Protein 5KPG (pdb70)

Solvent-accessible surface area: 28785 Å² total; per-residue (Å²): 165,79,35,35,78,34,36,113,88,10,26,110,62,109,17,68,47,114,99,2,45,25,30,2,107,109,12,4,101,60,13,13,174,114,0,77,73,110,47,37,64,78,21,13,46,42,12,7,88,31,2,67,52,0,58,77,50,106,18,18,74,169,149,48,11,60,64,0,2,95,21,0,0,1,156,40,6,3,89,19,8,4,60,15,129,90,145,88,11,69,12,49,77,0,4,62,69,0,0,51,31,0,8,128,46,2,82,12,111,87,52,21,31,1,0,5,0,29,9,22,24,0,15,8,1,13,24,0,0,71,95,53,148,47,2,95,0,2,0,0,4,117,20,88,42,42,66,112,24,0,59,54,40,8,159,151,67,127,18,120,17,17,82,5,36,77,69,50,10,24,115,12,139,28,175,103,64,8,45,17,1,0,0,19,18,19,2,34,108,7,22,3,1,41,83,0,4,114,38,0,7,77,3,2,15,171,129,2,17,0,1,0,2,0,28,0,0,48,43,2,3,8,38,29,103,58,44,63,161,109,10,14,9,2,114,18,5,41,100,88,40,43,34,4,8,2,0,4,28,0,2,3,15,4,3,46,32,0,2,10,58,44,3,42,1,13,27,0,94,20,2,11,47,7,22,85,55,12,5,112,66,0,52,95,61,60,104,80,0,59,117,21,0,55,96,102,37,58,58,127,125,104,1,56,85,54,3,8,42,23,47,2,32,0,2,0,12,12,35,6,8,42,12,87,102,0,30,14,2,2,0,0,0,0,2,0,73,83,108,163,64,41,51,95,36,24,93,105,13,33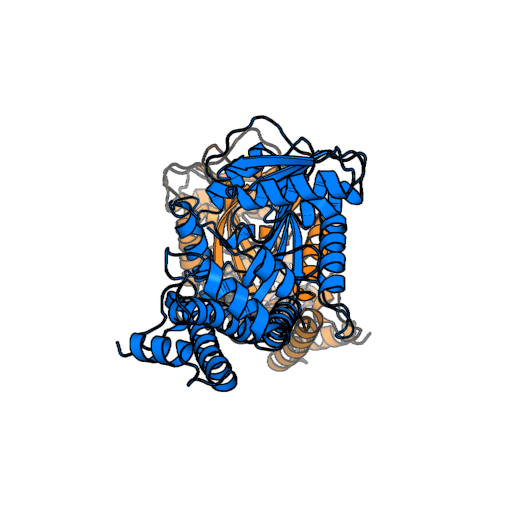,131,61,103,13,58,43,118,93,3,56,31,48,5,112,112,15,4,101,53,14,10,178,113,0,77,76,109,44,37,73,70,22,13,40,40,12,19,96,27,4,109,48,0,65,71,50,93,25,25,111,172,38,11,48,72,0,7,91,20,0,0,1,131,32,4,3,99,19,8,4,58,13,131,85,138,93,10,68,10,50,74,0,3,50,68,0,0,50,39,0,2,134,43,1,94,20,147,79,49,23,33,1,0,6,0,31,10,21,18,0,15,9,0,15,28,0,0,75,101,33,136,50,2,101,0,2,0,0,5,117,26,85,60,39,65,109,23,0,71,50,39,7,158,136,65,119,16,118,19,18,75,7,31,77,73,57,11,24,147,16,131,33,171,107,60,11,43,23,1,0,0,22,18,20,3,33,106,8,17,4,1,33,71,1,5,102,33,0,6,80,4,2,14,156,123,2,17,0,1,0,2,0,29,0,0,47,41,2,4,7,62,33,114,57,41,70,129,112,4,19,9,4,88,28,5,44,102,94,50,55,43,6,6,2,0,3,28,0,2,3,16,4,3,38,27,0,2,7,37,32,3,40,1,2,16,0,103,19,2,4,35,7,23,100,56,15,19,112,65,0,51,92,58,46,102,91,0,72,120,24,0,56,99,110,21,62,38,139,134,98,1,71,110,45,1,9,50,16,51,1,32,1,3,0,11,6,33,7,8,38,13,86,107,0,25,14,1,1,0,0,0,1,1,0,64,91,42

B-factor: mean 26.45, std 11.16, range [10.11, 77.81]

Organism: Thalictrum flavum subsp. glaucum (NCBI:txid150095)

Foldseek 3Di:
DCLVVVLLCLLVPNQDLVNLLVVLVVVLVLVVVVQDDPDPVVLVVQLVVLLVVLQPDAFFPPDDDPVLLCQLAEPLSDPAFFQDPDVVQARNNRLLNVLVVVCVVQVPDAQWEEEEEQCFLPSNQVVNCVVHVNYQYEYEHQDPVSQVNNVVVCVVVVTDRYHYHNDDLSPDDDQAATQEYEYEQNSQRTRNVLSSCQSVLSRHDVNHKYKYKHKAWQRHKDWLDAPDPVDSPSCLLVVDDTTMHHHQCNCCVNPPWKHFPDKDWFFLQRVLVSLVSSLVSCVVCVVVQLVSLCVVVVHSSRSSSVSSSSNSVSSSSSSSCPPPNRNTITMMMTMIGGD/DVLVVVLVCLLVVVADLVNLLVLLVVVLVLVVVVQDDPDPVVLVVQLVVLLVVLQPDAFFDADDPVLLCQLAEPLSDPAFFCPPDVVQARNNRLLRVLVVVCVVQVDDAQWEEEEEQCFLPSNQVVCCVVRVNYQYEYEHQDPVSQVNNVVVCVVVVGDRYHYHNDDLLPDDDQAATQEYEAEQNCQRTRNVLSSCQRNLNRHDVNHKYKYKHKAWARHKDKLDASDPSGSVRCLLVVDDITMHHHQCNCCVRPPWKHFPDKDWFFLQRVLVSLVSSLVSCVVCVVVQQVSQCVVVVHNSRSSSVSSNSNSVSSSSSSSCPPPNRNTITMMMTMIHTD

Secondary structure (DSSP, 8-state):
--HHHHHHHHHTT-S-HHHHHHHHHHHHHHHHHHH--SSHHHHHHHHHHHHHHHTTS-SS-----HHHHHHHS-TT---S----SSSS--HHHHHHHHHHHHHHHTT--TT-EEEEET-TT-HHHHHHHHH-TT-EEEEEES-HHHHHHHHHHHHHTT--SEEEEE--GGG------EEEEEEES-GGG-S-HHHHHHHHHTTEEEEEEEEEEEEEESS--EE---SSTT--HHHHH--SS--EEEETTGGGG--SSEEEEEEEEE-THHHHHHHHHHHHHHHHTHHHHHHHHHHHHSSHHHHHHHHHHHHHHHHHHHHHHHHHHHTSEEEEEEEEEE-/-HHHHHHHHHHTT-S-HHHHHHHHHHHHHHHHHHH--SSHHHHHHHHHHHHHHHTTS-S-----HHHHHHHS-TT---S----SSTT--HHHHHHHHHHHHHHHTT--TT-EEEEET-TT-HHHHHHHHH-TTSEEEEEES-HHHHHHHHHHHHHHT--SEEEEES-TTT---S--EEEEEEES-GGG-S-HHHHHHHHHTTEEEEEEEEEEEEEESS--EE---SSTT--HHHHHS-SS--EEEETTGGGG--SSEEEEEEEEE-THHHHHHHHHHHHHHHHTHHHHHHHHHHHHSSHHHHHHHHHHHHHHHHHHHHHHHHHHHTSEEEEEEEEEE-

Sequence (677 aa):
EAVANLIKRIEHGEVSDEEIRGMMKIQVQKRLKWGYKPTHEEQQLAQLVTFAQSLKGMEMAEEEIPLPFLHIMCGKTLKFSPGYFKDESTTLDESEVYMMDLYCERAQIKDGQSILDLGCGHGSLTLHVAQKYRGCKVTGITNSVSQKEFIMDQCKKLDLSNVEIILEDVTKFETEITYDRIFAVALIEHMKNYELFLKKVSTWIAQDGLLFVEHHCHKVFAYQYEPLDEDDWYTEYIFPSGTLVMSSSSSILLYFQEDVSVVNHWTLSGKHPSLGFKQWLKRLDDNIDEVKEIFESFYGSKEKAMKFITYWRVFCIAHSQMYSTNNGEEWMLSQVLFKKKEAVANLIKRIEHGEVSDEEIRGMMKIQVQKRLKWGYKPTHEEQQLAQLVTFAQSLKGMEMAEEIPLPFLHIMCGKTLKFSPGYFKDESTTLDESEVYMMDLYCERAQIKDGQSILDLGCGHGSLTLHVAQKYRGCKVTGITNSVSQKEFIMDQCKKLDLSNVEIILEDVTKFETEITYDRIFAVALIEHMKNYELFLKKVSTWIAQDGLLFVEHHCHKVFAYQYEPLDEDDWYTEYIFPSGTLVMSSSSSILLYFQEDVSVVNHWTLSGKHPSLGFKQWLKRLDDNIDEVKEIFESFYGSKEKAMKFITYWRVFCIAHSQMYSTNNGEEWMLSQVLFKKK

Radius of gyration: 29.39 Å; Cα contacts (8 Å, |Δi|>4): 1267; chains: 2; bounding box: 56×82×77 Å

InterPro domains:
  IPR029063 S-adenosyl-L-methionine-dependent methyltransferase superfamily [G3DSA:3.40.50.150] (76-356)
  IPR029063 S-adenosyl-L-methionine-dependent methyltransferase superfamily [SSF53335] (78-348)

Structure (mmCIF, N/CA/C/O backbone):
data_5KPG
#
_entry.id   5KPG
#
_cell.length_a   53.900
_cell.length_b   71.970
_cell.length_c   95.130
_cell.angle_alpha   90.00
_cell.angle_beta   99.25
_cell.angle_gamma   90.00
#
_symmetry.space_group_name_H-M   'P 1 21 1'
#
loop_
_entity.id
_entity.type
_entity.pdbx_description
1 polymer 'Pavine N-methyltransferase'
2 non-polymer S-ADENOSYL-L-HOMOCYSTEINE
3 water water
#
loop_
_atom_site.group_PDB
_atom_site.id
_atom_site.type_symbol
_atom_site.label_atom_id
_atom_site.label_alt_id
_atom_site.label_comp_id
_atom_site.label_asym_id
_atom_site.label_entity_id
_atom_site.label_seq_id
_atom_site.pdbx_PDB_ins_code
_atom_site.Cartn_x
_atom_site.Cartn_y
_atom_site.Cartn_z
_atom_site.occupancy
_atom_site.B_iso_or_equiv
_atom_site.auth_seq_id
_atom_site.auth_comp_id
_atom_site.auth_asym_id
_atom_site.auth_atom_id
_atom_site.pdbx_PDB_model_num
ATOM 1 N N . GLU A 1 50 ? -26.415 41.536 6.961 1.00 67.46 9 GLU A N 1
ATOM 2 C CA . GLU A 1 50 ? -25.798 40.216 6.968 1.00 68.15 9 GLU A CA 1
ATOM 3 C C . GLU A 1 50 ? -26.752 39.118 7.444 1.00 71.70 9 GLU A C 1
ATOM 4 O O . GLU A 1 50 ? -26.901 38.876 8.644 1.00 69.41 9 GLU A O 1
ATOM 10 N N . ALA A 1 51 ? -27.425 38.489 6.481 1.00 69.22 10 ALA A N 1
ATOM 11 C CA . ALA A 1 51 ? -27.929 37.130 6.615 1.00 63.62 10 ALA A CA 1
ATOM 12 C C . ALA A 1 51 ? -27.097 36.170 5.776 1.00 63.68 10 ALA A C 1
ATOM 13 O O . ALA A 1 51 ? -27.495 35.017 5.567 1.00 57.53 10 ALA A O 1
ATOM 15 N N . VAL A 1 52 ? -25.944 36.642 5.290 1.00 62.37 11 VAL A N 1
ATOM 16 C CA . VAL A 1 52 ? -25.071 35.850 4.430 1.00 59.98 11 VAL A CA 1
ATOM 17 C C . VAL A 1 52 ? -24.588 34.601 5.158 1.00 55.73 11 VAL A C 1
ATOM 18 O O . VAL A 1 52 ? -24.456 33.526 4.557 1.00 52.50 11 VAL A O 1
ATOM 22 N N . ALA A 1 53 ? -24.327 34.717 6.462 1.00 55.58 12 ALA A N 1
ATOM 23 C CA . ALA A 1 53 ? -23.862 33.562 7.224 1.00 55.18 12 ALA A CA 1
ATOM 24 C C . ALA A 1 53 ? -24.882 32.432 7.180 1.00 55.45 12 ALA A C 1
ATOM 25 O O . ALA A 1 53 ? -24.529 31.275 6.926 1.00 55.15 12 ALA A O 1
ATOM 27 N N . ASN A 1 54 ? -26.160 32.754 7.412 1.00 55.55 13 ASN A N 1
ATOM 28 C CA . ASN A 1 54 ? -27.193 31.723 7.403 1.00 54.19 13 ASN A CA 1
ATOM 29 C C . ASN A 1 54 ? -27.295 31.056 6.040 1.00 45.82 13 ASN A C 1
ATOM 30 O O . ASN A 1 54 ? -27.515 29.843 5.952 1.00 48.04 13 ASN A O 1
ATOM 35 N N . LEU A 1 55 ? -27.148 31.831 4.963 1.00 49.32 14 LEU A N 1
ATOM 36 C CA . LEU A 1 55 ? -27.103 31.233 3.634 1.00 46.76 14 LEU A CA 1
ATOM 37 C C . LEU A 1 55 ? -25.979 30.209 3.546 1.00 44.61 14 LEU A C 1
ATOM 38 O O . LEU A 1 55 ? -26.191 29.077 3.100 1.00 44.12 14 LEU A O 1
ATOM 43 N N . ILE A 1 56 ? -24.783 30.586 4.008 1.00 48.30 15 ILE A N 1
ATOM 44 C CA . ILE A 1 56 ? -23.630 29.687 3.965 1.00 46.19 15 ILE A CA 1
ATOM 45 C C . ILE A 1 56 ? -23.893 28.438 4.798 1.00 47.64 15 ILE A C 1
ATOM 46 O O . ILE A 1 56 ? -23.684 27.307 4.340 1.00 47.75 15 ILE A O 1
ATOM 51 N N . LYS A 1 57 ? -24.366 28.621 6.035 1.00 51.49 16 LYS A N 1
ATOM 52 C CA . LYS A 1 57 ? -24.676 27.466 6.871 1.00 50.56 16 LYS A CA 1
ATOM 53 C C . LYS A 1 57 ? -25.774 26.612 6.257 1.00 49.26 16 LYS A C 1
ATOM 54 O O . LYS A 1 57 ? -25.820 25.399 6.492 1.00 47.24 16 LYS A O 1
ATOM 60 N N . ARG A 1 58 ? -26.653 27.211 5.452 1.00 47.51 17 ARG A N 1
ATOM 61 C CA . ARG A 1 58 ? -27.667 26.409 4.776 1.00 47.24 17 ARG A CA 1
ATOM 62 C C . ARG A 1 58 ? -27.055 25.569 3.659 1.00 46.78 17 ARG A C 1
ATOM 63 O O . ARG A 1 58 ? -27.401 24.394 3.500 1.00 48.11 17 ARG A O 1
ATOM 71 N N . ILE A 1 59 ? -26.135 26.142 2.880 1.00 42.02 18 ILE A N 1
ATOM 72 C CA . ILE A 1 59 ? -25.501 25.355 1.825 1.00 44.36 18 ILE A CA 1
ATOM 73 C C . ILE A 1 59 ? -24.782 24.155 2.426 1.00 44.26 18 ILE A C 1
ATOM 74 O O . ILE A 1 59 ? -24.876 23.031 1.914 1.00 40.25 18 ILE A O 1
ATOM 79 N N . GLU A 1 60 ? -24.081 24.369 3.542 1.00 46.49 19 GLU A N 1
ATOM 80 C CA . GLU A 1 60 ? -23.308 23.296 4.156 1.00 42.13 19 GLU A CA 1
ATOM 81 C C . GLU A 1 60 ? -24.191 22.142 4.611 1.00 45.85 19 GLU A C 1
ATOM 82 O O . GLU A 1 60 ? -23.768 20.981 4.554 1.00 48.86 19 GLU A O 1
ATOM 88 N N . HIS A 1 61 ? -25.412 22.424 5.052 1.00 46.93 20 HIS A N 1
ATOM 89 C CA . HIS A 1 61 ? -26.317 21.372 5.494 1.00 46.98 20 HIS A CA 1
ATOM 90 C C . HIS A 1 61 ? -27.206 20.846 4.371 1.00 51.54 20 HIS A C 1
ATOM 91 O O . HIS A 1 61 ? -28.192 20.154 4.647 1.00 49.86 20 HIS A O 1
ATOM 98 N N . GLY A 1 62 ? -26.883 21.163 3.117 1.00 47.08 21 GLY A N 1
ATOM 99 C CA . GLY A 1 62 ? -27.500 20.512 1.978 1.00 42.09 21 GLY A CA 1
ATOM 100 C C . GLY A 1 62 ? -28.890 20.971 1.598 1.00 46.50 21 GLY A C 1
ATOM 101 O O . GLY A 1 62 ? -29.606 20.229 0.919 1.00 43.73 21 GLY A O 1
ATOM 102 N N . GLU A 1 63 ? -29.301 22.173 1.996 1.00 47.03 22 GLU A N 1
ATOM 103 C CA . GLU A 1 63 ? -30.623 22.675 1.641 1.00 48.91 22 GLU A CA 1
ATOM 104 C C . GLU A 1 63 ? -30.603 23.612 0.441 1.00 45.20 22 GLU A C 1
ATOM 105 O O . GLU A 1 63 ? -31.671 24.041 -0.009 1.00 45.76 22 GLU A O 1
ATOM 111 N N . VAL A 1 64 ? -29.429 23.922 -0.101 1.00 43.89 23 VAL A N 1
ATOM 112 C CA . VAL A 1 64 ? -29.301 24.773 -1.278 1.00 36.65 23 VAL A CA 1
ATOM 113 C C . VAL A 1 64 ? -28.873 23.892 -2.443 1.00 33.01 23 VAL A C 1
ATOM 114 O O . VAL A 1 64 ? -27.753 23.368 -2.458 1.00 32.06 23 VAL A O 1
ATOM 118 N N . SER A 1 65 ? -29.756 23.741 -3.426 1.00 26.21 24 SER A N 1
ATOM 119 C CA . SER A 1 65 ? -29.503 22.868 -4.559 1.00 23.64 24 SER A CA 1
ATOM 120 C C . SER A 1 65 ? -28.342 23.385 -5.407 1.00 25.29 24 SER A C 1
ATOM 121 O O . SER A 1 65 ? -27.972 24.568 -5.356 1.00 22.48 24 SER A O 1
ATOM 124 N N . ASP A 1 66 ? -27.769 22.472 -6.203 1.00 23.11 25 ASP A N 1
ATOM 125 C CA . ASP A 1 66 ? -26.729 22.865 -7.153 1.00 22.15 25 ASP A CA 1
ATOM 126 C C . ASP A 1 66 ? -27.233 23.928 -8.117 1.00 22.06 25 ASP A C 1
ATOM 127 O O . ASP A 1 66 ? -26.511 24.881 -8.431 1.00 22.46 25 ASP A O 1
ATOM 132 N N . GLU A 1 67 ? -28.462 23.771 -8.615 1.00 23.33 26 GLU A N 1
ATOM 133 C CA . GLU A 1 67 ? -29.018 24.774 -9.520 1.00 23.92 26 GLU A CA 1
ATOM 134 C C . GLU A 1 67 ? -29.163 26.129 -8.843 1.00 22.77 26 GLU A C 1
ATOM 135 O O . GLU A 1 67 ? -28.992 27.171 -9.497 1.00 22.55 26 GLU A O 1
ATOM 141 N N . GLU A 1 68 ? -29.467 26.147 -7.545 1.00 20.44 27 GLU A N 1
ATOM 142 C CA . GLU A 1 68 ? -29.522 27.419 -6.843 1.00 20.90 27 GLU A CA 1
ATOM 143 C C . GLU A 1 68 ? -28.139 28.063 -6.785 1.00 23.01 27 GLU A C 1
ATOM 144 O O . GLU A 1 68 ? -28.000 29.269 -7.022 1.00 20.94 27 GLU A O 1
ATOM 150 N N . ILE A 1 69 ? -27.100 27.271 -6.496 1.00 21.38 28 ILE A N 1
ATOM 151 C CA . ILE A 1 69 ? -25.732 27.795 -6.508 1.00 19.92 28 ILE A CA 1
ATOM 152 C C . ILE A 1 69 ? -25.386 28.346 -7.884 1.00 19.09 28 ILE A C 1
ATOM 153 O O . ILE A 1 69 ? -24.839 29.450 -8.014 1.00 19.63 28 ILE A O 1
ATOM 158 N N . ARG A 1 70 ? -25.701 27.581 -8.933 1.00 18.45 29 ARG A N 1
ATOM 159 C CA . ARG A 1 70 ? -25.439 28.011 -10.302 1.00 19.43 29 ARG A CA 1
ATOM 160 C C . ARG A 1 70 ? -26.142 29.330 -10.599 1.00 19.39 29 ARG A C 1
ATOM 161 O O . ARG A 1 70 ? -25.546 30.257 -11.167 1.00 19.66 29 ARG A O 1
ATOM 169 N N . GLY A 1 71 ? -27.414 29.438 -10.203 1.00 18.48 30 GLY A N 1
ATOM 170 C CA . GLY A 1 71 ? -28.144 30.675 -10.426 1.00 20.11 30 GLY A CA 1
ATOM 171 C C . GLY A 1 71 ? -27.569 31.840 -9.643 1.00 20.64 30 GLY A C 1
ATOM 172 O O . GLY A 1 71 ? -27.472 32.962 -10.159 1.00 19.01 30 GLY A O 1
ATOM 173 N N . MET A 1 72 ? -27.197 31.597 -8.382 1.00 19.98 31 MET A N 1
ATOM 174 C CA . MET A 1 72 ? -26.532 32.623 -7.583 1.00 20.05 31 MET A CA 1
ATOM 175 C C . MET A 1 72 ? -25.287 33.133 -8.291 1.00 19.85 31 MET A C 1
ATOM 176 O O . MET A 1 72 ? -25.052 34.349 -8.352 1.00 18.68 31 MET A O 1
ATOM 181 N N . MET A 1 73 ? -24.489 32.220 -8.861 1.00 17.43 32 MET A N 1
ATOM 182 C CA . MET A 1 73 ? -23.282 32.659 -9.552 1.00 17.03 32 MET A CA 1
ATOM 183 C C . MET A 1 73 ? -23.604 33.418 -10.831 1.00 19.77 32 MET A C 1
ATOM 184 O O . MET A 1 73 ? -22.865 34.336 -11.201 1.00 20.63 32 MET A O 1
ATOM 189 N N . LYS A 1 74 ? -24.687 33.059 -11.525 1.00 18.91 33 LYS A N 1
ATOM 190 C CA . LYS A 1 74 ? -25.033 33.812 -12.727 1.00 19.27 33 LYS A CA 1
ATOM 191 C C . LYS A 1 74 ? -25.346 35.260 -12.382 1.00 18.67 33 LYS A C 1
ATOM 192 O O . LYS A 1 74 ? -24.999 36.173 -13.140 1.00 19.34 33 LYS A O 1
ATOM 198 N N . ILE A 1 75 ? -25.987 35.486 -11.232 1.00 19.76 34 ILE A N 1
ATOM 199 C CA . ILE A 1 75 ? -26.269 36.846 -10.769 1.00 21.82 34 ILE A CA 1
ATOM 200 C C . ILE A 1 75 ? -24.972 37.569 -10.418 1.00 21.29 34 ILE A C 1
ATOM 201 O O . ILE A 1 75 ? -24.761 38.733 -10.796 1.00 20.40 34 ILE A O 1
ATOM 206 N N . GLN A 1 76 ? -24.092 36.889 -9.676 1.00 20.46 35 GLN A N 1
ATOM 207 C CA . GLN A 1 76 ? -22.781 37.445 -9.351 1.00 18.78 35 GLN A CA 1
ATOM 208 C C . GLN A 1 76 ? -22.035 37.834 -10.618 1.00 18.11 35 GLN A C 1
ATOM 209 O O . GLN A 1 76 ? -21.477 38.940 -10.709 1.00 19.42 35 GLN A O 1
ATOM 215 N N . VAL A 1 77 ? -22.040 36.936 -11.614 1.00 15.08 36 VAL A N 1
ATOM 216 C CA . VAL A 1 77 ? -21.337 37.155 -12.874 1.00 16.90 36 VAL A CA 1
ATOM 217 C C . VAL A 1 77 ? -21.864 38.406 -13.560 1.00 17.91 36 VAL A C 1
ATOM 218 O O . VAL A 1 77 ? -21.097 39.266 -13.999 1.00 17.79 36 VAL A O 1
ATOM 222 N N . GLN A 1 78 ? -23.185 38.520 -13.677 1.00 17.27 37 GLN A N 1
ATOM 223 C CA . GLN A 1 78 ? -23.731 39.682 -14.376 1.00 18.43 37 GLN A CA 1
ATOM 224 C C . GLN A 1 78 ? -23.396 40.977 -13.651 1.00 20.40 37 GLN A C 1
ATOM 225 O O . GLN A 1 78 ? -23.114 41.993 -14.295 1.00 19.37 37 GLN A O 1
ATOM 231 N N . LYS A 1 79 ? -23.382 40.955 -12.317 1.00 18.57 38 LYS A N 1
ATOM 232 C CA . LYS A 1 79 ? -22.965 42.136 -11.567 1.00 18.22 38 LYS A CA 1
ATOM 233 C C . LYS A 1 79 ? -21.510 42.484 -11.849 1.00 18.32 38 LYS A C 1
ATOM 234 O O . LYS A 1 79 ? -21.170 43.653 -12.064 1.00 18.23 38 LYS A O 1
ATOM 240 N N . ARG A 1 80 ? -20.626 41.483 -11.801 1.00 17.06 39 ARG A N 1
ATOM 241 C CA . ARG A 1 80 ? -19.209 41.757 -12.012 1.00 15.98 39 ARG A CA 1
ATOM 242 C C . ARG A 1 80 ? -18.965 42.312 -13.407 1.00 14.88 39 ARG A C 1
ATOM 243 O O . ARG A 1 80 ? -18.179 43.251 -13.579 1.00 14.81 39 ARG A O 1
ATOM 251 N N . LEU A 1 81 ? -19.646 41.757 -14.415 1.00 15.78 40 LEU A N 1
ATOM 252 C CA . LEU A 1 81 ? -19.516 42.265 -15.779 1.00 16.02 40 LEU A CA 1
ATOM 253 C C . LEU A 1 81 ? -20.019 43.700 -15.893 1.00 17.56 40 LEU A C 1
ATOM 254 O O . LEU A 1 81 ? -19.389 44.534 -16.547 1.00 16.13 40 LEU A O 1
ATOM 259 N N . LYS A 1 82 ? -21.186 43.990 -15.308 1.00 17.00 41 LYS A N 1
ATOM 260 C CA . LYS A 1 82 ? -21.695 45.360 -15.333 1.00 16.42 41 LYS A CA 1
ATOM 261 C C . LYS A 1 82 ? -20.729 46.318 -14.644 1.00 18.97 41 LYS A C 1
ATOM 262 O O . LYS A 1 82 ? -20.555 47.462 -15.084 1.00 18.52 41 LYS A O 1
ATOM 268 N N . TRP A 1 83 ? -20.104 45.869 -13.550 1.00 17.92 42 TRP A N 1
ATOM 269 C CA . TRP A 1 83 ? -19.133 46.683 -12.826 1.00 18.20 42 TRP A CA 1
ATOM 270 C C . TRP A 1 83 ? -17.893 46.950 -13.674 1.00 17.43 42 TRP A C 1
ATOM 271 O O . TRP A 1 83 ? -17.361 48.068 -13.682 1.00 18.90 42 TRP A O 1
ATOM 282 N N . GLY A 1 84 ? -17.426 45.942 -14.405 1.00 16.67 43 GLY A N 1
ATOM 283 C CA . GLY A 1 84 ? -16.137 46.055 -15.052 1.00 15.51 43 GLY A CA 1
ATOM 284 C C . GLY A 1 84 ? -16.181 46.763 -16.394 1.00 17.14 43 GLY A C 1
ATOM 285 O O . GLY A 1 84 ? -15.258 47.506 -16.742 1.00 18.87 43 GLY A O 1
ATOM 286 N N . TYR A 1 85 ? -17.249 46.546 -17.153 1.00 17.07 44 TYR A N 1
ATOM 287 C CA . TYR A 1 85 ? -17.341 47.121 -18.485 1.00 17.15 44 TYR A CA 1
ATOM 288 C C . TYR A 1 85 ? -17.697 48.602 -18.401 1.00 18.41 44 TYR A C 1
ATOM 289 O O . TYR A 1 85 ? -18.420 49.036 -17.506 1.00 20.94 44 TYR A O 1
ATOM 298 N N . LYS A 1 86 ? -17.160 49.374 -19.328 1.00 16.48 45 LYS A N 1
ATOM 299 C CA . LYS A 1 86 ? -17.380 50.809 -19.422 1.00 18.07 45 LYS A CA 1
ATOM 300 C C . LYS A 1 86 ? -17.877 51.151 -20.816 1.00 18.96 45 LYS A C 1
ATOM 301 O O . LYS A 1 86 ? -17.628 50.406 -21.771 1.00 19.98 45 LYS A O 1
ATOM 307 N N . PRO A 1 87 ? -18.566 52.290 -20.979 1.00 20.45 46 PRO A N 1
ATOM 308 C CA . PRO A 1 87 ? -19.160 52.586 -22.298 1.00 26.12 46 PRO A CA 1
ATOM 309 C C . PRO A 1 87 ? -18.160 53.057 -23.342 1.00 24.70 46 PRO A C 1
ATOM 310 O O . PRO A 1 87 ? -18.474 52.996 -24.542 1.00 25.22 46 PRO A O 1
ATOM 314 N N . THR A 1 88 ? -16.974 53.521 -22.951 1.00 18.40 47 THR A N 1
ATOM 315 C CA . THR A 1 88 ? -15.978 53.966 -23.916 1.00 16.73 47 THR A CA 1
ATOM 316 C C . THR A 1 88 ? -14.651 53.266 -23.676 1.00 15.59 47 THR A C 1
ATOM 317 O O . THR A 1 88 ? -14.319 52.898 -22.542 1.00 16.82 47 THR A O 1
ATOM 321 N N . HIS A 1 89 ? -13.889 53.084 -24.761 1.00 15.78 48 HIS A N 1
ATOM 322 C CA . HIS A 1 89 ? -12.564 52.483 -24.633 1.00 16.85 48 HIS A CA 1
ATOM 323 C C . HIS A 1 89 ? -11.631 53.362 -23.813 1.00 16.15 48 HIS A C 1
ATOM 324 O O . HIS A 1 89 ? -10.803 52.850 -23.048 1.00 15.76 48 HIS A O 1
ATOM 331 N N . GLU A 1 90 ? -11.752 54.689 -23.940 1.00 14.27 49 GLU A N 1
ATOM 332 C CA A GLU A 1 90 ? -10.974 55.578 -23.085 0.59 14.91 49 GLU A CA 1
ATOM 333 C CA B GLU A 1 90 ? -10.976 55.580 -23.083 0.41 14.94 49 GLU A CA 1
ATOM 334 C C . GLU A 1 90 ? -11.140 55.200 -21.616 1.00 14.40 49 GLU A C 1
ATOM 335 O O . GLU A 1 90 ? -10.158 55.074 -20.878 1.00 15.34 49 GLU A O 1
ATOM 346 N N . GLN A 1 91 ? -12.382 55.009 -21.176 1.00 14.01 50 GLN A N 1
ATOM 347 C CA . GLN A 1 91 ? -12.606 54.652 -19.775 1.00 15.30 50 GLN A CA 1
ATOM 348 C C . GLN A 1 91 ? -12.147 53.233 -19.481 1.00 16.29 50 GLN A C 1
ATOM 349 O O . GLN A 1 91 ? -11.558 52.969 -18.416 1.00 16.48 50 GLN A O 1
ATOM 355 N N . GLN A 1 92 ? -12.440 52.300 -20.390 1.00 15.62 51 GLN A N 1
ATOM 356 C CA . GLN A 1 92 ? -12.050 50.909 -20.164 1.00 13.91 51 GLN A CA 1
ATOM 357 C C . GLN A 1 92 ? -10.545 50.798 -19.997 1.00 13.38 51 GLN A C 1
ATOM 358 O O . GLN A 1 92 ? -10.055 50.133 -19.073 1.00 15.23 51 GLN A O 1
ATOM 364 N N . LEU A 1 93 ? -9.791 51.451 -20.880 1.00 16.03 52 LEU A N 1
ATOM 365 C CA . LEU A 1 93 ? -8.346 51.355 -20.792 1.00 13.61 52 LEU A CA 1
ATOM 366 C C . LEU A 1 93 ? -7.832 52.031 -19.532 1.00 14.76 52 LEU A C 1
ATOM 367 O O . LEU A 1 93 ? -6.958 51.488 -18.849 1.00 15.36 52 LEU A O 1
ATOM 372 N N . ALA A 1 94 ? -8.348 53.227 -19.218 1.00 14.46 53 ALA A N 1
ATOM 373 C CA . ALA A 1 94 ? -7.899 53.920 -18.012 1.00 13.44 53 ALA A CA 1
ATOM 374 C C . ALA A 1 94 ? -8.146 53.071 -16.774 1.00 17.62 53 ALA A C 1
ATOM 375 O O . ALA A 1 94 ? -7.336 53.058 -15.840 1.00 16.40 53 ALA A O 1
ATOM 377 N N . GLN A 1 95 ? -9.251 52.344 -16.752 1.00 16.65 54 GLN A N 1
ATOM 378 C CA . GLN A 1 95 ? -9.515 51.490 -15.607 1.00 14.38 54 GLN A CA 1
ATOM 379 C C . GLN A 1 95 ? -8.443 50.412 -15.472 1.00 15.53 54 GLN A C 1
ATOM 380 O O . GLN A 1 95 ? -7.964 50.138 -14.362 1.00 14.46 54 GLN A O 1
ATOM 386 N N . LEU A 1 96 ? -8.023 49.824 -16.600 1.00 13.18 55 LEU A N 1
ATOM 387 C CA . LEU A 1 96 ? -7.001 48.784 -16.571 1.00 13.87 55 LEU A CA 1
ATOM 388 C C . LEU A 1 96 ? -5.637 49.356 -16.209 1.00 15.95 55 LEU A C 1
ATOM 389 O O . LEU A 1 96 ? -4.932 48.793 -15.368 1.00 13.83 55 LEU A O 1
ATOM 394 N N . VAL A 1 97 ? -5.248 50.482 -16.822 1.00 14.39 56 VAL A N 1
ATOM 395 C CA . VAL A 1 97 ? -3.929 51.038 -16.537 1.00 13.75 56 VAL A CA 1
ATOM 396 C C . VAL A 1 97 ? -3.853 51.491 -15.079 1.00 15.75 56 VAL A C 1
ATOM 397 O O . VAL A 1 97 ? -2.854 51.251 -14.387 1.00 14.11 56 VAL A O 1
ATOM 401 N N . THR A 1 98 ? -4.918 52.122 -14.583 1.00 15.14 57 THR A N 1
ATOM 402 C CA . THR A 1 98 ? -4.934 52.536 -13.180 1.00 14.97 57 THR A CA 1
ATOM 403 C C . THR A 1 98 ? -4.795 51.326 -12.258 1.00 16.31 57 THR A C 1
ATOM 404 O O . THR A 1 98 ? -4.074 51.373 -11.246 1.00 12.76 57 THR A O 1
ATOM 408 N N . PHE A 1 99 ? -5.480 50.233 -12.593 1.00 12.40 58 PHE A N 1
ATOM 409 C CA . PHE A 1 99 ? -5.397 49.039 -11.774 1.00 12.71 58 PHE A CA 1
ATOM 410 C C . PHE A 1 99 ? -3.981 48.464 -11.798 1.00 14.40 58 PHE A C 1
ATOM 411 O O . PHE A 1 99 ? -3.401 48.177 -10.745 1.00 13.95 58 PHE A O 1
ATOM 419 N N . ALA A 1 100 ? -3.398 48.318 -12.993 1.00 13.69 59 ALA A N 1
ATOM 420 C CA . ALA A 1 100 ? -2.016 47.864 -13.114 1.00 14.18 59 ALA A CA 1
ATOM 421 C C . ALA A 1 100 ? -1.071 48.709 -12.271 1.00 14.88 59 ALA A C 1
ATOM 422 O O . ALA A 1 100 ? -0.219 48.172 -11.545 1.00 16.31 59 ALA A O 1
ATOM 424 N N . GLN A 1 101 ? -1.203 50.040 -12.362 1.00 14.34 60 GLN A N 1
ATOM 425 C CA . GLN A 1 101 ? -0.300 50.908 -11.622 1.00 15.98 60 GLN A CA 1
ATOM 426 C C . GLN A 1 101 ? -0.470 50.715 -10.122 1.00 15.89 60 GLN A C 1
ATOM 427 O O . GLN A 1 101 ? 0.512 50.775 -9.379 1.00 17.40 60 GLN A O 1
ATOM 433 N N . SER A 1 102 ? -1.693 50.422 -9.667 1.00 14.13 61 SER A N 1
ATOM 434 C CA . SER A 1 102 ? -1.900 50.218 -8.234 1.00 14.65 61 SER A CA 1
ATOM 435 C C . SER A 1 102 ? -1.160 48.984 -7.718 1.00 16.74 61 SER A C 1
ATOM 436 O O . SER A 1 102 ? -0.764 48.946 -6.548 1.00 16.43 61 SER A O 1
ATOM 439 N N . LEU A 1 103 ? -0.960 47.966 -8.563 1.00 16.68 62 LEU A N 1
ATOM 440 C CA . LEU A 1 103 ? -0.259 46.764 -8.115 1.00 12.58 62 LEU A CA 1
ATOM 441 C C . LEU A 1 103 ? 1.206 47.052 -7.814 1.00 12.55 62 LEU A C 1
ATOM 442 O O . LEU A 1 103 ? 1.806 46.379 -6.967 1.00 14.66 62 LEU A O 1
ATOM 447 N N . LYS A 1 104 ? 1.787 48.050 -8.491 1.00 15.16 63 LYS A N 1
ATOM 448 C CA . LYS A 1 104 ? 3.215 48.329 -8.371 1.00 16.93 63 LYS A CA 1
ATOM 449 C C . LYS A 1 104 ? 3.604 48.791 -6.976 1.00 16.72 63 LYS A C 1
ATOM 450 O O . LYS A 1 104 ? 4.764 48.639 -6.586 1.00 19.68 63 LYS A O 1
ATOM 456 N N . GLY A 1 105 ? 2.663 49.333 -6.219 1.00 16.04 64 GLY A N 1
ATOM 457 C CA . GLY A 1 105 ? 2.936 49.744 -4.860 1.00 17.53 64 GLY A CA 1
ATOM 458 C C . GLY A 1 105 ? 2.675 48.693 -3.814 1.00 20.91 64 GLY A C 1
ATOM 459 O O . GLY A 1 105 ? 2.842 48.959 -2.621 1.00 23.09 64 GLY A O 1
ATOM 460 N N . MET A 1 106 ? 2.284 47.485 -4.211 1.00 16.35 65 MET A N 1
ATOM 461 C CA . MET A 1 106 ? 1.822 46.481 -3.265 1.00 18.22 65 MET A CA 1
ATOM 462 C C . MET A 1 106 ? 2.932 45.487 -2.950 1.00 17.12 65 MET A C 1
ATOM 463 O O . MET A 1 106 ? 4.015 45.509 -3.540 1.00 17.02 65 MET A O 1
ATOM 468 N N . GLU A 1 107 ? 2.643 44.613 -1.984 1.00 18.64 66 GLU A N 1
ATOM 469 C CA . GLU A 1 107 ? 3.466 43.448 -1.709 1.00 22.27 66 GLU A CA 1
ATOM 470 C C . GLU A 1 107 ? 3.399 42.466 -2.874 1.00 20.16 66 GLU A C 1
ATOM 471 O O . GLU A 1 107 ? 2.415 42.415 -3.617 1.00 19.84 66 GLU A O 1
ATOM 477 N N . MET A 1 108 ? 4.458 41.677 -3.033 1.00 20.04 67 MET A N 1
ATOM 478 C CA . MET A 1 108 ? 4.404 40.632 -4.042 1.00 21.34 67 MET A CA 1
ATOM 479 C C . MET A 1 108 ? 3.248 39.684 -3.764 1.00 22.90 67 MET A C 1
ATOM 480 O O . MET A 1 108 ? 2.537 39.275 -4.689 1.00 20.98 67 MET A O 1
ATOM 485 N N . ALA A 1 109 ? 3.014 39.365 -2.491 1.00 19.57 68 ALA A N 1
ATOM 486 C CA . ALA A 1 109 ? 1.916 38.486 -2.112 1.00 23.83 68 ALA A CA 1
ATOM 487 C C . ALA A 1 109 ? 1.538 38.739 -0.661 1.00 30.44 68 ALA A C 1
ATOM 488 O O . ALA A 1 109 ? 2.320 39.288 0.117 1.00 33.06 68 ALA A O 1
ATOM 490 N N . GLU A 1 110 ? 0.328 38.305 -0.309 1.00 32.92 69 GLU A N 1
ATOM 491 C CA . GLU A 1 110 ? -0.132 38.355 1.071 1.00 38.96 69 GLU A CA 1
ATOM 492 C C . GLU A 1 110 ? 0.749 37.484 1.964 1.00 38.93 69 GLU A C 1
ATOM 493 O O . GLU A 1 110 ? 1.237 36.429 1.553 1.00 41.03 69 GLU A O 1
ATOM 499 N N . GLU A 1 111 ? 0.960 37.940 3.197 1.00 45.03 70 GLU A N 1
ATOM 500 C CA . GLU A 1 111 ? 1.736 37.161 4.161 1.00 49.49 70 GLU A CA 1
ATOM 501 C C . GLU A 1 111 ? 0.927 35.988 4.709 1.00 51.65 70 GLU A C 1
ATOM 502 O O . GLU A 1 111 ? -0.279 36.104 4.921 1.00 54.73 70 GLU A O 1
ATOM 508 N N . GLU A 1 121 ? -3.935 22.996 2.844 1.00 42.49 80 GLU A N 1
ATOM 509 C CA . GLU A 1 121 ? -3.552 21.602 3.050 1.00 43.79 80 GLU A CA 1
ATOM 510 C C . GLU A 1 121 ? -4.732 20.660 2.777 1.00 39.92 80 GLU A C 1
ATOM 511 O O . GLU A 1 121 ? -5.623 20.503 3.613 1.00 36.71 80 GLU A O 1
ATOM 517 N N . ILE A 1 122 ? -4.720 20.025 1.615 1.00 38.13 81 ILE A N 1
ATOM 518 C CA . ILE A 1 122 ? -5.827 19.201 1.130 1.00 31.22 81 ILE A CA 1
ATOM 519 C C . ILE A 1 122 ? -5.416 17.739 1.237 1.00 28.23 81 ILE A C 1
ATOM 520 O O . ILE A 1 122 ? -4.335 17.380 0.760 1.00 28.82 81 ILE A O 1
ATOM 525 N N . PRO A 1 123 ? -6.230 16.878 1.849 1.00 27.11 82 PRO A N 1
ATOM 526 C CA . PRO A 1 123 ? -5.907 15.447 1.900 1.00 28.55 82 PRO A CA 1
ATOM 527 C C . PRO A 1 123 ? -5.567 14.893 0.525 1.00 26.05 82 PRO A C 1
ATOM 528 O O . PRO A 1 123 ? -6.312 15.080 -0.442 1.00 22.47 82 PRO A O 1
ATOM 532 N N . LEU A 1 124 ? -4.428 14.204 0.447 1.00 24.53 83 LEU A N 1
ATOM 533 C CA . LEU A 1 124 ? -4.016 13.588 -0.812 1.00 25.58 83 LEU A CA 1
ATOM 534 C C . LEU A 1 124 ? -5.064 12.646 -1.391 1.00 27.12 83 LEU A C 1
ATOM 535 O O . LEU A 1 124 ? -5.304 12.715 -2.611 1.00 24.99 83 LEU A O 1
ATOM 540 N N . PRO A 1 125 ? -5.715 11.769 -0.615 1.00 22.94 84 PRO A N 1
ATOM 541 C CA . PRO A 1 125 ? -6.736 10.898 -1.214 1.00 23.67 84 PRO A CA 1
ATOM 542 C C . PRO A 1 125 ? -7.901 11.671 -1.799 1.00 19.40 84 PRO A C 1
ATOM 543 O O . PRO A 1 125 ? -8.565 11.150 -2.696 1.00 23.99 84 PRO A O 1
ATOM 547 N N . PHE A 1 126 ? -8.176 12.882 -1.311 1.00 21.78 85 PHE A N 1
ATOM 548 C CA . PHE A 1 126 ? -9.235 13.676 -1.925 1.00 20.20 85 PHE A CA 1
ATOM 549 C C . PHE A 1 126 ? -8.802 14.209 -3.286 1.00 18.89 85 PHE A C 1
ATOM 550 O O . PHE A 1 126 ? -9.561 14.132 -4.262 1.00 18.43 85 PHE A O 1
ATOM 558 N N . LEU A 1 127 ? -7.573 14.705 -3.389 1.00 19.69 86 LEU A N 1
ATOM 559 C CA . LEU A 1 127 ? -7.092 15.181 -4.683 1.00 20.38 86 LEU A CA 1
ATOM 560 C C . LEU A 1 127 ? -7.028 14.046 -5.697 1.00 17.31 86 LEU A C 1
ATOM 561 O O . LEU A 1 127 ? -7.256 14.258 -6.898 1.00 18.70 86 LEU A O 1
ATOM 566 N N . HIS A 1 128 ? -6.680 12.836 -5.242 1.00 15.83 87 HIS A N 1
ATOM 567 C CA . HIS A 1 128 ? -6.655 11.688 -6.145 1.00 21.06 87 HIS A CA 1
ATOM 568 C C . HIS A 1 128 ? -8.033 11.399 -6.721 1.00 18.13 87 HIS A C 1
ATOM 569 O O . HIS A 1 128 ? -8.145 10.880 -7.838 1.00 20.95 87 HIS A O 1
ATOM 576 N N . ILE A 1 129 ? -9.085 11.738 -5.981 1.00 19.03 88 ILE A N 1
ATOM 577 C CA . ILE A 1 129 ? -10.444 11.532 -6.464 1.00 17.62 88 ILE A CA 1
ATOM 578 C C . ILE A 1 129 ? -10.859 12.667 -7.396 1.00 18.39 88 ILE A C 1
ATOM 579 O O . ILE A 1 129 ? -11.258 12.426 -8.537 1.00 21.14 88 ILE A O 1
ATOM 584 N N . MET A 1 130 ? -10.735 13.910 -6.925 1.00 18.87 89 MET A N 1
ATOM 585 C CA . MET A 1 130 ? -11.282 15.059 -7.652 1.00 17.97 89 MET A CA 1
ATOM 586 C C . MET A 1 130 ? -10.471 15.385 -8.895 1.00 19.09 89 MET A C 1
ATOM 587 O O . MET A 1 130 ? -11.027 15.546 -9.988 1.00 15.75 89 MET A O 1
ATOM 592 N N . CYS A 1 131 ? -9.153 15.491 -8.750 1.00 18.24 90 CYS A N 1
ATOM 593 C CA . CYS A 1 131 ? -8.285 15.883 -9.848 1.00 19.36 90 CYS A CA 1
ATOM 594 C C . CYS A 1 131 ? -7.990 14.710 -10.784 1.00 19.15 90 CYS A C 1
ATOM 595 O O . CYS A 1 131 ? -8.254 13.536 -10.481 1.00 19.09 90 CYS A O 1
ATOM 598 N N . GLY A 1 132 ? -7.426 15.035 -11.946 1.00 17.93 91 GLY A N 1
ATOM 599 C CA . GLY A 1 132 ? -6.975 14.022 -12.884 1.00 18.79 91 GLY A CA 1
ATOM 600 C C . GLY A 1 132 ? -5.750 13.278 -12.368 1.00 19.26 91 GLY A C 1
ATOM 601 O O . GLY A 1 132 ? -5.233 13.528 -11.278 1.00 19.30 91 GLY A O 1
ATOM 602 N N . LYS A 1 133 ? -5.265 12.355 -13.202 1.00 19.75 92 LYS A N 1
ATOM 603 C CA . LYS A 1 133 ? -4.223 11.431 -12.772 1.00 20.86 92 LYS A CA 1
ATOM 604 C C . LYS A 1 133 ? -2.948 12.146 -12.341 1.00 21.88 92 LYS A C 1
ATOM 605 O O . LYS A 1 133 ? -2.259 11.671 -11.434 1.00 22.91 92 LYS A O 1
ATOM 611 N N . THR A 1 134 ? -2.623 13.292 -12.947 1.00 18.45 93 THR A N 1
ATOM 612 C CA . THR A 1 134 ? -1.398 14.001 -12.596 1.00 18.01 93 THR A CA 1
ATOM 613 C C . THR A 1 134 ? -1.614 15.045 -11.504 1.00 16.70 93 THR A C 1
ATOM 614 O O . THR A 1 134 ? -0.675 15.772 -11.163 1.00 18.82 93 THR A O 1
ATOM 618 N N . LEU A 1 135 ? -2.815 15.108 -10.929 1.00 16.87 94 LEU A N 1
ATOM 619 C CA . LEU A 1 135 ? -3.139 16.051 -9.870 1.00 15.44 94 LEU A CA 1
ATOM 620 C C . LEU A 1 135 ? -2.890 17.488 -10.329 1.00 11.82 94 LEU A C 1
ATOM 621 O O . LEU A 1 135 ? -2.474 18.335 -9.548 1.00 16.26 94 LEU A O 1
ATOM 626 N N . LYS A 1 136 ? -3.168 17.766 -11.603 1.00 15.17 95 LYS A N 1
ATOM 627 C CA . LYS A 1 136 ? -3.024 19.124 -12.132 1.00 11.45 95 LYS A CA 1
ATOM 628 C C . LYS A 1 136 ? -4.033 20.063 -11.468 1.00 14.60 95 LYS A C 1
ATOM 629 O O . LYS A 1 136 ? -5.249 19.833 -11.529 1.00 15.35 95 LYS A O 1
ATOM 635 N N . PHE A 1 137 ? -3.546 21.136 -10.842 1.00 12.35 96 PHE A N 1
ATOM 636 C CA . PHE A 1 137 ? -4.464 22.052 -10.178 1.00 12.77 96 PHE A CA 1
ATOM 637 C C . PHE A 1 137 ? -4.549 23.332 -11.001 1.00 12.78 96 PHE A C 1
ATOM 638 O O . PHE A 1 137 ? -4.169 24.424 -10.558 1.00 14.69 96 PHE A O 1
ATOM 646 N N . SER A 1 138 ? -5.035 23.178 -12.221 1.00 13.46 97 SER A N 1
ATOM 647 C CA . SER A 1 138 ? -5.036 24.194 -13.261 1.00 13.75 97 SER A CA 1
ATOM 648 C C . SER A 1 138 ? -5.732 23.551 -14.456 1.00 15.18 97 SER A C 1
ATOM 649 O O . SER A 1 138 ? -5.952 22.336 -14.445 1.00 13.56 97 SER A O 1
ATOM 652 N N . PRO A 1 139 ? -6.110 24.306 -15.480 1.00 13.88 98 PRO A N 1
ATOM 653 C CA . PRO A 1 139 ? -7.024 23.764 -16.491 1.00 14.07 98 PRO A CA 1
ATOM 654 C C . PRO A 1 139 ? -6.400 22.711 -17.384 1.00 15.76 98 PRO A C 1
ATOM 655 O O . PRO A 1 139 ? -5.197 22.704 -17.666 1.00 15.47 98 PRO A O 1
ATOM 659 N N . GLY A 1 140 ? -7.257 21.830 -17.863 1.00 16.11 99 GLY A N 1
ATOM 660 C CA . GLY A 1 140 ? -6.887 20.968 -18.958 1.00 14.53 99 GLY A CA 1
ATOM 661 C C . GLY A 1 140 ? -7.323 21.574 -20.273 1.00 15.62 99 GLY A C 1
ATOM 662 O O . GLY A 1 140 ? -8.012 22.608 -20.322 1.00 17.05 99 GLY A O 1
ATOM 663 N N . TYR A 1 141 ? -6.889 20.947 -21.356 1.00 15.93 100 TYR A N 1
ATOM 664 C CA . TYR A 1 141 ? -7.275 21.359 -22.697 1.00 18.30 100 TYR A CA 1
ATOM 665 C C . TYR A 1 141 ? -8.210 20.305 -23.272 1.00 18.68 100 TYR A C 1
ATOM 666 O O . TYR A 1 141 ? -7.825 19.139 -23.401 1.00 18.48 100 TYR A O 1
ATOM 675 N N . PHE A 1 142 ? -9.421 20.714 -23.639 1.00 20.19 101 PHE A N 1
ATOM 676 C CA . PHE A 1 142 ? -10.432 19.771 -24.117 1.00 18.84 101 PHE A CA 1
ATOM 677 C C . PHE A 1 142 ? -10.552 19.930 -25.633 1.00 23.26 101 PHE A C 1
ATOM 678 O O . PHE A 1 142 ? -11.050 20.951 -26.121 1.00 21.99 101 PHE A O 1
ATOM 686 N N . LYS A 1 143 ? -10.056 18.937 -26.377 1.00 25.44 102 LYS A N 1
ATOM 687 C CA . LYS A 1 143 ? -10.165 18.966 -27.837 1.00 29.76 102 LYS A CA 1
ATOM 688 C C . LYS A 1 143 ? -11.606 18.767 -28.280 1.00 36.79 102 LYS A C 1
ATOM 689 O O . LYS A 1 143 ? -12.154 19.577 -29.035 1.00 37.64 102 LYS A O 1
ATOM 695 N N . ASP A 1 144 ? -12.220 17.671 -27.848 1.00 39.47 103 ASP A N 1
ATOM 696 C CA . ASP A 1 144 ? -13.657 17.444 -27.916 1.00 46.58 103 ASP A CA 1
ATOM 697 C C . ASP A 1 144 ? -14.197 17.345 -26.500 1.00 44.76 103 ASP A C 1
ATOM 698 O O . ASP A 1 144 ? -13.467 17.503 -25.521 1.00 44.84 103 ASP A O 1
ATOM 703 N N . GLU A 1 145 ? -15.494 17.064 -26.392 1.00 50.69 104 GLU A N 1
ATOM 704 C CA . GLU A 1 145 ? -16.036 16.575 -25.135 1.00 54.14 104 GLU A CA 1
ATOM 705 C C . GLU A 1 145 ? -16.120 15.057 -25.116 1.00 45.40 104 GLU A C 1
ATOM 706 O O . GLU A 1 145 ? -16.814 14.486 -24.268 1.00 54.44 104 GLU A O 1
ATOM 712 N N . SER A 1 146 ? -15.429 14.397 -26.049 1.00 41.50 105 SER A N 1
ATOM 713 C CA . SER A 1 146 ? -14.910 13.067 -25.777 1.00 40.27 105 SER A CA 1
ATOM 714 C C . SER A 1 146 ? -13.651 13.124 -24.918 1.00 33.54 105 SER A C 1
ATOM 715 O O . SER A 1 146 ? -13.329 12.137 -24.249 1.00 31.40 105 SER A O 1
ATOM 718 N N . THR A 1 147 ? -12.943 14.260 -24.913 1.00 33.38 106 THR A N 1
ATOM 719 C CA . THR A 1 147 ? -11.740 14.388 -24.095 1.00 24.63 106 THR A CA 1
ATOM 720 C C . THR A 1 147 ? -12.087 14.179 -22.626 1.00 22.76 106 THR A C 1
ATOM 721 O O . THR A 1 147 ? -12.965 14.857 -22.081 1.00 24.03 106 THR A O 1
ATOM 725 N N . THR A 1 148 ? -11.392 13.238 -21.987 1.00 20.33 107 THR A N 1
ATOM 726 C CA . THR A 1 148 ? -11.554 12.984 -20.565 1.00 21.28 107 THR A CA 1
ATOM 727 C C . THR A 1 148 ? -10.724 13.982 -19.758 1.00 18.20 107 THR A C 1
ATOM 728 O O . THR A 1 148 ? -9.881 14.704 -20.294 1.00 17.66 107 THR A O 1
ATOM 732 N N . LEU A 1 149 ? -10.964 14.001 -18.451 1.00 19.80 108 LEU A N 1
ATOM 733 C CA . LEU A 1 149 ? -10.161 14.849 -17.578 1.00 20.05 108 LEU A CA 1
ATOM 734 C C . LEU A 1 149 ? -8.687 14.475 -17.670 1.00 17.18 108 LEU A C 1
ATOM 735 O O . LEU A 1 149 ? -7.822 15.343 -17.825 1.00 18.11 108 LEU A O 1
ATOM 740 N N . ASP A 1 150 ? -8.379 13.177 -17.576 1.00 15.18 109 ASP A N 1
ATOM 741 C CA . ASP A 1 150 ? -6.983 12.756 -17.662 1.00 15.38 109 ASP A CA 1
ATOM 742 C C . ASP A 1 150 ? -6.349 13.199 -18.977 1.00 17.56 109 ASP A C 1
ATOM 743 O O . ASP A 1 150 ? -5.200 13.672 -18.996 1.00 17.66 109 ASP A O 1
ATOM 748 N N . GLU A 1 151 ? -7.075 13.032 -20.092 1.00 16.75 110 GLU A N 1
ATOM 749 C CA . GLU A 1 151 ? -6.556 13.416 -21.400 1.00 16.56 110 GLU A CA 1
ATOM 750 C C . GLU A 1 151 ? -6.340 14.921 -21.480 1.00 16.19 110 GLU A C 1
ATOM 751 O O . GLU A 1 151 ? -5.364 15.383 -22.083 1.00 17.48 110 GLU A O 1
ATOM 757 N N . SER A 1 152 ? -7.252 15.688 -20.882 1.00 16.98 111 SER A N 1
ATOM 758 C CA . SER A 1 152 ? -7.147 17.145 -20.912 1.00 15.62 111 SER A CA 1
ATOM 759 C C . SER A 1 152 ? -5.892 17.622 -20.203 1.00 17.05 111 SER A C 1
ATOM 760 O O . SER A 1 152 ? -5.319 18.648 -20.590 1.00 15.59 111 SER A O 1
ATOM 763 N N . GLU A 1 153 ? -5.471 16.924 -19.141 1.00 16.23 112 GLU A N 1
ATOM 764 C CA . GLU A 1 153 ? -4.261 17.336 -18.427 1.00 15.38 112 GLU A CA 1
ATOM 765 C C . GLU A 1 153 ? -3.039 17.174 -19.311 1.00 16.77 112 GLU A C 1
ATOM 766 O O . GLU A 1 153 ? -2.172 18.056 -19.368 1.00 17.17 112 GLU A O 1
ATOM 772 N N . VAL A 1 154 ? -2.931 16.013 -19.963 1.00 14.11 113 VAL A N 1
ATOM 773 C CA . VAL A 1 154 ? -1.790 15.746 -20.826 1.00 15.32 113 VAL A CA 1
ATOM 774 C C . VAL A 1 154 ? -1.807 16.654 -22.050 1.00 15.52 113 VAL A C 1
ATOM 775 O O . VAL A 1 154 ? -0.758 17.166 -22.465 1.00 18.58 113 VAL A O 1
ATOM 779 N N . TYR A 1 155 ? -2.984 16.855 -22.662 1.00 16.20 114 TYR A N 1
ATOM 780 C CA . TYR A 1 155 ? -3.069 17.751 -23.811 1.00 15.84 114 TYR A CA 1
ATOM 781 C C . TYR A 1 155 ? -2.549 19.135 -23.444 1.00 14.06 114 TYR A C 1
ATOM 782 O O . TYR A 1 155 ? -1.816 19.761 -24.217 1.00 16.34 114 TYR A O 1
ATOM 791 N N . MET A 1 156 ? -2.911 19.616 -22.255 1.00 14.08 115 MET A N 1
ATOM 792 C CA . MET A 1 156 ? -2.517 20.972 -21.896 1.00 12.59 115 MET A CA 1
ATOM 793 C C . MET A 1 156 ? -1.029 21.033 -21.604 1.00 16.36 115 MET A C 1
ATOM 794 O O . MET A 1 156 ? -0.360 22.007 -21.971 1.00 15.34 115 MET A O 1
ATOM 799 N N . MET A 1 157 ? -0.492 20.012 -20.934 1.00 13.13 116 MET A N 1
ATOM 800 C CA . MET A 1 157 ? 0.930 20.076 -20.619 1.00 13.04 116 MET A CA 1
ATOM 801 C C . MET A 1 157 ? 1.779 19.936 -21.873 1.00 15.28 116 MET A C 1
ATOM 802 O O . MET A 1 157 ? 2.858 20.532 -21.951 1.00 15.21 116 MET A O 1
ATOM 807 N N . ASP A 1 158 ? 1.331 19.138 -22.851 1.00 15.91 117 ASP A N 1
ATOM 808 C CA . ASP A 1 158 ? 2.042 19.104 -24.115 1.00 15.93 117 ASP A CA 1
ATOM 809 C C . ASP A 1 158 ? 1.943 20.439 -24.844 1.00 13.88 117 ASP A C 1
ATOM 810 O O . ASP A 1 158 ? 2.906 20.845 -25.504 1.00 17.02 117 ASP A O 1
ATOM 815 N N . LEU A 1 159 ? 0.809 21.140 -24.705 1.00 15.28 118 LEU A N 1
ATOM 816 C CA . LEU A 1 159 ? 0.690 22.486 -25.270 1.00 16.42 118 LEU A CA 1
ATOM 817 C C . LEU A 1 159 ? 1.664 23.450 -24.598 1.00 16.50 118 LEU A C 1
ATOM 818 O O . LEU A 1 159 ? 2.286 24.279 -25.274 1.00 16.26 118 LEU A O 1
ATOM 823 N N . TYR A 1 160 ? 1.817 23.354 -23.264 1.00 15.14 119 TYR A N 1
ATOM 824 C CA . TYR A 1 160 ? 2.821 24.168 -22.575 1.00 15.75 119 TYR A CA 1
ATOM 825 C C . TYR A 1 160 ? 4.222 23.881 -23.109 1.00 17.92 119 TYR A C 1
ATOM 826 O O . TYR A 1 160 ? 5.027 24.800 -23.298 1.00 17.30 119 TYR A O 1
ATOM 835 N N . CYS A 1 161 ? 4.550 22.601 -23.317 1.00 15.12 120 CYS A N 1
ATOM 836 C CA . CYS A 1 161 ? 5.888 22.264 -23.791 1.00 17.53 120 CYS A CA 1
ATOM 837 C C . CYS A 1 161 ? 6.136 22.820 -25.188 1.00 15.64 120 CYS A C 1
ATOM 838 O O . CYS A 1 161 ? 7.251 23.256 -25.504 1.00 19.12 120 CYS A O 1
ATOM 841 N N . GLU A 1 162 ? 5.119 22.765 -26.049 1.00 15.36 121 GLU A N 1
ATOM 842 C CA . GLU A 1 162 ? 5.240 23.319 -27.389 1.00 15.89 121 GLU A CA 1
ATOM 843 C C . GLU A 1 162 ? 5.420 24.825 -27.324 1.00 18.69 121 GLU A C 1
ATOM 844 O O . GLU A 1 162 ? 6.339 25.378 -27.934 1.00 19.15 121 GLU A O 1
ATOM 850 N N . ARG A 1 163 ? 4.548 25.503 -26.580 1.00 15.44 122 ARG A N 1
ATOM 851 C CA . ARG A 1 163 ? 4.558 26.961 -26.615 1.00 15.96 122 ARG A CA 1
ATOM 852 C C . ARG A 1 163 ? 5.748 27.541 -25.863 1.00 17.71 122 ARG A C 1
ATOM 853 O O . ARG A 1 163 ? 6.227 28.634 -26.207 1.00 19.27 122 ARG A O 1
ATOM 861 N N . ALA A 1 164 ? 6.238 26.844 -24.844 1.00 16.96 123 ALA A N 1
ATOM 862 C CA . ALA A 1 164 ? 7.443 27.266 -24.150 1.00 17.49 123 ALA A CA 1
ATOM 863 C C . ALA A 1 164 ? 8.709 26.768 -24.838 1.00 18.16 123 ALA A C 1
ATOM 864 O O . ALA A 1 164 ? 9.805 27.020 -24.334 1.00 18.24 123 ALA A O 1
ATOM 866 N N . GLN A 1 165 ? 8.592 26.065 -25.968 1.00 16.29 124 GLN A N 1
ATOM 867 C CA . GLN A 1 165 ? 9.767 25.661 -26.750 1.00 18.63 124 GLN A CA 1
ATOM 868 C C . GLN A 1 165 ? 10.715 24.808 -25.899 1.00 19.59 124 GLN A C 1
ATOM 869 O O . GLN A 1 165 ? 11.928 25.030 -25.839 1.00 18.59 124 GLN A O 1
ATOM 875 N N . ILE A 1 166 ? 10.140 23.800 -25.240 1.00 17.93 125 ILE A N 1
ATOM 876 C CA . ILE A 1 166 ? 10.909 22.890 -24.406 1.00 18.37 125 ILE A CA 1
ATOM 877 C C . ILE A 1 166 ? 11.633 21.886 -25.298 1.00 20.95 125 ILE A C 1
ATOM 878 O O . ILE A 1 166 ? 11.061 21.369 -26.268 1.00 21.82 125 ILE A O 1
ATOM 883 N N . LYS A 1 167 ? 12.905 21.640 -24.990 1.00 19.94 126 LYS A N 1
ATOM 884 C CA . LYS A 1 167 ? 13.729 20.682 -25.719 1.00 23.73 126 LYS A CA 1
ATOM 885 C C . LYS A 1 167 ? 14.560 19.879 -24.733 1.00 21.95 126 LYS A C 1
ATOM 886 O O . LYS A 1 167 ? 14.938 20.364 -23.659 1.00 21.88 126 LYS A O 1
ATOM 892 N N . ASP A 1 168 ? 14.853 18.638 -25.109 1.00 20.93 127 ASP A N 1
ATOM 893 C CA . ASP A 1 168 ? 15.659 17.792 -24.249 1.00 21.19 127 ASP A CA 1
ATOM 894 C C . ASP A 1 168 ? 16.990 18.468 -23.931 1.00 20.17 127 ASP A C 1
ATOM 895 O O . ASP A 1 168 ? 17.606 19.108 -24.791 1.00 24.58 127 ASP A O 1
ATOM 900 N N . GLY A 1 169 ? 17.420 18.340 -22.683 1.00 21.27 128 GLY A N 1
ATOM 901 C CA . GLY A 1 169 ? 18.677 18.887 -22.225 1.00 20.19 128 GLY A CA 1
ATOM 902 C C . GLY A 1 169 ? 18.569 20.218 -21.507 1.00 20.69 128 GLY A C 1
ATOM 903 O O . GLY A 1 169 ? 19.536 20.622 -20.843 1.00 24.48 128 GLY A O 1
ATOM 904 N N . GLN A 1 170 ? 17.424 20.888 -21.591 1.00 20.65 129 GLN A N 1
ATOM 905 C CA . GLN A 1 170 ? 17.260 22.184 -20.939 1.00 18.02 129 GLN A CA 1
ATOM 906 C C . GLN A 1 170 ? 17.147 22.059 -19.428 1.00 20.14 129 GLN A C 1
ATOM 907 O O . GLN A 1 170 ? 16.668 21.055 -18.891 1.00 20.86 129 GLN A O 1
ATOM 913 N N . SER A 1 171 ? 17.580 23.105 -18.730 1.00 16.73 130 SER A N 1
ATOM 914 C CA . SER A 1 171 ? 17.244 23.234 -17.321 1.00 18.10 130 SER A CA 1
ATOM 915 C C . SER A 1 171 ? 15.869 23.886 -17.215 1.00 17.29 130 SER A C 1
ATOM 916 O O . SER A 1 171 ? 15.582 24.870 -17.914 1.00 17.49 130 SER A O 1
ATOM 919 N N . ILE A 1 172 ? 15.013 23.319 -16.364 1.00 16.99 131 ILE A N 1
ATOM 920 C CA . ILE A 1 172 ? 13.604 23.698 -16.267 1.00 16.97 131 ILE A CA 1
ATOM 921 C C . ILE A 1 172 ? 13.307 24.073 -14.827 1.00 14.97 131 ILE A C 1
ATOM 922 O O . ILE A 1 172 ? 13.663 23.335 -13.903 1.00 16.90 131 ILE A O 1
ATOM 927 N N . LEU A 1 173 ? 12.648 25.216 -14.634 1.00 14.81 132 LEU A N 1
ATOM 928 C CA . LEU A 1 173 ? 12.205 25.638 -13.313 1.00 12.60 132 LEU A CA 1
ATOM 929 C C . LEU A 1 173 ? 10.690 25.786 -13.334 1.00 15.00 132 LEU A C 1
ATOM 930 O O . LEU A 1 173 ? 10.157 26.538 -14.155 1.00 16.56 132 LEU A O 1
ATOM 935 N N . ASP A 1 174 ? 10.013 25.112 -12.408 1.00 13.94 133 ASP A N 1
ATOM 936 C CA . ASP A 1 174 ? 8.545 25.082 -12.350 1.00 13.14 133 ASP A CA 1
ATOM 937 C C . ASP A 1 174 ? 8.132 25.756 -11.048 1.00 12.92 133 ASP A C 1
ATOM 938 O O . ASP A 1 174 ? 8.219 25.150 -9.978 1.00 13.93 133 ASP A O 1
ATOM 943 N N . LEU A 1 175 ? 7.702 27.018 -11.138 1.00 12.05 134 LEU A N 1
ATOM 944 C CA . LEU A 1 175 ? 7.423 27.833 -9.954 1.00 12.47 134 LEU A CA 1
ATOM 945 C C . LEU A 1 175 ? 6.011 27.581 -9.432 1.00 12.93 134 LEU A C 1
ATOM 946 O O . LEU A 1 175 ? 5.038 27.783 -10.161 1.00 15.22 134 LEU A O 1
ATOM 951 N N . GLY A 1 176 ? 5.887 27.222 -8.155 1.00 14.78 135 GLY A N 1
ATOM 952 C CA . GLY A 1 176 ? 4.580 26.851 -7.630 1.00 14.42 135 GLY A CA 1
ATOM 953 C C . GLY A 1 176 ? 4.129 25.563 -8.292 1.00 14.02 135 GLY A C 1
ATOM 954 O O . GLY A 1 176 ? 3.056 25.498 -8.897 1.00 14.73 135 GLY A O 1
ATOM 955 N N . CYS A 1 177 ? 4.943 24.518 -8.158 1.00 12.74 136 CYS A N 1
ATOM 956 C CA . CYS A 1 177 ? 4.762 23.291 -8.930 1.00 12.27 136 CYS A CA 1
ATOM 957 C C . CYS A 1 177 ? 3.621 22.422 -8.414 1.00 16.35 136 CYS A C 1
ATOM 958 O O . CYS A 1 177 ? 3.279 21.429 -9.067 1.00 15.25 136 CYS A O 1
ATOM 961 N N . GLY A 1 178 ? 3.035 22.762 -7.267 1.00 15.42 137 GLY A N 1
ATOM 962 C CA . GLY A 1 178 ? 1.913 21.991 -6.748 1.00 16.80 137 GLY A CA 1
ATOM 963 C C . GLY A 1 178 ? 2.337 20.561 -6.488 1.00 17.23 137 GLY A C 1
ATOM 964 O O . GLY A 1 178 ? 3.436 20.299 -5.977 1.00 15.10 137 GLY A O 1
ATOM 965 N N . HIS A 1 179 ? 1.481 19.611 -6.876 1.00 14.08 138 HIS A N 1
ATOM 966 C CA . HIS A 1 179 ? 1.804 18.196 -6.749 1.00 14.96 138 HIS A CA 1
ATOM 967 C C . HIS A 1 179 ? 2.578 17.667 -7.944 1.00 15.81 138 HIS A C 1
ATOM 968 O O . HIS A 1 179 ? 2.662 16.447 -8.144 1.00 15.38 138 HIS A O 1
ATOM 975 N N . GLY A 1 180 ? 3.131 18.564 -8.753 1.00 17.04 139 GLY A N 1
ATOM 976 C CA . GLY A 1 180 ? 4.149 18.201 -9.704 1.00 16.08 139 GLY A CA 1
ATOM 977 C C . GLY A 1 180 ? 3.678 17.749 -11.071 1.00 17.01 139 GLY A C 1
ATOM 978 O O . GLY A 1 180 ? 4.492 17.188 -11.814 1.00 16.78 139 GLY A O 1
ATOM 979 N N . SER A 1 181 ? 2.403 17.991 -11.432 1.00 14.29 140 SER A N 1
ATOM 980 C CA . SER A 1 181 ? 1.904 17.576 -12.746 1.00 13.47 140 SER A CA 1
ATOM 981 C C . SER A 1 181 ? 2.869 17.927 -13.877 1.00 13.32 140 SER A C 1
ATOM 982 O O . SER A 1 181 ? 3.227 17.058 -14.679 1.00 15.34 140 SER A O 1
ATOM 985 N N . LEU A 1 182 ? 3.304 19.193 -13.956 1.00 13.58 141 LEU A N 1
ATOM 986 C CA . LEU A 1 182 ? 4.140 19.591 -15.081 1.00 13.73 141 LEU A CA 1
ATOM 987 C C . LEU A 1 182 ? 5.594 19.218 -14.842 1.00 14.70 141 LEU A C 1
ATOM 988 O O . LEU A 1 182 ? 6.308 18.871 -15.787 1.00 14.27 141 LEU A O 1
ATOM 993 N N . THR A 1 183 ? 6.049 19.337 -13.595 1.00 14.30 142 THR A N 1
ATOM 994 C CA . THR A 1 183 ? 7.412 18.947 -13.264 1.00 13.61 142 THR A CA 1
ATOM 995 C C . THR A 1 183 ? 7.647 17.506 -13.669 1.00 14.80 142 THR A C 1
ATOM 996 O O . THR A 1 183 ? 8.619 17.188 -14.369 1.00 15.17 142 THR A O 1
ATOM 1000 N N . LEU A 1 184 ? 6.727 16.626 -13.267 1.00 13.79 143 LEU A N 1
ATOM 1001 C CA . LEU A 1 184 ? 6.850 15.219 -13.624 1.00 15.62 143 LEU A CA 1
ATOM 1002 C C . LEU A 1 184 ? 6.577 14.978 -15.106 1.00 15.67 143 LEU A C 1
ATOM 1003 O O . LEU A 1 184 ? 7.182 14.080 -15.699 1.00 15.44 143 LEU A O 1
ATOM 1008 N N . HIS A 1 185 ? 5.664 15.738 -15.713 1.00 15.27 144 HIS A N 1
ATOM 1009 C CA . HIS A 1 185 ? 5.397 15.576 -17.142 1.00 15.74 144 HIS A CA 1
ATOM 1010 C C . HIS A 1 185 ? 6.663 15.812 -17.956 1.00 17.71 144 HIS A C 1
ATOM 1011 O O . HIS A 1 185 ? 7.061 14.971 -18.774 1.00 15.04 144 HIS A O 1
ATOM 1018 N N . VAL A 1 186 ? 7.326 16.946 -17.711 1.00 15.24 145 VAL A N 1
ATOM 1019 C CA . VAL A 1 186 ? 8.543 17.290 -18.429 1.00 19.66 145 VAL A CA 1
ATOM 1020 C C . VAL A 1 186 ? 9.680 16.333 -18.085 1.00 15.17 145 VAL A C 1
ATOM 1021 O O . VAL A 1 186 ? 10.421 15.903 -18.977 1.00 17.29 145 VAL A O 1
ATOM 1025 N N . ALA A 1 187 ? 9.846 15.989 -16.804 1.00 16.43 146 ALA A N 1
ATOM 1026 C CA . ALA A 1 187 ? 10.963 15.135 -16.418 1.00 14.25 146 ALA A CA 1
ATOM 1027 C C . ALA A 1 187 ? 10.826 13.758 -17.045 1.00 15.34 146 ALA A C 1
ATOM 1028 O O . ALA A 1 187 ? 11.828 13.152 -17.438 1.00 16.54 146 ALA A O 1
ATOM 1030 N N . GLN A 1 188 ? 9.590 13.260 -17.150 1.00 14.44 147 GLN A N 1
ATOM 1031 C CA . GLN A 1 188 ? 9.370 11.962 -17.791 1.00 14.48 147 GLN A CA 1
ATOM 1032 C C . GLN A 1 188 ? 9.587 12.051 -19.292 1.00 16.53 147 GLN A C 1
ATOM 1033 O O . GLN A 1 188 ? 10.190 11.153 -19.897 1.00 18.14 147 GLN A O 1
ATOM 1039 N N . LYS A 1 189 ? 9.150 13.159 -19.901 1.00 14.79 148 LYS A N 1
ATOM 1040 C CA . LYS A 1 189 ? 9.196 13.288 -21.347 1.00 16.21 148 LYS A CA 1
ATOM 1041 C C . LYS A 1 189 ? 10.629 13.460 -21.835 1.00 19.33 148 LYS A C 1
ATOM 1042 O O . LYS A 1 189 ? 11.018 12.866 -22.848 1.00 21.50 148 LYS A O 1
ATOM 1048 N N . TYR A 1 190 ? 11.440 14.224 -21.094 1.00 15.30 149 TYR A N 1
ATOM 1049 C CA . TYR A 1 190 ? 12.772 14.668 -21.522 1.00 16.35 149 TYR A CA 1
ATOM 1050 C C . TYR A 1 190 ? 13.817 14.264 -20.494 1.00 19.00 149 TYR A C 1
ATOM 1051 O O . TYR A 1 190 ? 14.086 14.990 -19.529 1.00 18.02 149 TYR A O 1
ATOM 1060 N N . ARG A 1 191 ? 14.422 13.089 -20.703 1.00 19.17 150 ARG A N 1
ATOM 1061 C CA . ARG A 1 191 ? 15.308 12.555 -19.679 1.00 14.95 150 ARG A CA 1
ATOM 1062 C C . ARG A 1 191 ? 16.620 13.320 -19.588 1.00 19.63 150 ARG A C 1
ATOM 1063 O O . ARG A 1 191 ? 17.293 13.235 -18.556 1.00 21.39 150 ARG A O 1
ATOM 1071 N N . GLY A 1 192 ? 16.962 14.115 -20.611 1.00 19.91 151 GLY A N 1
ATOM 1072 C CA . GLY A 1 192 ? 18.123 14.989 -20.513 1.00 18.53 151 GLY A CA 1
ATOM 1073 C C . GLY A 1 192 ? 17.858 16.320 -19.838 1.00 21.90 151 GLY A C 1
ATOM 1074 O O . GLY A 1 192 ? 18.811 17.016 -19.470 1.00 21.21 151 GLY A O 1
ATOM 1075 N N . CYS A 1 193 ? 16.592 16.675 -19.638 1.00 18.34 152 CYS A N 1
ATOM 1076 C CA . CYS A 1 193 ? 16.284 17.879 -18.880 1.00 16.79 152 CYS A CA 1
ATOM 1077 C C . CYS A 1 193 ? 16.572 17.676 -17.399 1.00 20.72 152 CYS A C 1
ATOM 1078 O O . CYS A 1 193 ? 16.418 16.579 -16.853 1.00 20.66 152 CYS A O 1
ATOM 1081 N N . LYS A 1 194 ? 16.974 18.748 -16.734 1.00 18.96 153 LYS A N 1
ATOM 1082 C CA . LYS A 1 194 ? 17.018 18.775 -15.283 1.00 17.86 153 LYS A CA 1
ATOM 1083 C C . LYS A 1 194 ? 15.886 19.678 -14.827 1.00 19.80 153 LYS A C 1
ATOM 1084 O O . LYS A 1 194 ? 15.883 20.871 -15.152 1.00 21.31 153 LYS A O 1
ATOM 1090 N N . VAL A 1 195 ? 14.936 19.130 -14.075 1.00 16.49 154 VAL A N 1
ATOM 1091 C CA . VAL A 1 195 ? 13.726 19.862 -13.703 1.00 20.63 154 VAL A CA 1
ATOM 1092 C C . VAL A 1 195 ? 13.778 20.198 -12.222 1.00 18.08 154 VAL A C 1
ATOM 1093 O O . VAL A 1 195 ? 13.935 19.307 -11.378 1.00 18.87 154 VAL A O 1
ATOM 1097 N N . THR A 1 196 ? 13.593 21.477 -11.901 1.00 15.37 155 THR A N 1
ATOM 1098 C CA . THR A 1 196 ? 13.494 21.935 -10.524 1.00 17.21 155 THR A CA 1
ATOM 1099 C C . THR A 1 196 ? 12.102 22.514 -10.324 1.00 18.40 155 THR A C 1
ATOM 1100 O O . THR A 1 196 ? 11.685 23.401 -11.078 1.00 18.07 155 THR A O 1
ATOM 1104 N N . GLY A 1 197 ? 11.388 22.006 -9.327 1.00 16.86 156 GLY A N 1
ATOM 1105 C CA . GLY A 1 197 ? 10.101 22.557 -8.919 1.00 16.60 156 GLY A CA 1
ATOM 1106 C C . GLY A 1 197 ? 10.239 23.260 -7.579 1.00 16.88 156 GLY A C 1
ATOM 1107 O O . GLY A 1 197 ? 10.986 22.807 -6.711 1.00 16.95 156 GLY A O 1
ATOM 1108 N N . ILE A 1 198 ? 9.531 24.374 -7.418 1.00 13.58 157 ILE A N 1
ATOM 1109 C CA . ILE A 1 198 ? 9.493 25.089 -6.145 1.00 12.09 157 ILE A CA 1
ATOM 1110 C C . ILE A 1 198 ? 8.066 25.057 -5.612 1.00 14.90 157 ILE A C 1
ATOM 1111 O O . ILE A 1 198 ? 7.129 25.486 -6.298 1.00 13.96 157 ILE A O 1
ATOM 1116 N N . THR A 1 199 ? 7.909 24.581 -4.381 1.00 15.88 158 THR A N 1
ATOM 1117 C CA . THR A 1 199 ? 6.628 24.655 -3.694 1.00 17.13 158 THR A CA 1
ATOM 1118 C C . THR A 1 199 ? 6.883 24.961 -2.228 1.00 17.02 158 THR A C 1
ATOM 1119 O O . THR A 1 199 ? 7.965 24.676 -1.708 1.00 20.19 158 THR A O 1
ATOM 1123 N N . ASN A 1 200 ? 5.896 25.582 -1.586 1.00 16.81 159 ASN A N 1
ATOM 1124 C CA . ASN A 1 200 ? 5.958 25.914 -0.170 1.00 20.37 159 ASN A CA 1
ATOM 1125 C C . ASN A 1 200 ? 5.245 24.875 0.690 1.00 17.12 159 ASN A C 1
ATOM 1126 O O . ASN A 1 200 ? 4.996 25.130 1.872 1.00 19.79 159 ASN A O 1
ATOM 1131 N N . SER A 1 201 ? 4.884 23.732 0.117 1.00 16.65 160 SER A N 1
ATOM 1132 C CA . SER A 1 201 ? 4.155 22.686 0.830 1.00 19.15 160 SER A CA 1
ATOM 1133 C C . SER A 1 201 ? 5.033 21.453 1.029 1.00 18.83 160 SER A C 1
ATOM 1134 O O . SER A 1 201 ? 5.464 20.823 0.052 1.00 17.82 160 SER A O 1
ATOM 1137 N N . VAL A 1 202 ? 5.236 21.068 2.298 1.00 20.06 161 VAL A N 1
ATOM 1138 C CA . VAL A 1 202 ? 5.953 19.831 2.611 1.00 22.04 161 VAL A CA 1
ATOM 1139 C C . VAL A 1 202 ? 5.276 18.629 1.960 1.00 18.05 161 VAL A C 1
ATOM 1140 O O . VAL A 1 202 ? 5.928 17.772 1.350 1.00 18.49 161 VAL A O 1
ATOM 1144 N N . SER A 1 203 ? 3.951 18.547 2.071 1.00 17.90 162 SER A N 1
ATOM 1145 C CA . SER A 1 203 ? 3.288 17.351 1.567 1.00 19.15 162 SER A CA 1
ATOM 1146 C C . SER A 1 203 ? 3.355 17.284 0.048 1.00 18.12 162 SER A C 1
ATOM 1147 O O . SER A 1 203 ? 3.420 16.187 -0.525 1.00 19.80 162 SER A O 1
ATOM 1150 N N . GLN A 1 204 ? 3.359 18.438 -0.621 1.00 16.89 163 GLN A N 1
ATOM 1151 C CA . GLN A 1 204 ? 3.507 18.417 -2.071 1.00 17.40 163 GLN A CA 1
ATOM 1152 C C . GLN A 1 204 ? 4.892 17.927 -2.459 1.00 15.36 163 GLN A C 1
ATOM 1153 O O . GLN A 1 204 ? 5.031 17.103 -3.374 1.00 15.76 163 GLN A O 1
ATOM 1159 N N . LYS A 1 205 ? 5.925 18.424 -1.773 1.00 17.06 164 LYS A N 1
ATOM 1160 C CA . LYS A 1 205 ? 7.276 17.983 -2.085 1.00 17.13 164 LYS A CA 1
ATOM 1161 C C . LYS A 1 205 ? 7.425 16.489 -1.848 1.00 16.42 164 LYS A C 1
ATOM 1162 O O . LYS A 1 205 ? 7.973 15.776 -2.687 1.00 18.08 164 LYS A O 1
ATOM 1168 N N . GLU A 1 206 ? 6.906 15.996 -0.726 1.00 20.24 165 GLU A N 1
ATOM 1169 C CA . GLU A 1 206 ? 7.039 14.574 -0.431 1.00 20.02 165 GLU A CA 1
ATOM 1170 C C . GLU A 1 206 ? 6.317 13.725 -1.467 1.00 21.56 165 GLU A C 1
ATOM 1171 O O . GLU A 1 206 ? 6.844 12.698 -1.908 1.00 18.47 165 GLU A O 1
ATOM 1177 N N . PHE A 1 207 ? 5.121 14.151 -1.892 1.00 17.91 166 PHE A N 1
ATOM 1178 C CA . PHE A 1 207 ? 4.418 13.421 -2.938 1.00 19.09 166 PHE A CA 1
ATOM 1179 C C . PHE A 1 207 ? 5.246 13.342 -4.217 1.00 19.23 166 PHE A C 1
ATOM 1180 O O . PHE A 1 207 ? 5.348 12.277 -4.839 1.00 17.40 166 PHE A O 1
ATOM 1188 N N . ILE A 1 208 ? 5.832 14.472 -4.640 1.00 16.32 167 ILE A N 1
ATOM 1189 C CA . ILE A 1 208 ? 6.607 14.471 -5.876 1.00 15.23 167 ILE A CA 1
ATOM 1190 C C . ILE A 1 208 ? 7.832 13.573 -5.742 1.00 18.31 167 ILE A C 1
ATOM 1191 O O . ILE A 1 208 ? 8.174 12.831 -6.669 1.00 18.26 167 ILE A O 1
ATOM 1196 N N . MET A 1 209 ? 8.536 13.652 -4.608 1.00 20.55 168 MET A N 1
ATOM 1197 C CA . MET A 1 209 ? 9.713 12.800 -4.457 1.00 22.14 168 MET A CA 1
ATOM 1198 C C . MET A 1 209 ? 9.318 11.329 -4.415 1.00 20.09 168 MET A C 1
ATOM 1199 O O . MET A 1 209 ? 10.041 10.478 -4.948 1.00 22.35 168 MET A O 1
ATOM 1204 N N . ASP A 1 210 ? 8.167 11.012 -3.825 1.00 19.43 169 ASP A N 1
ATOM 1205 C CA . ASP A 1 210 ? 7.701 9.627 -3.866 1.00 19.99 169 ASP A CA 1
ATOM 1206 C C . ASP A 1 210 ? 7.397 9.190 -5.295 1.00 21.05 169 ASP A C 1
ATOM 1207 O O . ASP A 1 210 ? 7.705 8.054 -5.687 1.00 20.97 169 ASP A O 1
ATOM 1212 N N . GLN A 1 211 ? 6.770 10.072 -6.083 1.00 19.05 170 GLN A N 1
ATOM 1213 C CA . GLN A 1 211 ? 6.543 9.781 -7.495 1.00 19.47 170 GLN A CA 1
ATOM 1214 C C . GLN A 1 211 ? 7.853 9.561 -8.225 1.00 20.01 170 GLN A C 1
ATOM 1215 O O . GLN A 1 211 ? 7.925 8.742 -9.148 1.00 19.31 170 GLN A O 1
ATOM 1221 N N . CYS A 1 212 ? 8.901 10.297 -7.842 1.00 18.07 171 CYS A N 1
ATOM 1222 C CA . CYS A 1 212 ? 10.179 10.099 -8.509 1.00 19.51 171 CYS A CA 1
ATOM 1223 C C . CYS A 1 212 ? 10.733 8.717 -8.223 1.00 21.63 171 CYS A C 1
ATOM 1224 O O . CYS A 1 212 ? 11.366 8.119 -9.095 1.00 22.30 171 CYS A O 1
ATOM 1227 N N . LYS A 1 213 ? 10.512 8.211 -7.008 1.00 21.84 172 LYS A N 1
ATOM 1228 C CA . LYS A 1 213 ? 10.870 6.828 -6.700 1.00 21.76 172 LYS A CA 1
ATOM 1229 C C . LYS A 1 213 ? 10.054 5.857 -7.545 1.00 20.70 172 LYS A C 1
ATOM 1230 O O . LYS A 1 213 ? 10.608 4.948 -8.173 1.00 25.56 172 LYS A O 1
ATOM 1236 N N . LYS A 1 214 ? 8.730 6.035 -7.567 1.00 20.21 173 LYS A N 1
ATOM 1237 C CA . LYS A 1 214 ? 7.869 5.091 -8.273 1.00 27.56 173 LYS A CA 1
ATOM 1238 C C . LYS A 1 214 ? 8.163 5.073 -9.767 1.00 26.19 173 LYS A C 1
ATOM 1239 O O . LYS A 1 214 ? 8.176 4.006 -10.396 1.00 27.31 173 LYS A O 1
ATOM 1245 N N . LEU A 1 215 ? 8.401 6.243 -10.353 1.00 24.86 174 LEU A N 1
ATOM 1246 C CA . LEU A 1 215 ? 8.612 6.377 -11.784 1.00 22.05 174 LEU A CA 1
ATOM 1247 C C . LEU A 1 215 ? 10.068 6.214 -12.195 1.00 19.71 174 LEU A C 1
ATOM 1248 O O . LEU A 1 215 ? 10.367 6.310 -13.388 1.00 21.85 174 LEU A O 1
ATOM 1253 N N . ASP A 1 216 ? 10.973 6.018 -11.240 1.00 22.18 175 ASP A N 1
ATOM 1254 C CA . ASP A 1 216 ? 12.390 5.799 -11.522 1.00 22.12 175 ASP A CA 1
ATOM 1255 C C . ASP A 1 216 ? 13.001 6.995 -12.256 1.00 27.17 175 ASP A C 1
ATOM 1256 O O . ASP A 1 216 ? 13.676 6.853 -13.277 1.00 23.11 175 ASP A O 1
ATOM 1261 N N . LEU A 1 217 ? 12.756 8.195 -11.722 1.00 21.13 176 LEU A N 1
ATOM 1262 C CA . LEU A 1 217 ? 13.288 9.432 -12.280 1.00 23.93 176 LEU A CA 1
ATOM 1263 C C . LEU A 1 217 ? 14.419 9.953 -11.404 1.00 20.19 176 LEU A C 1
ATOM 1264 O O . LEU A 1 217 ? 14.363 9.868 -10.174 1.00 24.11 176 LEU A O 1
ATOM 1269 N N . SER A 1 218 ? 15.450 10.495 -12.044 1.00 20.58 177 SER A N 1
ATOM 1270 C CA . SER A 1 218 ? 16.596 11.029 -11.325 1.00 22.08 177 SER A CA 1
ATOM 1271 C C . SER A 1 218 ? 16.873 12.466 -11.728 1.00 24.17 177 SER A C 1
ATOM 1272 O O . SER A 1 218 ? 17.894 13.029 -11.318 1.00 25.55 177 SER A O 1
ATOM 1275 N N . ASN A 1 219 ? 15.995 13.066 -12.524 1.00 22.45 178 ASN A N 1
ATOM 1276 C CA . ASN A 1 219 ? 16.225 14.404 -13.055 1.00 19.84 178 ASN A CA 1
ATOM 1277 C C . ASN A 1 219 ? 15.275 15.437 -12.455 1.00 20.09 178 ASN A C 1
ATOM 1278 O O . ASN A 1 219 ? 14.977 16.450 -13.093 1.00 19.29 178 ASN A O 1
ATOM 1283 N N . VAL A 1 220 ? 14.813 15.202 -11.229 1.00 18.87 179 VAL A N 1
ATOM 1284 C CA . VAL A 1 220 ? 13.875 16.086 -10.543 1.00 18.63 179 VAL A CA 1
ATOM 1285 C C . VAL A 1 220 ? 14.459 16.504 -9.207 1.00 19.71 179 VAL A C 1
ATOM 1286 O O . VAL A 1 220 ? 14.913 15.660 -8.428 1.00 23.35 179 VAL A O 1
ATOM 1290 N N . GLU A 1 221 ? 14.428 17.807 -8.933 1.00 16.83 180 GLU A N 1
ATOM 1291 C CA . GLU A 1 221 ? 14.738 18.349 -7.622 1.00 19.93 180 GLU A CA 1
ATOM 1292 C C . GLU A 1 221 ? 13.580 19.241 -7.223 1.00 19.57 180 GLU A C 1
ATOM 1293 O O . GLU A 1 221 ? 13.105 20.035 -8.044 1.00 20.32 180 GLU A O 1
ATOM 1299 N N . ILE A 1 222 ? 13.117 19.107 -5.985 1.00 17.47 181 ILE A N 1
ATOM 1300 C CA . ILE A 1 222 ? 12.069 19.970 -5.455 1.00 21.91 181 ILE A CA 1
ATOM 1301 C C . ILE A 1 222 ? 12.640 20.802 -4.313 1.00 20.45 181 ILE A C 1
ATOM 1302 O O . ILE A 1 222 ? 13.128 20.256 -3.318 1.00 20.37 181 ILE A O 1
ATOM 1307 N N . ILE A 1 223 ? 12.578 22.121 -4.454 1.00 17.03 182 ILE A N 1
ATOM 1308 C CA . ILE A 1 223 ? 12.990 23.062 -3.416 1.00 20.20 182 ILE A CA 1
ATOM 1309 C C . ILE A 1 223 ? 11.754 23.482 -2.631 1.00 20.05 182 ILE A C 1
ATOM 1310 O O . ILE A 1 223 ? 10.741 23.889 -3.221 1.00 18.29 182 ILE A O 1
ATOM 1315 N N . LEU A 1 224 ? 11.829 23.380 -1.309 1.00 18.96 183 LEU A N 1
ATOM 1316 C CA . LEU A 1 224 ? 10.724 23.761 -0.436 1.00 18.99 183 LEU A CA 1
ATOM 1317 C C . LEU A 1 224 ? 10.956 25.209 -0.037 1.00 21.00 183 LEU A C 1
ATOM 1318 O O . LEU A 1 224 ? 11.785 25.498 0.827 1.00 20.52 183 LEU A O 1
ATOM 1323 N N . GLU A 1 225 ? 10.237 26.134 -0.674 1.00 18.66 184 GLU A N 1
ATOM 1324 C CA . GLU A 1 225 ? 10.490 27.546 -0.430 1.00 18.83 184 GLU A CA 1
ATOM 1325 C C . GLU A 1 225 ? 9.261 28.344 -0.832 1.00 19.00 184 GLU A C 1
ATOM 1326 O O . GLU A 1 225 ? 8.457 27.902 -1.656 1.00 18.38 184 GLU A O 1
ATOM 1332 N N . ASP A 1 226 ? 9.128 29.519 -0.209 1.00 17.76 185 ASP A N 1
ATOM 1333 C CA . ASP A 1 226 ? 8.213 30.577 -0.621 1.00 19.99 185 ASP A CA 1
ATOM 1334 C C . ASP A 1 226 ? 8.827 31.304 -1.813 1.00 19.97 185 ASP A C 1
ATOM 1335 O O . ASP A 1 226 ? 9.882 31.940 -1.684 1.00 20.85 185 ASP A O 1
ATOM 1340 N N . VAL A 1 227 ? 8.173 31.200 -2.974 1.00 17.86 186 VAL A N 1
ATOM 1341 C CA . VAL A 1 227 ? 8.705 31.791 -4.196 1.00 16.14 186 VAL A CA 1
ATOM 1342 C C . VAL A 1 227 ? 8.961 33.285 -4.013 1.00 18.26 186 VAL A C 1
ATOM 1343 O O . VAL A 1 227 ? 9.930 33.826 -4.565 1.00 20.57 186 VAL A O 1
ATOM 1347 N N . THR A 1 228 ? 8.133 33.967 -3.211 1.00 18.37 187 THR A N 1
ATOM 1348 C CA . THR A 1 228 ? 8.286 35.414 -3.052 1.00 21.07 187 THR A CA 1
ATOM 1349 C C . THR A 1 228 ? 9.495 35.789 -2.210 1.00 22.67 187 THR A C 1
ATOM 1350 O O . THR A 1 228 ? 9.887 36.961 -2.203 1.00 21.52 187 THR A O 1
ATOM 1354 N N . LYS A 1 229 ? 10.078 34.839 -1.480 1.00 21.43 188 LYS A N 1
ATOM 1355 C CA . LYS A 1 229 ? 11.264 35.110 -0.682 1.00 25.05 188 LYS A CA 1
ATOM 1356 C C . LYS A 1 229 ? 12.465 34.319 -1.161 1.00 28.27 188 LYS A C 1
ATOM 1357 O O . LYS A 1 229 ? 13.537 34.411 -0.556 1.00 36.29 188 LYS A O 1
ATOM 1363 N N . PHE A 1 230 ? 12.316 33.571 -2.245 1.00 26.78 189 PHE A N 1
ATOM 1364 C CA . PHE A 1 230 ? 13.348 32.656 -2.702 1.00 25.15 189 PHE A CA 1
ATOM 1365 C C . PHE A 1 230 ? 14.533 33.417 -3.282 1.00 31.37 189 PHE A C 1
ATOM 1366 O O . PHE A 1 230 ? 14.367 34.293 -4.139 1.00 26.39 189 PHE A O 1
ATOM 1374 N N . GLU A 1 231 ? 15.732 33.075 -2.821 1.00 28.37 190 GLU A N 1
ATOM 1375 C CA . GLU A 1 231 ? 16.963 33.668 -3.328 1.00 31.79 190 GLU A CA 1
ATOM 1376 C C . GLU A 1 231 ? 17.822 32.563 -3.921 1.00 28.53 190 GLU A C 1
ATOM 1377 O O . GLU A 1 231 ? 18.176 31.607 -3.224 1.00 30.88 190 GLU A O 1
ATOM 1383 N N . THR A 1 232 ? 18.140 32.692 -5.206 1.00 26.18 191 THR A N 1
ATOM 1384 C CA . THR A 1 232 ? 19.070 31.792 -5.867 1.00 25.82 191 THR A CA 1
ATOM 1385 C C . THR A 1 232 ? 19.845 32.576 -6.911 1.00 27.84 191 THR A C 1
ATOM 1386 O O . THR A 1 232 ? 19.356 33.574 -7.457 1.00 23.00 191 THR A O 1
ATOM 1390 N N . GLU A 1 233 ? 21.065 32.126 -7.187 1.00 26.60 192 GLU A N 1
ATOM 1391 C CA . GLU A 1 233 ? 21.800 32.662 -8.321 1.00 28.34 192 GLU A CA 1
ATOM 1392 C C . GLU A 1 233 ? 21.925 31.645 -9.444 1.00 24.62 192 GLU A C 1
ATOM 1393 O O . GLU A 1 233 ? 22.637 31.890 -10.422 1.00 22.37 192 GLU A O 1
ATOM 1399 N N . ILE A 1 234 ? 21.209 30.524 -9.346 1.00 24.24 193 ILE A N 1
ATOM 1400 C CA . ILE A 1 234 ? 21.065 29.637 -10.489 1.00 19.40 193 ILE A CA 1
ATOM 1401 C C . ILE A 1 234 ? 20.158 30.297 -11.520 1.00 25.09 193 ILE A C 1
ATOM 1402 O O . ILE A 1 234 ? 19.197 30.997 -11.168 1.00 24.42 193 ILE A O 1
ATOM 1407 N N . THR A 1 235 ? 20.471 30.100 -12.798 1.00 21.62 194 THR A N 1
ATOM 1408 C CA . THR A 1 235 ? 19.618 30.537 -13.892 1.00 24.12 194 THR A CA 1
ATOM 1409 C C . THR A 1 235 ? 19.180 29.314 -14.695 1.00 23.25 194 THR A C 1
ATOM 1410 O O . THR A 1 235 ? 19.843 28.270 -14.688 1.00 25.39 194 THR A O 1
ATOM 1414 N N . TYR A 1 236 ? 18.040 29.446 -15.375 1.00 16.40 195 TYR A N 1
ATOM 1415 C CA . TYR A 1 236 ? 17.385 28.311 -16.014 1.00 21.65 195 TYR A CA 1
ATOM 1416 C C . TYR A 1 236 ? 17.010 28.651 -17.445 1.00 18.21 195 TYR A C 1
ATOM 1417 O O . TYR A 1 236 ? 16.635 29.789 -17.751 1.00 21.03 195 TYR A O 1
ATOM 1426 N N . ASP A 1 237 ? 17.096 27.644 -18.318 1.00 18.08 196 ASP A N 1
ATOM 1427 C CA . ASP A 1 237 ? 16.734 27.824 -19.718 1.00 16.68 196 ASP A CA 1
ATOM 1428 C C . ASP A 1 237 ? 15.247 28.094 -19.877 1.00 16.01 196 ASP A C 1
ATOM 1429 O O . ASP A 1 237 ? 14.841 28.853 -20.764 1.00 17.68 196 ASP A O 1
ATOM 1434 N N . ARG A 1 238 ? 14.417 27.466 -19.037 1.00 14.66 197 ARG A N 1
ATOM 1435 C CA . ARG A 1 238 ? 12.974 27.605 -19.167 1.00 14.82 197 ARG A CA 1
ATOM 1436 C C . ARG A 1 238 ? 12.358 27.699 -17.784 1.00 15.79 197 ARG A C 1
ATOM 1437 O O . ARG A 1 238 ? 12.715 26.933 -16.886 1.00 14.73 197 ARG A O 1
ATOM 1445 N N . ILE A 1 239 ? 11.437 28.646 -17.609 1.00 13.77 198 ILE A N 1
ATOM 1446 C CA . ILE A 1 239 ? 10.717 28.814 -16.356 1.00 13.72 198 ILE A CA 1
ATOM 1447 C C . ILE A 1 239 ? 9.226 28.730 -16.655 1.00 14.06 198 ILE A C 1
ATOM 1448 O O . ILE A 1 239 ? 8.736 29.376 -17.591 1.00 13.44 198 ILE A O 1
ATOM 1453 N N . PHE A 1 240 ? 8.508 27.938 -15.859 1.00 12.92 199 PHE A N 1
ATOM 1454 C CA . PHE A 1 240 ? 7.049 27.874 -15.912 1.00 11.42 199 PHE A CA 1
ATOM 1455 C C . PHE A 1 240 ? 6.453 28.540 -14.676 1.00 13.11 199 PHE A C 1
ATOM 1456 O O . PHE A 1 240 ? 6.918 28.321 -13.556 1.00 15.27 199 PHE A O 1
ATOM 1464 N N . ALA A 1 241 ? 5.400 29.338 -14.864 1.00 13.43 200 ALA A N 1
ATOM 1465 C CA . ALA A 1 241 ? 4.559 29.775 -13.749 1.00 11.14 200 ALA A CA 1
ATOM 1466 C C . ALA A 1 241 ? 3.122 29.537 -14.181 1.00 13.18 200 ALA A C 1
ATOM 1467 O O . ALA A 1 241 ? 2.511 30.398 -14.819 1.00 12.84 200 ALA A O 1
ATOM 1469 N N . VAL A 1 242 ? 2.604 28.353 -13.858 1.00 12.16 201 VAL A N 1
ATOM 1470 C CA . VAL A 1 242 ? 1.274 27.937 -14.294 1.00 11.46 201 VAL A CA 1
ATOM 1471 C C . VAL A 1 242 ? 0.314 28.080 -13.121 1.00 13.27 201 VAL A C 1
ATOM 1472 O O . VAL A 1 242 ? 0.428 27.364 -12.127 1.00 13.58 201 VAL A O 1
ATOM 1476 N N . ALA A 1 243 ? -0.615 29.030 -13.235 1.00 12.35 202 ALA A N 1
ATOM 1477 C CA . ALA A 1 243 ? -1.639 29.309 -12.227 1.00 14.12 202 ALA A CA 1
ATOM 1478 C C . ALA A 1 243 ? -1.037 29.808 -10.915 1.00 15.10 202 ALA A C 1
ATOM 1479 O O . ALA A 1 243 ? -1.621 29.619 -9.838 1.00 16.10 202 ALA A O 1
ATOM 1481 N N . LEU A 1 244 ? 0.143 30.422 -10.989 1.00 12.10 203 LEU A N 1
ATOM 1482 C CA . LEU A 1 244 ? 0.809 30.974 -9.814 1.00 12.43 203 LEU A CA 1
ATOM 1483 C C . LEU A 1 244 ? 0.552 32.458 -9.614 1.00 12.49 203 LEU A C 1
ATOM 1484 O O . LEU A 1 244 ? 0.443 32.906 -8.470 1.00 15.32 203 LEU A O 1
ATOM 1489 N N . ILE A 1 245 ? 0.464 33.252 -10.683 1.00 14.32 204 ILE A N 1
ATOM 1490 C CA . ILE A 1 245 ? 0.323 34.692 -10.442 1.00 15.58 204 ILE A CA 1
ATOM 1491 C C . ILE A 1 245 ? -1.059 35.026 -9.909 1.00 13.02 204 ILE A C 1
ATOM 1492 O O . ILE A 1 245 ? -1.259 36.111 -9.341 1.00 14.38 204 ILE A O 1
ATOM 1497 N N . GLU A 1 246 ? -2.000 34.090 -10.044 1.00 13.56 205 GLU A N 1
ATOM 1498 C CA . GLU A 1 246 ? -3.269 34.131 -9.331 1.00 14.98 205 GLU A CA 1
ATOM 1499 C C . GLU A 1 246 ? -3.082 34.327 -7.837 1.00 17.43 205 GLU A C 1
ATOM 1500 O O . GLU A 1 246 ? -4.011 34.789 -7.168 1.00 20.44 205 GLU A O 1
ATOM 1506 N N . HIS A 1 247 ? -1.902 33.997 -7.305 1.00 13.84 206 HIS A N 1
ATOM 1507 C CA . HIS A 1 247 ? -1.583 34.137 -5.889 1.00 14.71 206 HIS A CA 1
ATOM 1508 C C . HIS A 1 247 ? -0.694 35.339 -5.602 1.00 16.04 206 HIS A C 1
ATOM 1509 O O . HIS A 1 247 ? -0.275 35.520 -4.454 1.00 19.48 206 HIS A O 1
ATOM 1516 N N . MET A 1 248 ? -0.394 36.148 -6.612 1.00 14.15 207 MET A N 1
ATOM 1517 C CA . MET A 1 248 ? 0.470 37.306 -6.487 1.00 17.06 207 MET A CA 1
ATOM 1518 C C . MET A 1 248 ? -0.348 38.579 -6.646 1.00 16.66 207 MET A C 1
ATOM 1519 O O . MET A 1 248 ? -1.450 38.575 -7.203 1.00 16.80 207 MET A O 1
ATOM 1524 N N . LYS A 1 249 ? 0.199 39.673 -6.125 1.00 14.98 208 LYS A N 1
ATOM 1525 C CA . LYS A 1 249 ? -0.417 40.979 -6.298 1.00 14.24 208 LYS A CA 1
ATOM 1526 C C . LYS A 1 249 ? 0.482 41.902 -7.103 1.00 14.57 208 LYS A C 1
ATOM 1527 O O . LYS A 1 249 ? 0.115 42.297 -8.220 1.00 15.67 208 LYS A O 1
ATOM 1533 N N . ASN A 1 250 ? 1.679 42.208 -6.601 1.00 13.09 209 ASN A N 1
ATOM 1534 C CA . ASN A 1 250 ? 2.587 43.080 -7.337 1.00 15.18 209 ASN A CA 1
ATOM 1535 C C . ASN A 1 250 ? 3.286 42.269 -8.421 1.00 15.59 209 ASN A C 1
ATOM 1536 O O . ASN A 1 250 ? 4.358 41.695 -8.208 1.00 14.96 209 ASN A O 1
ATOM 1541 N N . TYR A 1 251 ? 2.681 42.258 -9.617 1.00 14.65 210 TYR A N 1
ATOM 1542 C CA . TYR A 1 251 ? 3.281 41.554 -10.743 1.00 14.80 210 TYR A CA 1
ATOM 1543 C C . TYR A 1 251 ? 4.634 42.139 -11.124 1.00 14.01 210 TYR A C 1
ATOM 1544 O O . TYR A 1 251 ? 5.483 41.423 -11.665 1.00 18.58 210 TYR A O 1
ATOM 1553 N N . GLU A 1 252 ? 4.831 43.448 -10.913 1.00 13.98 211 GLU A N 1
ATOM 1554 C CA . GLU A 1 252 ? 6.108 44.069 -11.241 1.00 15.58 211 GLU A CA 1
ATOM 1555 C C . GLU A 1 252 ? 7.227 43.479 -10.401 1.00 16.71 211 GLU A C 1
ATOM 1556 O O . GLU A 1 252 ? 8.256 43.042 -10.930 1.00 17.07 211 GLU A O 1
ATOM 1562 N N . LEU A 1 253 ? 7.038 43.460 -9.080 1.00 16.43 212 LEU A N 1
ATOM 1563 C CA . LEU A 1 253 ? 8.027 42.854 -8.192 1.00 17.35 212 LEU A CA 1
ATOM 1564 C C . LEU A 1 253 ? 8.224 41.374 -8.493 1.00 18.77 212 LEU A C 1
ATOM 1565 O O . LEU A 1 253 ? 9.354 40.873 -8.457 1.00 19.75 212 LEU A O 1
ATOM 1570 N N . PHE A 1 254 ? 7.127 40.650 -8.732 1.00 16.10 213 PHE A N 1
ATOM 1571 C CA . PHE A 1 254 ? 7.218 39.232 -9.063 1.00 18.22 213 PHE A CA 1
ATOM 1572 C C . PHE A 1 254 ? 8.058 39.008 -10.310 1.00 17.49 213 PHE A C 1
ATOM 1573 O O . PHE A 1 254 ? 8.973 38.175 -10.317 1.00 17.59 213 PHE A O 1
ATOM 1581 N N . LEU A 1 255 ? 7.731 39.711 -11.399 1.00 14.31 214 LEU A N 1
ATOM 1582 C CA . LEU A 1 255 ? 8.450 39.460 -12.640 1.00 15.18 214 LEU A CA 1
ATOM 1583 C C . LEU A 1 255 ? 9.889 39.935 -12.562 1.00 16.28 214 LEU A C 1
ATOM 1584 O O . LEU A 1 255 ? 10.756 39.350 -13.224 1.00 17.04 214 LEU A O 1
ATOM 1589 N N . LYS A 1 256 ? 10.165 40.980 -11.769 1.00 15.36 215 LYS A N 1
ATOM 1590 C CA . LYS A 1 256 ? 11.555 41.383 -11.569 1.00 18.66 215 LYS A CA 1
ATOM 1591 C C . LYS A 1 256 ? 12.362 40.249 -10.952 1.00 20.21 215 LYS A C 1
ATOM 1592 O O . LYS A 1 256 ? 13.442 39.903 -11.446 1.00 19.35 215 LYS A O 1
ATOM 1598 N N . LYS A 1 257 ? 11.841 39.650 -9.876 1.00 16.80 216 LYS A N 1
ATOM 1599 C CA . LYS A 1 257 ? 12.543 38.551 -9.224 1.00 17.83 216 LYS A CA 1
ATOM 1600 C C . LYS A 1 257 ? 12.722 37.381 -10.178 1.00 21.61 216 LYS A C 1
ATOM 1601 O O . LYS A 1 257 ? 13.831 36.855 -10.329 1.00 19.77 216 LYS A O 1
ATOM 1607 N N . VAL A 1 258 ? 11.644 36.973 -10.856 1.00 18.00 217 VAL A N 1
ATOM 1608 C CA . VAL A 1 258 ? 11.750 35.817 -11.742 1.00 18.19 217 VAL A CA 1
ATOM 1609 C C . VAL A 1 258 ? 12.724 36.093 -12.873 1.00 19.20 217 VAL A C 1
ATOM 1610 O O . VAL A 1 258 ? 13.447 35.191 -13.324 1.00 19.35 217 VAL A O 1
ATOM 1614 N N . SER A 1 259 ? 12.780 37.341 -13.344 1.00 19.21 218 SER A N 1
ATOM 1615 C CA . SER A 1 259 ? 13.618 37.629 -14.497 1.00 19.87 218 SER A CA 1
ATOM 1616 C C . SER A 1 259 ? 15.082 37.337 -14.198 1.00 17.94 218 SER A C 1
ATOM 1617 O O . SER A 1 259 ? 15.839 36.999 -15.115 1.00 19.78 218 SER A O 1
ATOM 1620 N N . THR A 1 260 ? 15.493 37.462 -12.936 1.00 20.42 219 THR A N 1
ATOM 1621 C CA . THR A 1 260 ? 16.882 37.175 -12.588 1.00 21.56 219 THR A CA 1
ATOM 1622 C C . THR A 1 260 ? 17.192 35.695 -12.670 1.00 23.59 219 THR A C 1
ATOM 1623 O O . THR A 1 260 ? 18.371 35.334 -12.677 1.00 22.88 219 THR A O 1
ATOM 1627 N N . TRP A 1 261 ? 16.176 34.844 -12.739 1.00 17.70 220 TRP A N 1
ATOM 1628 C CA . TRP A 1 261 ? 16.408 33.410 -12.800 1.00 17.19 220 TRP A CA 1
ATOM 1629 C C . TRP A 1 261 ? 16.442 32.882 -14.222 1.00 17.96 220 TRP A C 1
ATOM 1630 O O . TRP A 1 261 ? 16.672 31.678 -14.415 1.00 18.43 220 TRP A O 1
ATOM 1641 N N . ILE A 1 262 ? 16.195 33.736 -15.215 1.00 20.43 221 ILE A N 1
ATOM 1642 C CA . ILE A 1 262 ? 16.179 33.320 -16.612 1.00 18.37 221 ILE A CA 1
ATOM 1643 C C . ILE A 1 262 ? 17.606 33.286 -17.146 1.00 21.98 221 ILE A C 1
ATOM 1644 O O . ILE A 1 262 ? 18.335 34.285 -17.074 1.00 24.95 221 ILE A O 1
ATOM 1649 N N . ALA A 1 263 ? 17.997 32.150 -17.720 1.00 22.60 222 ALA A N 1
ATOM 1650 C CA . ALA A 1 263 ? 19.334 32.033 -18.278 1.00 26.29 222 ALA A CA 1
ATOM 1651 C C . ALA A 1 263 ? 19.449 32.834 -19.568 1.00 32.70 222 ALA A C 1
ATOM 1652 O O . ALA A 1 263 ? 18.474 33.388 -20.090 1.00 30.32 222 ALA A O 1
ATOM 1654 N N . GLN A 1 264 ? 20.675 32.888 -20.087 1.00 36.56 223 GLN A N 1
ATOM 1655 C CA . GLN A 1 264 ? 20.923 33.548 -21.356 1.00 38.16 223 GLN A CA 1
ATOM 1656 C C . GLN A 1 264 ? 20.173 32.820 -22.462 1.00 35.95 223 GLN A C 1
ATOM 1657 O O . GLN A 1 264 ? 20.310 31.598 -22.627 1.00 33.17 223 GLN A O 1
ATOM 1663 N N . ASP A 1 265 ? 19.352 33.576 -23.187 1.00 26.76 224 ASP A N 1
ATOM 1664 C CA . ASP A 1 265 ? 18.432 33.108 -24.214 1.00 33.30 224 ASP A CA 1
ATOM 1665 C C . ASP A 1 265 ? 17.280 32.296 -23.644 1.00 21.68 224 ASP A C 1
ATOM 1666 O O . ASP A 1 265 ? 16.574 31.642 -24.405 1.00 28.95 224 ASP A O 1
ATOM 1671 N N . GLY A 1 266 ? 17.065 32.336 -22.332 1.00 20.73 225 GLY A N 1
ATOM 1672 C CA . GLY A 1 266 ? 15.987 31.578 -21.734 1.00 21.29 225 GLY A CA 1
ATOM 1673 C C . GLY A 1 266 ? 14.626 32.218 -21.944 1.00 18.80 225 GLY A C 1
ATOM 1674 O O . GLY A 1 266 ? 14.500 33.362 -22.398 1.00 19.90 225 GLY A O 1
ATOM 1675 N N . LEU A 1 267 ? 13.589 31.452 -21.599 1.00 16.36 226 LEU A N 1
ATOM 1676 C CA . LEU A 1 267 ? 12.203 31.877 -21.738 1.00 16.61 226 LEU A CA 1
ATOM 1677 C C . LEU A 1 267 ? 11.428 31.567 -20.466 1.00 17.75 226 LEU A C 1
ATOM 1678 O O . LEU A 1 267 ? 11.703 30.579 -19.776 1.00 18.19 226 LEU A O 1
ATOM 1683 N N . LEU A 1 268 ? 10.425 32.402 -20.200 1.00 16.25 227 LEU A N 1
ATOM 1684 C CA . LEU A 1 268 ? 9.484 32.247 -19.097 1.00 13.72 227 LEU A CA 1
ATOM 1685 C C . LEU A 1 268 ? 8.075 32.106 -19.672 1.00 15.55 227 LEU A C 1
ATOM 1686 O O . LEU A 1 268 ? 7.657 32.912 -20.505 1.00 15.29 227 LEU A O 1
ATOM 1691 N N . PHE A 1 269 ? 7.359 31.050 -19.277 1.00 13.10 228 PHE A N 1
ATOM 1692 C CA . PHE A 1 269 ? 6.003 30.822 -19.761 1.00 12.13 228 PHE A CA 1
ATOM 1693 C C . PHE A 1 269 ? 5.049 30.959 -18.582 1.00 13.01 228 PHE A C 1
ATOM 1694 O O . PHE A 1 269 ? 5.181 30.228 -17.593 1.00 12.50 228 PHE A O 1
ATOM 1702 N N . VAL A 1 270 ? 4.097 31.888 -18.691 1.00 14.48 229 VAL A N 1
ATOM 1703 C CA . VAL A 1 270 ? 3.128 32.178 -17.638 1.00 11.03 229 VAL A CA 1
ATOM 1704 C C . VAL A 1 270 ? 1.743 31.834 -18.170 1.00 13.65 229 VAL A C 1
ATOM 1705 O O . VAL A 1 270 ? 1.369 32.301 -19.246 1.00 15.34 229 VAL A O 1
ATOM 1709 N N . GLU A 1 271 ? 0.972 31.046 -17.422 1.00 13.23 230 GLU A N 1
ATOM 1710 C CA . GLU A 1 271 ? -0.459 30.901 -17.701 1.00 10.27 230 GLU A CA 1
ATOM 1711 C C . GLU A 1 271 ? -1.256 31.451 -16.533 1.00 13.49 230 GLU A C 1
ATOM 1712 O O . GLU A 1 271 ? -0.999 31.081 -15.383 1.00 13.65 230 GLU A O 1
ATOM 1718 N N . HIS A 1 272 ? -2.217 32.342 -16.819 1.00 12.15 231 HIS A N 1
ATOM 1719 C CA . HIS A 1 272 ? -3.070 32.870 -15.769 1.00 10.11 231 HIS A CA 1
ATOM 1720 C C . HIS A 1 272 ? -4.533 32.864 -16.183 1.00 12.28 231 HIS A C 1
ATOM 1721 O O . HIS A 1 272 ? -4.872 33.185 -17.326 1.00 14.04 231 HIS A O 1
ATOM 1728 N N . HIS A 1 273 ? -5.390 32.478 -15.237 1.00 12.23 232 HIS A N 1
ATOM 1729 C CA . HIS A 1 273 ? -6.817 32.721 -15.381 1.00 11.81 232 HIS A CA 1
ATOM 1730 C C . HIS A 1 273 ? -7.049 34.218 -15.419 1.00 11.90 232 HIS A C 1
ATOM 1731 O O . HIS A 1 273 ? -6.350 34.981 -14.746 1.00 14.24 232 HIS A O 1
ATOM 1738 N N . CYS A 1 274 ? -8.070 34.645 -16.163 1.00 11.40 233 CYS A N 1
ATOM 1739 C CA . CYS A 1 274 ? -8.259 36.082 -16.296 1.00 10.86 233 CYS A CA 1
ATOM 1740 C C . CYS A 1 274 ? -9.667 36.382 -16.767 1.00 14.34 233 CYS A C 1
ATOM 1741 O O . CYS A 1 274 ? -10.397 35.494 -17.221 1.00 14.55 233 CYS A O 1
ATOM 1744 N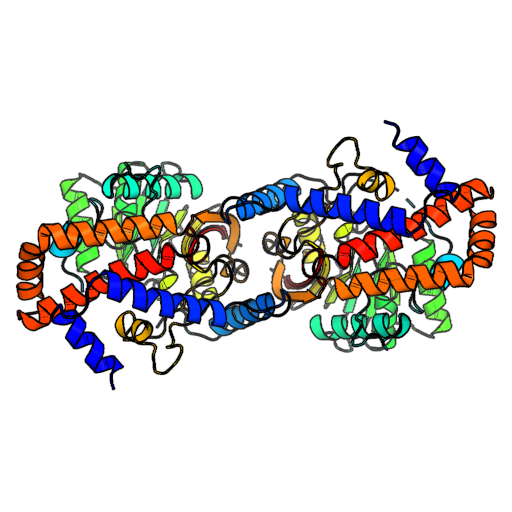 N . HIS A 1 275 ? -10.027 37.664 -16.680 1.00 12.94 234 HIS A N 1
ATOM 1745 C CA . HIS A 1 275 ? -11.096 38.169 -17.527 1.00 14.70 234 HIS A CA 1
ATOM 1746 C C . HIS A 1 275 ? -10.488 38.739 -18.801 1.00 14.87 234 HIS A C 1
ATOM 1747 O O . HIS A 1 275 ? -9.377 39.270 -18.795 1.00 15.01 234 HIS A O 1
ATOM 1754 N N . LYS A 1 276 ? -11.224 38.592 -19.907 1.00 12.67 235 LYS A N 1
ATOM 1755 C CA . LYS A 1 276 ? -10.726 39.025 -21.210 1.00 15.25 235 LYS A CA 1
ATOM 1756 C C . LYS A 1 276 ? -10.298 40.497 -21.205 1.00 16.07 235 LYS A C 1
ATOM 1757 O O . LYS A 1 276 ? -9.284 40.865 -21.820 1.00 17.90 235 LYS A O 1
ATOM 1763 N N . VAL A 1 277 ? -11.030 41.345 -20.486 1.00 13.33 236 VAL A N 1
ATOM 1764 C CA . VAL A 1 277 ? -10.957 42.794 -20.655 1.00 14.54 236 VAL A CA 1
ATOM 1765 C C . VAL A 1 277 ? -10.450 43.496 -19.398 1.00 18.75 236 VAL A C 1
ATOM 1766 O O . VAL A 1 277 ? -9.516 44.309 -19.457 1.00 18.36 236 VAL A O 1
ATOM 1770 N N . PHE A 1 278 ? -11.074 43.234 -18.258 1.00 14.06 237 PHE A N 1
ATOM 1771 C CA . PHE A 1 278 ? -10.785 44.044 -17.080 1.00 12.28 237 PHE A CA 1
ATOM 1772 C C . PHE A 1 278 ? -10.256 43.194 -15.929 1.00 12.72 237 PHE A C 1
ATOM 1773 O O . PHE A 1 278 ? -10.458 41.976 -15.875 1.00 13.61 237 PHE A O 1
ATOM 1781 N N . ALA A 1 279 ? -9.555 43.855 -15.009 1.00 12.57 238 ALA A N 1
ATOM 1782 C CA . ALA A 1 279 ? -8.986 43.218 -13.830 1.00 14.04 238 ALA A CA 1
ATOM 1783 C C . ALA A 1 279 ? -9.668 43.745 -12.570 1.00 15.56 238 ALA A C 1
ATOM 1784 O O . ALA A 1 279 ? -10.271 44.816 -12.572 1.00 17.45 238 ALA A O 1
ATOM 1786 N N . TYR A 1 280 ? -9.549 42.996 -11.473 1.00 13.21 239 TYR A N 1
ATOM 1787 C CA . TYR A 1 280 ? -10.167 43.458 -10.237 1.00 12.72 239 TYR A CA 1
ATOM 1788 C C . TYR A 1 280 ? -9.632 42.689 -9.038 1.00 13.79 239 TYR A C 1
ATOM 1789 O O . TYR A 1 280 ? -9.208 41.536 -9.159 1.00 14.93 239 TYR A O 1
ATOM 1798 N N . GLN A 1 281 ? -9.719 43.323 -7.873 1.00 16.19 240 GLN A N 1
ATOM 1799 C CA . GLN A 1 281 ? -9.520 42.604 -6.628 1.00 18.03 240 GLN A CA 1
ATOM 1800 C C . GLN A 1 281 ? -10.827 41.943 -6.198 1.00 17.36 240 GLN A C 1
ATOM 1801 O O . GLN A 1 281 ? -11.924 42.438 -6.481 1.00 19.31 240 GLN A O 1
ATOM 1807 N N . TYR A 1 282 ? -10.697 40.798 -5.521 1.00 21.22 241 TYR A N 1
ATOM 1808 C CA . TYR A 1 282 ? -11.848 40.104 -4.948 1.00 20.33 241 TYR A CA 1
ATOM 1809 C C . TYR A 1 282 ? -12.366 40.864 -3.728 1.00 25.99 241 TYR A C 1
ATOM 1810 O O . TYR A 1 282 ? -12.161 40.476 -2.574 1.00 33.21 241 TYR A O 1
ATOM 1819 N N . GLU A 1 283 ? -13.052 41.972 -3.999 1.00 28.92 242 GLU A N 1
ATOM 1820 C CA . GLU A 1 283 ? -13.850 42.719 -3.038 1.00 28.65 242 GLU A CA 1
ATOM 1821 C C . GLU A 1 283 ? -15.331 42.488 -3.319 1.00 27.14 242 GLU A C 1
ATOM 1822 O O . GLU A 1 283 ? -15.741 42.524 -4.482 1.00 27.04 242 GLU A O 1
ATOM 1828 N N . PRO A 1 284 ? -16.151 42.250 -2.294 1.00 27.22 243 PRO A N 1
ATOM 1829 C CA . PRO A 1 284 ? -17.589 42.072 -2.527 1.00 27.26 243 PRO A CA 1
ATOM 1830 C C . PRO A 1 284 ? -18.164 43.245 -3.301 1.00 23.21 243 PRO A C 1
ATOM 1831 O O . PRO A 1 284 ? -17.759 44.394 -3.113 1.00 24.90 243 PRO A O 1
ATOM 1835 N N . LEU A 1 285 ? -19.125 42.937 -4.182 1.00 23.29 244 LEU A N 1
ATOM 1836 C CA . LEU A 1 285 ? -19.747 43.965 -5.012 1.00 26.10 244 LEU A CA 1
ATOM 1837 C C . LEU A 1 285 ? -20.835 44.728 -4.268 1.00 24.76 244 LEU A C 1
ATOM 1838 O O . LEU A 1 285 ? -21.042 45.919 -4.534 1.00 26.79 244 LEU A O 1
ATOM 1843 N N . ASP A 1 286 ? -21.541 44.067 -3.359 1.00 28.89 245 ASP A N 1
ATOM 1844 C CA . ASP A 1 286 ? -22.553 44.709 -2.522 1.00 29.81 245 ASP A CA 1
ATOM 1845 C C . ASP A 1 286 ? -22.804 43.801 -1.323 1.00 32.10 245 ASP A C 1
ATOM 1846 O O . ASP A 1 286 ? -22.111 42.795 -1.129 1.00 27.26 245 ASP A O 1
ATOM 1851 N N . GLU A 1 287 ? -23.809 44.150 -0.520 1.00 34.61 246 GLU A N 1
ATOM 1852 C CA . GLU A 1 287 ? -24.102 43.384 0.683 1.00 35.90 246 GLU A CA 1
ATOM 1853 C C . GLU A 1 287 ? -24.743 42.034 0.392 1.00 34.82 246 GLU A C 1
ATOM 1854 O O . GLU A 1 287 ? -24.801 41.191 1.294 1.00 37.95 246 GLU A O 1
ATOM 1860 N N . ASP A 1 288 ? -25.209 41.801 -0.833 1.00 34.29 247 ASP A N 1
ATOM 1861 C CA . ASP A 1 288 ? -25.749 40.503 -1.215 1.00 33.55 247 ASP A CA 1
ATOM 1862 C C . ASP A 1 288 ? -24.683 39.545 -1.728 1.00 33.55 247 ASP A C 1
ATOM 1863 O O . ASP A 1 288 ? -24.969 38.352 -1.880 1.00 33.50 247 ASP A O 1
ATOM 1868 N N . ASP A 1 289 ? -23.471 40.035 -1.991 1.00 29.14 248 ASP A N 1
ATOM 1869 C CA . ASP A 1 289 ? -22.364 39.209 -2.472 1.00 31.04 248 ASP A CA 1
ATOM 1870 C C . ASP A 1 289 ? -21.894 38.271 -1.359 1.00 33.01 248 ASP A C 1
ATOM 1871 O O . ASP A 1 289 ? -21.303 38.712 -0.367 1.00 35.67 248 ASP A O 1
ATOM 1876 N N . TRP A 1 290 ? -22.159 36.975 -1.523 1.00 28.91 249 TRP A N 1
ATOM 1877 C CA . TRP A 1 290 ? -21.585 35.926 -0.687 1.00 27.81 249 TRP A CA 1
ATOM 1878 C C . TRP A 1 290 ? -20.376 35.260 -1.328 1.00 28.92 249 TRP A C 1
ATOM 1879 O O . TRP A 1 290 ? -19.496 34.769 -0.609 1.00 27.13 249 TRP A O 1
ATOM 1890 N N . TYR A 1 291 ? -20.331 35.224 -2.666 1.00 26.57 250 TYR A N 1
ATOM 1891 C CA . TYR A 1 291 ? -19.303 34.472 -3.386 1.00 29.26 250 TYR A CA 1
ATOM 1892 C C . TYR A 1 291 ? -17.905 34.909 -2.985 1.00 26.33 250 TYR A C 1
ATOM 1893 O O . TYR A 1 291 ? -17.051 34.081 -2.655 1.00 26.76 250 TYR A O 1
ATOM 1902 N N . THR A 1 292 ? -17.653 36.211 -3.022 1.00 25.08 251 THR A N 1
ATOM 1903 C CA . THR A 1 292 ? -16.283 36.702 -2.939 1.00 26.38 251 THR A CA 1
ATOM 1904 C C . THR A 1 292 ? -15.606 36.252 -1.649 1.00 29.00 251 THR A C 1
ATOM 1905 O O . THR A 1 292 ? -14.497 35.703 -1.674 1.00 29.56 251 THR A O 1
ATOM 1909 N N . GLU A 1 293 ? -16.273 36.437 -0.517 1.00 26.96 252 GLU A N 1
ATOM 1910 C CA . GLU A 1 293 ? -15.647 36.105 0.754 1.00 31.79 252 GLU A CA 1
ATOM 1911 C C . GLU A 1 293 ? -15.842 34.656 1.167 1.00 31.33 252 GLU A C 1
ATOM 1912 O O . GLU A 1 293 ? -15.119 34.186 2.051 1.00 30.11 252 GLU A O 1
ATOM 1918 N N . TYR A 1 294 ? -16.778 33.933 0.546 1.00 26.01 253 TYR A N 1
ATOM 1919 C CA . TYR A 1 294 ? -16.873 32.499 0.792 1.00 23.16 253 TYR A CA 1
ATOM 1920 C C . TYR A 1 294 ? -15.768 31.748 0.065 1.00 27.02 253 TYR A C 1
ATOM 1921 O O . TYR A 1 294 ? -15.149 30.842 0.629 1.00 29.66 253 TYR A O 1
ATOM 1930 N N . ILE A 1 295 ? -15.516 32.101 -1.193 1.00 25.77 254 ILE A N 1
ATOM 1931 C CA . ILE A 1 295 ? -14.510 31.388 -1.972 1.00 29.16 254 ILE A CA 1
ATOM 1932 C C . ILE A 1 295 ? -13.095 31.853 -1.612 1.00 31.40 254 ILE A C 1
ATOM 1933 O O . ILE A 1 295 ? -12.136 31.083 -1.725 1.00 34.17 254 ILE A O 1
ATOM 1938 N N . PHE A 1 296 ? -12.943 33.099 -1.167 1.00 30.28 255 PHE A N 1
ATOM 1939 C CA . PHE A 1 296 ? -11.652 33.686 -0.818 1.00 37.31 255 PHE A CA 1
ATOM 1940 C C . PHE A 1 296 ? -11.757 34.201 0.615 1.00 39.09 255 PHE A C 1
ATOM 1941 O O . PHE A 1 296 ? -11.846 35.418 0.858 1.00 41.95 255 PHE A O 1
ATOM 1949 N N . PRO A 1 297 ? -11.752 33.285 1.592 1.00 43.85 256 PRO A N 1
ATOM 1950 C CA . PRO A 1 297 ? -11.889 33.646 3.025 1.00 45.19 256 PRO A CA 1
ATOM 1951 C C . PRO A 1 297 ? -10.690 34.400 3.611 1.00 55.21 256 PRO A C 1
ATOM 1952 O O . PRO A 1 297 ? -10.561 34.492 4.841 1.00 59.79 256 PRO A O 1
ATOM 1956 N N . SER A 1 298 ? -9.865 35.010 2.763 1.00 56.53 257 SER A N 1
ATOM 1957 C CA . SER A 1 298 ? -8.697 35.685 3.295 1.00 53.48 257 SER A CA 1
ATOM 1958 C C . SER A 1 298 ? -7.989 36.427 2.183 1.00 55.68 257 SER A C 1
ATOM 1959 O O . SER A 1 298 ? -7.998 35.999 1.027 1.00 55.99 257 SER A O 1
ATOM 1962 N N . GLY A 1 299 ? -7.384 37.550 2.561 1.00 50.42 258 GLY A N 1
ATOM 1963 C CA . GLY A 1 299 ? -6.551 38.320 1.673 1.00 50.03 258 GLY A CA 1
ATOM 1964 C C . GLY A 1 299 ? -7.322 39.030 0.583 1.00 51.05 258 GLY A C 1
ATOM 1965 O O . GLY A 1 299 ? -8.532 38.819 0.433 1.00 54.57 258 GLY A O 1
ATOM 1966 N N . THR A 1 300 ? -6.637 39.867 -0.191 1.00 47.93 259 THR A N 1
ATOM 1967 C CA . THR A 1 300 ? -7.257 40.621 -1.281 1.00 42.63 259 THR A CA 1
ATOM 1968 C C . THR A 1 300 ? -6.577 40.240 -2.603 1.00 40.36 259 THR A C 1
ATOM 1969 O O . THR A 1 300 ? -5.874 41.036 -3.244 1.00 36.15 259 THR A O 1
ATOM 1973 N N . LEU A 1 301 ? -6.827 39.007 -3.029 1.00 27.95 260 LEU A N 1
ATOM 1974 C CA . LEU A 1 301 ? -6.294 38.485 -4.283 1.00 21.55 260 LEU A CA 1
ATOM 1975 C C . LEU A 1 301 ? -6.900 39.207 -5.493 1.00 22.87 260 LEU A C 1
ATOM 1976 O O . LEU A 1 301 ? -7.901 39.928 -5.399 1.00 21.74 260 LEU A O 1
ATOM 1981 N N . VAL A 1 302 ? -6.297 38.954 -6.654 1.00 18.82 261 VAL A N 1
ATOM 1982 C CA . VAL A 1 302 ? -6.528 39.722 -7.876 1.00 15.07 261 VAL A CA 1
ATOM 1983 C C . VAL A 1 302 ? -6.929 38.778 -9.006 1.00 14.43 261 VAL A C 1
ATOM 1984 O O . VAL A 1 302 ? -6.258 37.767 -9.238 1.00 17.04 261 VAL A O 1
ATOM 1988 N N . MET A 1 303 ? -8.015 39.111 -9.706 1.00 15.13 262 MET A N 1
ATOM 1989 C CA . MET A 1 303 ? -8.326 38.512 -11.004 1.00 15.35 262 MET A CA 1
ATOM 1990 C C . MET A 1 303 ? -7.673 39.386 -12.079 1.00 14.38 262 MET A C 1
ATOM 1991 O O . MET A 1 303 ? -8.023 40.558 -12.233 1.00 14.21 262 MET A O 1
ATOM 1996 N N . SER A 1 304 ? -6.691 38.826 -12.784 1.00 15.12 263 SER A N 1
ATOM 1997 C CA . SER A 1 304 ? -5.992 39.536 -13.848 1.00 14.00 263 SER A CA 1
ATOM 1998 C C . SER A 1 304 ? -6.908 39.715 -15.060 1.00 12.74 263 SER A C 1
ATOM 1999 O O . SER A 1 304 ? -7.977 39.110 -15.165 1.00 13.60 263 SER A O 1
ATOM 2002 N N . SER A 1 305 ? -6.504 40.601 -15.963 1.00 12.39 264 SER A N 1
ATOM 2003 C CA . SER A 1 305 ? -7.100 40.657 -17.290 1.00 12.30 264 SER A CA 1
ATOM 2004 C C . SER A 1 305 ? -6.153 40.003 -18.291 1.00 13.19 264 SER A C 1
ATOM 2005 O O . SER A 1 305 ? -4.974 39.793 -18.005 1.00 14.15 264 SER A O 1
ATOM 2008 N N . SER A 1 306 ? -6.671 39.672 -19.480 1.00 12.90 265 SER A N 1
ATOM 2009 C CA . SER A 1 306 ? -5.825 38.963 -20.435 1.00 14.90 265 SER A CA 1
ATOM 2010 C C . SER A 1 306 ? -4.645 39.804 -20.912 1.00 12.51 265 SER A C 1
ATOM 2011 O O . SER A 1 306 ? -3.618 39.243 -21.315 1.00 16.02 265 SER A O 1
ATOM 2014 N N . SER A 1 307 ? -4.747 41.131 -20.871 1.00 12.92 266 SER A N 1
ATOM 2015 C CA A SER A 1 307 ? -3.664 41.975 -21.351 0.53 17.09 266 SER A CA 1
ATOM 2016 C CA B SER A 1 307 ? -3.689 42.010 -21.349 0.47 17.09 266 SER A CA 1
ATOM 2017 C C . SER A 1 307 ? -2.803 42.555 -20.237 1.00 15.62 266 SER A C 1
ATOM 2018 O O . SER A 1 307 ? -1.846 43.266 -20.532 1.00 13.28 266 SER A O 1
ATOM 2023 N N . ILE A 1 308 ? -3.076 42.231 -18.968 1.00 13.94 267 ILE A N 1
ATOM 2024 C CA . ILE A 1 308 ? -2.468 43.055 -17.928 1.00 15.39 267 ILE A CA 1
ATOM 2025 C C . ILE A 1 308 ? -0.958 42.871 -17.853 1.00 14.64 267 ILE A C 1
ATOM 2026 O O . ILE A 1 308 ? -0.239 43.832 -17.567 1.00 13.85 267 ILE A O 1
ATOM 2031 N N . LEU A 1 309 ? -0.441 41.661 -18.114 1.00 12.13 268 LEU A N 1
ATOM 2032 C CA . LEU A 1 309 ? 1.005 41.489 -18.037 1.00 11.47 268 LEU A CA 1
ATOM 2033 C C . LEU A 1 309 ? 1.743 42.221 -19.144 1.00 13.86 268 LEU A C 1
ATOM 2034 O O . LEU A 1 309 ? 2.964 42.396 -19.032 1.00 14.63 268 LEU A O 1
ATOM 2039 N N . LEU A 1 310 ? 1.045 42.657 -20.198 1.00 13.25 269 LEU A N 1
ATOM 2040 C CA . LEU A 1 310 ? 1.682 43.485 -21.218 1.00 14.98 269 LEU A CA 1
ATOM 2041 C C . LEU A 1 310 ? 2.210 44.788 -20.649 1.00 16.83 269 LEU A C 1
ATOM 2042 O O . LEU A 1 310 ? 3.103 45.403 -21.249 1.00 15.78 269 LEU A O 1
ATOM 2047 N N . TYR A 1 311 ? 1.665 45.226 -19.521 1.00 12.72 270 TYR A N 1
ATOM 2048 C CA . TYR A 1 311 ? 2.081 46.461 -18.876 1.00 14.57 270 TYR A CA 1
ATOM 2049 C C . TYR A 1 311 ? 3.166 46.223 -17.832 1.00 13.59 270 TYR A C 1
ATOM 2050 O O . TYR A 1 311 ? 3.523 47.152 -17.097 1.00 14.92 270 TYR A O 1
ATOM 2059 N N . PHE A 1 312 ? 3.699 45.001 -17.754 1.00 13.14 271 PHE A N 1
ATOM 2060 C CA . PHE A 1 312 ? 4.759 44.677 -16.816 1.00 13.46 271 PHE A CA 1
ATOM 2061 C C . PHE A 1 312 ? 5.948 44.095 -17.564 1.00 14.97 271 PHE A C 1
ATOM 2062 O O . PHE A 1 312 ? 6.406 42.991 -17.253 1.00 15.63 271 PHE A O 1
ATOM 2070 N N . GLN A 1 313 ? 6.464 44.848 -18.533 1.00 15.74 272 GLN A N 1
ATOM 2071 C CA . GLN A 1 313 ? 7.593 44.428 -19.353 1.00 16.59 272 GLN A CA 1
ATOM 2072 C C . GLN A 1 313 ? 8.843 45.268 -19.107 1.00 17.60 272 GLN A C 1
ATOM 2073 O O . GLN A 1 313 ? 9.592 45.567 -20.033 1.00 21.57 272 GLN A O 1
ATOM 2079 N N . GLU A 1 314 ? 9.105 45.618 -17.851 1.00 16.54 273 GLU A N 1
ATOM 2080 C CA . GLU A 1 314 ? 10.344 46.310 -17.523 1.00 18.85 273 GLU A CA 1
ATOM 2081 C C . GLU A 1 314 ? 11.537 45.370 -17.501 1.00 21.42 273 GLU A C 1
ATOM 2082 O O . GLU A 1 314 ? 12.642 45.768 -17.879 1.00 20.58 273 GLU A O 1
ATOM 2088 N N . ASP A 1 315 ? 11.335 44.123 -17.076 1.00 16.46 274 ASP A N 1
ATOM 2089 C CA . ASP A 1 315 ? 12.435 43.209 -16.847 1.00 15.42 274 ASP A CA 1
ATOM 2090 C C . ASP A 1 315 ? 12.373 41.995 -17.743 1.00 17.06 274 ASP A C 1
ATOM 2091 O O . ASP A 1 315 ? 13.368 41.272 -17.838 1.00 19.93 274 ASP A O 1
ATOM 2096 N N . VAL A 1 316 ? 11.242 41.774 -18.406 1.00 17.89 275 VAL A N 1
ATOM 2097 C CA . VAL A 1 316 ? 11.077 40.725 -19.402 1.00 16.64 275 VAL A CA 1
ATOM 2098 C C . VAL A 1 316 ? 10.274 41.340 -20.534 1.00 21.26 275 VAL A C 1
ATOM 2099 O O . VAL A 1 316 ? 9.598 42.356 -20.351 1.00 24.64 275 VAL A O 1
ATOM 2103 N N . SER A 1 317 ? 10.369 40.750 -21.732 1.00 17.15 276 SER A N 1
ATOM 2104 C CA . SER A 1 317 ? 9.581 41.252 -22.851 1.00 18.40 276 SER A CA 1
ATOM 2105 C C . SER A 1 317 ? 8.852 40.117 -23.547 1.00 18.86 276 SER A C 1
ATOM 2106 O O . SER A 1 317 ? 9.313 38.960 -23.570 1.00 19.10 276 SER A O 1
ATOM 2109 N N . VAL A 1 318 ? 7.675 40.456 -24.068 1.00 15.18 277 VAL A N 1
ATOM 2110 C CA . VAL A 1 318 ? 6.754 39.449 -24.597 1.00 15.35 277 VAL A CA 1
ATOM 2111 C C . VAL A 1 318 ? 7.260 38.926 -25.939 1.00 20.59 277 VAL A C 1
ATOM 2112 O O . VAL A 1 318 ? 7.522 39.700 -26.871 1.00 19.78 277 VAL A O 1
ATOM 2116 N N . VAL A 1 319 ? 7.400 37.602 -26.031 1.00 17.45 278 VAL A N 1
ATOM 2117 C CA . VAL A 1 319 ? 7.690 36.885 -27.275 1.00 16.72 278 VAL A CA 1
ATOM 2118 C C . VAL A 1 319 ? 6.397 36.459 -27.958 1.00 19.55 278 VAL A C 1
ATOM 2119 O O . VAL A 1 319 ? 6.252 36.585 -29.176 1.00 20.79 278 VAL A O 1
ATOM 2123 N N . ASN A 1 320 ? 5.434 35.949 -27.194 1.00 16.57 279 ASN A N 1
ATOM 2124 C CA . ASN A 1 320 ? 4.158 35.550 -27.762 1.00 13.32 279 ASN A CA 1
ATOM 2125 C C . ASN A 1 320 ? 3.101 35.639 -26.672 1.00 14.39 279 ASN A C 1
ATOM 2126 O O . ASN A 1 320 ? 3.410 35.719 -25.480 1.00 16.17 279 ASN A O 1
ATOM 2131 N N . HIS A 1 321 ? 1.847 35.612 -27.097 1.00 15.09 280 HIS A N 1
ATOM 2132 C CA . HIS A 1 321 ? 0.735 35.815 -26.181 1.00 13.12 280 HIS A CA 1
ATOM 2133 C C . HIS A 1 321 ? -0.491 35.173 -26.799 1.00 14.88 280 HIS A C 1
ATOM 2134 O O . HIS A 1 321 ? -0.859 35.514 -27.930 1.00 15.34 280 HIS A O 1
ATOM 2141 N N . TRP A 1 322 ? -1.106 34.238 -26.078 1.00 15.00 281 TRP A N 1
ATOM 2142 C CA . TRP A 1 322 ? -2.279 33.530 -26.547 1.00 12.46 281 TRP A CA 1
ATOM 2143 C C . TRP A 1 322 ? -3.363 33.558 -25.481 1.00 14.45 281 TRP A C 1
ATOM 2144 O O . TRP A 1 322 ? -3.079 33.663 -24.287 1.00 15.30 281 TRP A O 1
ATOM 2155 N N . THR A 1 323 ? -4.607 33.380 -25.896 1.00 12.69 282 THR A N 1
ATOM 2156 C CA . THR A 1 323 ? -5.648 33.032 -24.940 1.00 14.44 282 THR A CA 1
ATOM 2157 C C . THR A 1 323 ? -6.343 31.747 -25.365 1.00 16.64 282 THR A C 1
ATOM 2158 O O . THR A 1 323 ? -6.310 31.343 -26.539 1.00 15.78 282 THR A O 1
ATOM 2162 N N . LEU A 1 324 ? -6.927 31.081 -24.366 1.00 14.67 283 LEU A N 1
ATOM 2163 C CA . LEU A 1 324 ? -7.796 29.939 -24.580 1.00 14.65 283 LEU A CA 1
ATOM 2164 C C . LEU A 1 324 ? -9.144 30.225 -23.934 1.00 13.81 283 LEU A C 1
ATOM 2165 O O . LEU A 1 324 ? -9.227 30.876 -22.888 1.00 14.25 283 LEU A O 1
ATOM 2170 N N . SER A 1 325 ? -10.194 29.725 -24.581 1.00 16.80 284 SER A N 1
ATOM 2171 C CA . SER A 1 325 ? -11.579 29.940 -24.182 1.00 14.82 284 SER A CA 1
ATOM 2172 C C . SER A 1 325 ? -11.848 29.498 -22.746 1.00 15.08 284 SER A C 1
ATOM 2173 O O . SER A 1 325 ? -11.298 28.501 -22.266 1.00 16.64 284 SER A O 1
ATOM 2176 N N . GLY A 1 326 ? -12.752 30.216 -22.068 1.00 14.36 285 GLY A N 1
ATOM 2177 C CA . GLY A 1 326 ? -13.215 29.747 -20.767 1.00 14.91 285 GLY A CA 1
ATOM 2178 C C . GLY A 1 326 ? -13.894 28.382 -20.800 1.00 14.61 285 GLY A C 1
ATOM 2179 O O . GLY A 1 326 ? -14.113 27.785 -19.739 1.00 13.44 285 GLY A O 1
ATOM 2180 N N . LYS A 1 327 ? -14.244 27.872 -21.984 1.00 15.24 286 LYS A N 1
ATOM 2181 C CA . LYS A 1 327 ? -14.772 26.516 -22.045 1.00 15.58 286 LYS A CA 1
ATOM 2182 C C . LYS A 1 327 ? -13.796 25.507 -21.446 1.00 15.65 286 LYS A C 1
ATOM 2183 O O . LYS A 1 327 ? -14.220 24.541 -20.807 1.00 16.16 286 LYS A O 1
ATOM 2189 N N . HIS A 1 328 ? -12.481 25.717 -21.621 1.00 15.23 287 HIS A N 1
ATOM 2190 C CA . HIS A 1 328 ? -11.540 24.721 -21.100 1.00 16.84 287 HIS A CA 1
ATOM 2191 C C . HIS A 1 328 ? -11.565 24.656 -19.575 1.00 13.90 287 HIS A C 1
ATOM 2192 O O . HIS A 1 328 ? -11.809 23.568 -19.031 1.00 15.69 287 HIS A O 1
ATOM 2199 N N . PRO A 1 329 ? -11.335 25.747 -18.832 1.00 15.00 288 PRO A N 1
ATOM 2200 C CA . PRO A 1 329 ? -11.488 25.632 -17.369 1.00 13.94 288 PRO A CA 1
ATOM 2201 C C . PRO A 1 329 ? -12.897 25.235 -16.946 1.00 15.60 288 PRO A C 1
ATOM 2202 O O . PRO A 1 329 ? -13.064 24.510 -15.951 1.00 15.26 288 PRO A O 1
ATOM 2206 N N . SER A 1 330 ? -13.926 25.664 -17.682 1.00 14.77 289 SER A N 1
ATOM 2207 C CA . SER A 1 330 ? -15.291 25.311 -17.307 1.00 13.62 289 SER A CA 1
ATOM 2208 C C . SER A 1 330 ? -15.489 23.799 -17.323 1.00 16.74 289 SER A C 1
ATOM 2209 O O . SER A 1 330 ? -16.031 23.226 -16.371 1.00 18.26 289 SER A O 1
ATOM 2212 N N . LEU A 1 331 ? -15.063 23.145 -18.404 1.00 15.78 290 LEU A N 1
ATOM 2213 C CA . LEU A 1 331 ? -15.219 21.696 -18.498 1.00 15.69 290 LEU A CA 1
ATOM 2214 C C . LEU A 1 331 ? -14.400 20.994 -17.421 1.00 17.84 290 LEU A C 1
ATOM 2215 O O . LEU A 1 331 ? -14.835 19.979 -16.863 1.00 17.51 290 LEU A O 1
ATOM 2220 N N . GLY A 1 332 ? -13.219 21.529 -17.096 1.00 15.57 291 GLY A N 1
ATOM 2221 C CA . GLY A 1 332 ? -12.399 20.888 -16.070 1.00 16.09 291 GLY A CA 1
ATOM 2222 C C . GLY A 1 332 ? -13.068 20.890 -14.708 1.00 15.17 291 GLY A C 1
ATOM 2223 O O . GLY A 1 332 ? -13.118 19.863 -14.011 1.00 16.21 291 GLY A O 1
ATOM 2224 N N . PHE A 1 333 ? -13.607 22.042 -14.312 1.00 14.84 292 PHE A N 1
ATOM 2225 C CA . PHE A 1 333 ? -14.316 22.114 -13.041 1.00 14.37 292 PHE A CA 1
ATOM 2226 C C . PHE A 1 333 ? -15.543 21.210 -13.035 1.00 16.84 292 PHE A C 1
ATOM 2227 O O . PHE A 1 333 ? -15.907 20.668 -11.985 1.00 17.44 292 PHE A O 1
ATOM 2235 N N . LYS A 1 334 ? -16.189 21.030 -14.191 1.00 18.44 293 LYS A N 1
ATOM 2236 C CA . LYS A 1 334 ? -17.334 20.125 -14.255 1.00 17.92 293 LYS A CA 1
ATOM 2237 C C . LYS A 1 334 ? -16.894 18.691 -14.005 1.00 18.49 293 LYS A C 1
ATOM 2238 O O . LYS A 1 334 ? -17.603 17.923 -13.345 1.00 19.30 293 LYS A O 1
ATOM 2244 N N . GLN A 1 335 ? -15.720 18.331 -14.518 1.00 18.52 294 GLN A N 1
ATOM 2245 C CA . GLN A 1 335 ? -15.196 16.988 -14.307 1.00 18.37 294 GLN A CA 1
ATOM 2246 C C . GLN A 1 335 ? -14.763 16.792 -12.863 1.00 18.55 294 GLN A C 1
ATOM 2247 O O . GLN A 1 335 ? -14.990 15.722 -12.287 1.00 20.05 294 GLN A O 1
ATOM 2253 N N . TRP A 1 336 ? -14.145 17.807 -12.260 1.00 14.99 295 TRP A N 1
ATOM 2254 C CA . TRP A 1 336 ? -13.815 17.729 -10.841 1.00 16.40 295 TRP A CA 1
ATOM 2255 C C . TRP A 1 336 ? -15.062 17.440 -10.017 1.00 20.61 295 TRP A C 1
ATOM 2256 O O . TRP A 1 336 ? -15.069 16.537 -9.178 1.00 19.61 295 TRP A O 1
ATOM 2267 N N . LEU A 1 337 ? -16.147 18.179 -10.279 1.00 19.32 296 LEU A N 1
ATOM 2268 C CA . LEU A 1 337 ? -17.378 17.987 -9.515 1.00 16.33 296 LEU A CA 1
ATOM 2269 C C . LEU A 1 337 ? -17.935 16.586 -9.712 1.00 19.24 296 LEU A C 1
ATOM 2270 O O . LEU A 1 337 ? -18.3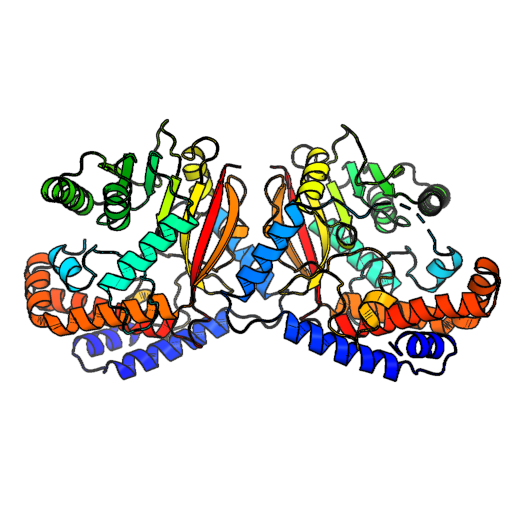64 15.937 -8.748 1.00 21.83 296 LEU A O 1
ATOM 2275 N N . LYS A 1 338 ? -17.961 16.119 -10.958 1.00 18.65 297 LYS A N 1
ATOM 2276 C CA . LYS A 1 338 ? -18.503 14.793 -11.223 1.00 18.70 297 LYS A CA 1
ATOM 2277 C C . LYS A 1 338 ? -17.735 13.737 -10.455 1.00 25.88 297 LYS A C 1
ATOM 2278 O O . LYS A 1 338 ? -18.333 12.816 -9.891 1.00 21.86 297 LYS A O 1
ATOM 2284 N N . ARG A 1 339 ? -16.406 13.864 -10.411 1.00 22.31 298 ARG A N 1
ATOM 2285 C CA . ARG A 1 339 ? -15.596 12.859 -9.732 1.00 24.51 298 ARG A CA 1
ATOM 2286 C C . ARG A 1 339 ? -15.808 12.908 -8.228 1.00 23.74 298 ARG A C 1
ATOM 2287 O O . ARG A 1 339 ? -15.875 11.861 -7.567 1.00 22.81 298 ARG A O 1
ATOM 2295 N N . LEU A 1 340 ? -15.912 14.114 -7.669 1.00 21.18 299 LEU A N 1
ATOM 2296 C CA . LEU A 1 340 ? -16.248 14.255 -6.259 1.00 19.38 299 LEU A CA 1
ATOM 2297 C C . LEU A 1 340 ? -17.581 13.572 -5.961 1.00 25.32 299 LEU A C 1
ATOM 2298 O O . LEU A 1 340 ? -17.685 12.758 -5.035 1.00 25.46 299 LEU A O 1
ATOM 2303 N N . ASP A 1 341 ? -18.599 13.853 -6.776 1.00 25.83 300 ASP A N 1
ATOM 2304 C CA . ASP A 1 341 ? -19.934 13.321 -6.512 1.00 27.71 300 ASP A CA 1
ATOM 2305 C C . ASP A 1 341 ? -19.981 11.808 -6.689 1.00 27.83 300 ASP A C 1
ATOM 2306 O O . ASP A 1 341 ? -20.611 11.108 -5.889 1.00 32.71 300 ASP A O 1
ATOM 2311 N N . ASP A 1 342 ? -19.332 11.285 -7.728 1.00 22.93 301 ASP A N 1
ATOM 2312 C CA . ASP A 1 342 ? -19.325 9.839 -7.949 1.00 26.83 301 ASP A CA 1
ATOM 2313 C C . ASP A 1 342 ? -18.600 9.071 -6.849 1.00 30.23 301 ASP A C 1
ATOM 2314 O O . ASP A 1 342 ? -18.739 7.844 -6.781 1.00 31.48 301 ASP A O 1
ATOM 2319 N N . ASN A 1 343 ? -17.840 9.751 -5.994 1.00 26.38 302 ASN A N 1
ATOM 2320 C CA . ASN A 1 343 ? -17.086 9.113 -4.922 1.00 26.28 302 ASN A CA 1
ATOM 2321 C C . ASN A 1 343 ? -17.399 9.759 -3.581 1.00 24.68 302 ASN A C 1
ATOM 2322 O O . ASN A 1 343 ? -16.530 9.853 -2.716 1.00 28.15 302 ASN A O 1
ATOM 2327 N N . ILE A 1 344 ? -18.641 10.221 -3.397 1.00 29.54 303 ILE A N 1
ATOM 2328 C CA . ILE A 1 344 ? -18.963 11.072 -2.251 1.00 31.91 303 ILE A CA 1
ATOM 2329 C C . ILE A 1 344 ? -18.741 10.336 -0.932 1.00 27.32 303 ILE A C 1
ATOM 2330 O O . ILE A 1 344 ? -18.318 10.939 0.061 1.00 31.86 303 ILE A O 1
ATOM 2335 N N . ASP A 1 345 ? -19.006 9.028 -0.895 1.00 35.50 304 ASP A N 1
ATOM 2336 C CA . ASP A 1 345 ? -18.863 8.302 0.366 1.00 37.18 304 ASP A CA 1
ATOM 2337 C C . ASP A 1 345 ? -17.411 8.280 0.818 1.00 32.44 304 ASP A C 1
ATOM 2338 O O . ASP A 1 345 ? -17.112 8.568 1.982 1.00 33.51 304 ASP A O 1
ATOM 2343 N N . GLU A 1 346 ? -16.491 7.968 -0.100 1.00 32.26 305 GLU A N 1
ATOM 2344 C CA . GLU A 1 346 ? -15.076 8.006 0.250 1.00 29.24 305 GLU A CA 1
ATOM 2345 C C . GLU A 1 346 ? -14.629 9.425 0.567 1.00 25.58 305 GLU A C 1
ATOM 2346 O O . GLU A 1 346 ? -13.872 9.645 1.515 1.00 24.34 305 GLU A O 1
ATOM 2352 N N . VAL A 1 347 ? -15.098 10.407 -0.210 1.00 28.07 306 VAL A N 1
ATOM 2353 C CA . VAL A 1 347 ? -14.794 11.803 0.099 1.00 27.53 306 VAL A CA 1
ATOM 2354 C C . VAL A 1 347 ? -15.218 12.137 1.523 1.00 24.66 306 VAL A C 1
ATOM 2355 O O . VAL A 1 347 ? -14.447 12.701 2.306 1.00 25.42 306 VAL A O 1
ATOM 2359 N N . LYS A 1 348 ? -16.456 11.785 1.879 1.00 31.45 307 LYS A N 1
ATOM 2360 C CA . LYS A 1 348 ? -16.911 11.981 3.253 1.00 34.08 307 LYS A CA 1
ATOM 2361 C C . LYS A 1 348 ? -16.016 11.228 4.227 1.00 31.10 307 LYS A C 1
ATOM 2362 O O . LYS A 1 348 ? -15.595 11.772 5.254 1.00 34.54 307 LYS A O 1
ATOM 2368 N N . GLU A 1 349 ? -15.702 9.976 3.906 1.00 31.97 308 GLU A N 1
ATOM 2369 C CA . GLU A 1 349 ? -14.805 9.195 4.751 1.00 36.85 308 GLU A CA 1
ATOM 2370 C C . GLU A 1 349 ? -13.464 9.900 4.925 1.00 30.28 308 GLU A C 1
ATOM 2371 O O . GLU A 1 349 ? -12.980 10.069 6.047 1.00 29.81 308 GLU A O 1
ATOM 2377 N N . ILE A 1 350 ? -12.874 10.365 3.821 1.00 29.75 309 ILE A N 1
ATOM 2378 C CA . ILE A 1 350 ? -11.603 11.086 3.894 1.00 21.95 309 ILE A CA 1
ATOM 2379 C C . ILE A 1 350 ? -11.747 12.355 4.729 1.00 27.39 309 ILE A C 1
ATOM 2380 O O . ILE A 1 350 ? -10.915 12.646 5.595 1.00 28.49 309 ILE A O 1
ATOM 2385 N N . PHE A 1 351 ? -12.797 13.149 4.470 1.00 28.39 310 PHE A N 1
ATOM 2386 C CA . PHE A 1 351 ? -12.913 14.431 5.158 1.00 29.88 310 PHE A CA 1
ATOM 2387 C C . PHE A 1 351 ? -13.350 14.255 6.610 1.00 27.90 310 PHE A C 1
ATOM 2388 O O . PHE A 1 351 ? -12.886 14.991 7.487 1.00 31.52 310 PHE A O 1
ATOM 2396 N N . GLU A 1 352 ? -14.240 13.291 6.882 1.00 35.51 311 GLU A N 1
ATOM 2397 C CA . GLU A 1 352 ? -14.621 13.007 8.267 1.00 37.60 311 GLU A CA 1
ATOM 2398 C C . GLU A 1 352 ? -13.410 12.616 9.103 1.00 32.66 311 GLU A C 1
ATOM 2399 O O . GLU A 1 352 ? -13.298 13.005 10.271 1.00 36.84 311 GLU A O 1
ATOM 2405 N N . SER A 1 353 ? -12.502 11.826 8.526 1.00 37.46 312 SER A N 1
ATOM 2406 C CA . SER A 1 353 ? -11.284 11.445 9.234 1.00 31.48 312 SER A CA 1
ATOM 2407 C C . SER A 1 353 ? -10.339 12.632 9.378 1.00 32.79 312 SER A C 1
ATOM 2408 O O . SER A 1 353 ? -9.842 12.919 10.474 1.00 33.28 312 SER A O 1
ATOM 2411 N N . PHE A 1 354 ? -10.092 13.345 8.278 1.00 27.78 313 PHE A N 1
ATOM 2412 C CA . PHE A 1 354 ? -9.125 14.439 8.299 1.00 27.39 313 PHE A CA 1
ATOM 2413 C C . PHE A 1 354 ? -9.625 15.618 9.131 1.00 28.70 313 PHE A C 1
ATOM 2414 O O . PHE A 1 354 ? -8.841 16.259 9.841 1.00 34.97 313 PHE A O 1
ATOM 2422 N N . TYR A 1 355 ? -10.914 15.942 9.040 1.00 35.95 314 TYR A N 1
ATOM 2423 C CA . TYR A 1 355 ? -11.453 17.088 9.763 1.00 37.70 314 TYR A CA 1
ATOM 2424 C C . TYR A 1 355 ? -12.150 16.697 11.062 1.00 41.68 314 TYR A C 1
ATOM 2425 O O . TYR A 1 355 ? -12.578 17.580 11.809 1.00 42.33 314 TYR A O 1
ATOM 2434 N N . GLY A 1 356 ? -12.258 15.404 11.355 1.00 42.68 315 GLY A N 1
ATOM 2435 C CA . GLY A 1 356 ? -12.787 14.967 12.631 1.00 42.25 315 GLY A CA 1
ATOM 2436 C C . GLY A 1 356 ? -14.297 14.862 12.666 1.00 47.50 315 GLY A C 1
ATOM 2437 O O . GLY A 1 356 ? -14.847 13.758 12.732 1.00 48.73 315 GLY A O 1
ATOM 2438 N N . SER A 1 357 ? -14.987 15.998 12.630 1.00 45.46 316 SER A N 1
ATOM 2439 C CA . SER A 1 357 ? -16.437 15.994 12.748 1.00 45.94 316 SER A CA 1
ATOM 2440 C C . SER A 1 357 ? -17.077 15.852 11.376 1.00 43.45 316 SER A C 1
ATOM 2441 O O . SER A 1 357 ? -16.566 16.373 10.380 1.00 43.01 316 SER A O 1
ATOM 2444 N N . LYS A 1 358 ? -18.201 15.136 11.335 1.00 43.54 317 LYS A N 1
ATOM 2445 C CA . LYS A 1 358 ? -18.976 15.050 10.106 1.00 43.51 317 LYS A CA 1
ATOM 2446 C C . LYS A 1 358 ? -19.475 16.420 9.652 1.00 44.84 317 LYS A C 1
ATOM 2447 O O . LYS A 1 358 ? -19.760 16.600 8.463 1.00 40.92 317 LYS A O 1
ATOM 2453 N N . GLU A 1 359 ? -19.565 17.393 10.566 1.00 43.85 318 GLU A N 1
ATOM 2454 C CA . GLU A 1 359 ? -20.048 18.720 10.197 1.00 45.17 318 GLU A CA 1
ATOM 2455 C C . GLU A 1 359 ? -18.942 19.575 9.586 1.00 39.94 318 GLU A C 1
ATOM 2456 O O . GLU A 1 359 ? -19.185 20.310 8.623 1.00 37.06 318 GLU A O 1
ATOM 2462 N N . LYS A 1 360 ? -17.728 19.507 10.137 1.00 36.29 319 LYS A N 1
ATOM 2463 C CA . LYS A 1 360 ? -16.604 20.194 9.509 1.00 35.74 319 LYS A CA 1
ATOM 2464 C C . LYS A 1 360 ? -16.254 19.549 8.175 1.00 37.83 319 LYS A C 1
ATOM 2465 O O . LYS A 1 360 ? -15.894 20.242 7.215 1.00 29.66 319 LYS A O 1
ATOM 2471 N N . ALA A 1 361 ? -16.347 18.220 8.103 1.00 35.53 320 ALA A N 1
ATOM 2472 C CA . ALA A 1 361 ? -16.183 17.545 6.823 1.00 34.73 320 ALA A CA 1
ATOM 2473 C C . ALA A 1 361 ? -17.195 18.059 5.811 1.00 35.14 320 ALA A C 1
ATOM 2474 O O . ALA A 1 361 ? -16.859 18.294 4.644 1.00 28.51 320 ALA A O 1
ATOM 2476 N N . MET A 1 362 ? -18.440 18.252 6.248 1.00 34.49 321 MET A N 1
ATOM 2477 C CA . MET A 1 362 ? -19.465 18.763 5.349 1.00 35.17 321 MET A CA 1
ATOM 2478 C C . MET A 1 362 ? -19.155 20.185 4.901 1.00 31.01 321 MET A C 1
ATOM 2479 O O . MET A 1 362 ? -19.391 20.536 3.739 1.00 30.90 321 MET A O 1
ATOM 2484 N N . LYS A 1 363 ? -18.618 21.013 5.800 1.00 33.07 322 LYS A N 1
ATOM 2485 C CA . LYS A 1 363 ? -18.255 22.369 5.406 1.00 31.36 322 LYS A CA 1
ATOM 2486 C C . LYS A 1 363 ? -17.245 22.348 4.269 1.00 32.26 322 LYS A C 1
ATOM 2487 O O . LYS A 1 363 ? -17.353 23.131 3.318 1.00 30.55 322 LYS A O 1
ATOM 2493 N N . PHE A 1 364 ? -16.280 21.431 4.326 1.00 30.02 323 PHE A N 1
ATOM 2494 C CA . PHE A 1 364 ? -15.217 21.431 3.330 1.00 32.06 323 PHE A CA 1
ATOM 2495 C C . PHE A 1 364 ? -15.612 20.701 2.054 1.00 26.18 323 PHE A C 1
ATOM 2496 O O . PHE A 1 364 ? -15.172 21.100 0.969 1.00 28.30 323 PHE A O 1
ATOM 2504 N N . ILE A 1 365 ? -16.434 19.656 2.144 1.00 24.63 324 ILE A N 1
ATOM 2505 C CA . ILE A 1 365 ? -17.025 19.089 0.933 1.00 22.66 324 ILE A CA 1
ATOM 2506 C C . ILE A 1 365 ? -17.826 20.159 0.209 1.00 27.44 324 ILE A C 1
ATOM 2507 O O . ILE A 1 365 ? -17.737 20.314 -1.016 1.00 24.99 324 ILE A O 1
ATOM 2512 N N . THR A 1 366 ? -18.625 20.910 0.968 1.00 23.26 325 THR A N 1
ATOM 2513 C CA . THR A 1 366 ? -19.457 21.948 0.367 1.00 26.94 325 THR A CA 1
ATOM 2514 C C . THR A 1 366 ? -18.607 22.993 -0.335 1.00 24.47 325 THR A C 1
ATOM 2515 O O . THR A 1 366 ? -18.943 23.433 -1.442 1.00 23.87 325 THR A O 1
ATOM 2519 N N . TYR A 1 367 ? -17.513 23.417 0.300 1.00 25.58 326 TYR A N 1
ATOM 2520 C CA . TYR A 1 367 ? -16.621 24.380 -0.333 1.00 24.23 326 TYR A CA 1
ATOM 2521 C C . TYR A 1 367 ? -16.220 23.915 -1.731 1.00 17.30 326 TYR A C 1
ATOM 2522 O O . TYR A 1 367 ? -16.326 24.667 -2.707 1.00 20.90 326 TYR A O 1
ATOM 2531 N N . TRP A 1 368 ? -15.739 22.675 -1.844 1.00 19.11 327 TRP A N 1
ATOM 2532 C CA . TRP A 1 368 ? -15.246 22.211 -3.136 1.00 21.58 327 TRP A CA 1
ATOM 2533 C C . TRP A 1 368 ? -16.375 22.037 -4.155 1.00 18.75 327 TRP A C 1
ATOM 2534 O O . TRP A 1 368 ? -16.182 22.322 -5.344 1.00 19.63 327 TRP A O 1
ATOM 2545 N N . ARG A 1 369 ? -17.560 21.603 -3.723 1.00 20.86 328 ARG A N 1
ATOM 2546 C CA . ARG A 1 369 ? -18.678 21.520 -4.660 1.00 20.29 328 ARG A CA 1
ATOM 2547 C C . ARG A 1 369 ? -19.065 22.904 -5.173 1.00 18.49 328 ARG A C 1
ATOM 2548 O O . ARG A 1 369 ? -19.205 23.112 -6.387 1.00 19.54 328 ARG A O 1
ATOM 2556 N N . VAL A 1 370 ? -19.247 23.857 -4.257 1.00 18.30 329 VAL A N 1
ATOM 2557 C CA . VAL A 1 370 ? -19.572 25.233 -4.632 1.00 16.07 329 VAL A CA 1
ATOM 2558 C C . VAL A 1 370 ? -18.465 25.825 -5.496 1.00 22.30 329 VAL A C 1
ATOM 2559 O O . VAL A 1 370 ? -18.732 26.499 -6.505 1.00 18.77 329 VAL A O 1
ATOM 2563 N N . PHE A 1 371 ? -17.206 25.589 -5.110 1.00 19.43 330 PHE A N 1
ATOM 2564 C CA . PHE A 1 371 ? -16.069 26.029 -5.918 1.00 18.71 330 PHE A CA 1
ATOM 2565 C C . PHE A 1 371 ? -16.205 25.552 -7.358 1.00 17.95 330 PHE A C 1
ATOM 2566 O O . PHE A 1 371 ? -16.048 26.330 -8.305 1.00 16.15 330 PHE A O 1
ATOM 2574 N N . CYS A 1 372 ? -16.471 24.256 -7.541 1.00 16.51 331 CYS A N 1
ATOM 2575 C CA . CYS A 1 372 ? -16.561 23.705 -8.891 1.00 14.58 331 CYS A CA 1
ATOM 2576 C C . CYS A 1 372 ? -17.795 24.208 -9.628 1.00 17.01 331 CYS A C 1
ATOM 2577 O O . CYS A 1 372 ? -17.727 24.527 -10.824 1.00 15.86 331 CYS A O 1
ATOM 2580 N N . ILE A 1 373 ? -18.948 24.220 -8.956 1.00 17.61 332 ILE A N 1
ATOM 2581 C CA . ILE A 1 373 ? -20.168 24.672 -9.618 1.00 19.13 332 ILE A CA 1
ATOM 2582 C C . ILE A 1 373 ? -20.025 26.125 -10.047 1.00 17.98 332 ILE A C 1
ATOM 2583 O O . ILE A 1 373 ? -20.267 26.478 -11.209 1.00 15.53 332 ILE A O 1
ATOM 2588 N N . ALA A 1 374 ? -19.634 26.990 -9.114 1.00 15.71 333 ALA A N 1
ATOM 2589 C CA . ALA A 1 374 ? -19.573 28.410 -9.424 1.00 14.67 333 ALA A CA 1
ATOM 2590 C C . ALA A 1 374 ? -18.522 28.702 -10.487 1.00 16.89 333 ALA A C 1
ATOM 2591 O O . ALA A 1 374 ? -18.763 29.492 -11.409 1.00 16.80 333 ALA A O 1
ATOM 2593 N N . HIS A 1 375 ? -17.343 28.095 -10.380 1.00 17.51 334 HIS A N 1
ATOM 2594 C CA . HIS A 1 375 ? -16.330 28.419 -11.374 1.00 15.95 334 HIS A CA 1
ATOM 2595 C C . HIS A 1 375 ? -16.623 27.786 -12.726 1.00 15.25 334 HIS A C 1
ATOM 2596 O O . HIS A 1 375 ? -16.301 28.389 -13.761 1.00 15.77 334 HIS A O 1
ATOM 2603 N N . SER A 1 376 ? -17.237 26.599 -12.764 1.00 14.16 335 SER A N 1
ATOM 2604 C CA . SER A 1 376 ? -17.689 26.102 -14.057 1.00 13.13 335 SER A CA 1
ATOM 2605 C C . SER A 1 376 ? -18.647 27.090 -14.702 1.00 15.66 335 SER A C 1
ATOM 2606 O O . SER A 1 376 ? -18.527 27.407 -15.894 1.00 17.00 335 SER A O 1
ATOM 2609 N N . GLN A 1 377 ? -19.605 27.598 -13.921 1.00 17.44 336 GLN A N 1
ATOM 2610 C CA . GLN A 1 377 ? -20.560 28.559 -14.456 1.00 15.77 336 GLN A CA 1
ATOM 2611 C C . GLN A 1 377 ? -19.854 29.832 -14.908 1.00 15.81 336 GLN A C 1
ATOM 2612 O O . GLN A 1 377 ? -20.096 30.337 -16.013 1.00 16.71 336 GLN A O 1
ATOM 2618 N N . MET A 1 378 ? -18.955 30.354 -14.073 1.00 14.75 337 MET A N 1
ATOM 2619 C CA . MET A 1 378 ? -18.286 31.611 -14.401 1.00 15.80 337 MET A CA 1
ATOM 2620 C C . MET A 1 378 ? -17.502 31.509 -15.706 1.00 16.40 337 MET A C 1
ATOM 2621 O O . MET A 1 378 ? -17.630 32.370 -16.586 1.00 15.12 337 MET A O 1
ATOM 2626 N N . TYR A 1 379 ? -16.714 30.439 -15.873 1.00 14.76 338 TYR A N 1
ATOM 2627 C CA . TYR A 1 379 ? -15.901 30.362 -17.078 1.00 12.92 338 TYR A CA 1
ATOM 2628 C C . TYR A 1 379 ? -16.744 30.062 -18.307 1.00 15.35 338 TYR A C 1
ATOM 2629 O O . TYR A 1 379 ? -16.324 30.389 -19.421 1.00 14.21 338 TYR A O 1
ATOM 2638 N N . SER A 1 380 ? -17.947 29.509 -18.128 1.00 14.39 339 SER A N 1
ATOM 2639 C CA . SER A 1 380 ? -18.794 29.229 -19.282 1.00 16.63 339 SER A CA 1
ATOM 2640 C C . SER A 1 380 ? -19.437 30.484 -19.853 1.00 16.77 339 SER A C 1
ATOM 2641 O O . SER A 1 380 ? -19.882 30.450 -21.009 1.00 16.90 339 SER A O 1
ATOM 2644 N N . THR A 1 381 ? -19.476 31.575 -19.081 1.00 13.91 340 THR A N 1
ATOM 2645 C CA . THR A 1 381 ? -20.261 32.756 -19.431 1.00 17.58 340 THR A CA 1
ATOM 2646 C C . THR A 1 381 ? -19.997 33.188 -20.866 1.00 16.72 340 THR A C 1
ATOM 2647 O O . THR A 1 381 ? -18.846 33.257 -21.296 1.00 15.24 340 THR A O 1
ATOM 2651 N N . ASN A 1 382 ? -21.079 33.450 -21.612 1.00 17.49 341 ASN A N 1
ATOM 2652 C CA . ASN A 1 382 ? -21.007 33.951 -22.992 1.00 16.86 341 ASN A CA 1
ATOM 2653 C C . ASN A 1 382 ? -20.074 33.099 -23.849 1.00 19.29 341 ASN A C 1
ATOM 2654 O O . ASN A 1 382 ? -19.157 33.589 -24.513 1.00 18.88 341 ASN A O 1
ATOM 2659 N N . ASN A 1 383 ? -20.313 31.787 -23.812 1.00 19.97 342 ASN A N 1
ATOM 2660 C CA . ASN A 1 383 ? -19.611 30.833 -24.657 1.00 21.49 342 ASN A CA 1
ATOM 2661 C C . ASN A 1 383 ? -18.111 30.839 -24.390 1.00 17.75 342 ASN A C 1
ATOM 2662 O O . ASN A 1 383 ? -17.320 30.541 -25.278 1.00 19.91 342 ASN A O 1
ATOM 2667 N N . GLY A 1 384 ? -17.710 31.168 -23.159 1.00 15.11 343 GLY A N 1
ATOM 2668 C CA . GLY A 1 384 ? -16.298 31.151 -22.810 1.00 15.49 343 GLY A CA 1
ATOM 2669 C C . GLY A 1 384 ? -15.538 32.402 -23.177 1.00 14.36 343 GLY A C 1
ATOM 2670 O O . GLY A 1 384 ? -14.303 32.407 -23.120 1.00 14.33 343 GLY A O 1
ATOM 2671 N N . GLU A 1 385 ? -16.230 33.469 -23.565 1.00 15.46 344 GLU A N 1
ATOM 2672 C CA . GLU A 1 385 ? -15.576 34.669 -24.057 1.00 13.30 344 GLU A CA 1
ATOM 2673 C C . GLU A 1 385 ? -15.513 35.779 -23.023 1.00 14.61 344 GLU A C 1
ATOM 2674 O O . GLU A 1 385 ? -15.287 36.943 -23.383 1.00 15.72 344 GLU A O 1
ATOM 2680 N N . GLU A 1 386 ? -15.685 35.461 -21.741 1.00 12.95 345 GLU A N 1
ATOM 2681 C CA . GLU A 1 386 ? -15.536 36.484 -20.702 1.00 12.54 345 GLU A CA 1
ATOM 2682 C C . GLU A 1 386 ? -14.351 36.135 -19.812 1.00 13.74 345 GLU A C 1
ATOM 2683 O O . GLU A 1 386 ? -13.271 36.711 -19.988 1.00 13.79 345 GLU A O 1
ATOM 2689 N N . TRP A 1 387 ? -14.492 35.140 -18.936 1.00 13.30 346 TRP A N 1
ATOM 2690 C CA . TRP A 1 387 ? -13.343 34.614 -18.213 1.00 13.94 346 TRP A CA 1
ATOM 2691 C C . TRP A 1 387 ? -12.722 33.465 -18.997 1.00 13.11 346 TRP A C 1
ATOM 2692 O O . TRP A 1 387 ? -13.431 32.646 -19.592 1.00 14.53 346 TRP A O 1
ATOM 2703 N N . MET A 1 388 ? -11.395 33.410 -18.994 1.00 12.21 347 MET A N 1
ATOM 2704 C CA . MET A 1 388 ? -10.660 32.587 -19.950 1.00 13.90 347 MET A CA 1
ATOM 2705 C C . MET A 1 388 ? -9.238 32.417 -19.422 1.00 13.24 347 MET A C 1
ATOM 2706 O O . MET A 1 388 ? -8.951 32.740 -18.264 1.00 13.32 347 MET A O 1
ATOM 2711 N N . LEU A 1 389 ? -8.357 31.872 -20.253 1.00 13.60 348 LEU A N 1
ATOM 2712 C CA . LEU A 1 389 ? -6.961 31.661 -19.890 1.00 14.73 348 LEU A CA 1
ATOM 2713 C C . LEU A 1 389 ? -6.075 32.540 -20.750 1.00 13.48 348 LEU A C 1
ATOM 2714 O O . LEU A 1 389 ? -6.312 32.668 -21.957 1.00 16.88 348 LEU A O 1
ATOM 2719 N N . SER A 1 390 ? -5.034 33.108 -20.147 1.00 13.66 349 SER A N 1
ATOM 2720 C CA . SER A 1 390 ? -4.024 33.841 -20.893 1.00 12.24 349 SER A CA 1
ATOM 2721 C C . SER A 1 390 ? -2.678 33.161 -20.705 1.00 13.21 349 SER A C 1
ATOM 2722 O O . SER A 1 390 ? -2.300 32.808 -19.575 1.00 12.76 349 SER A O 1
ATOM 2725 N N . GLN A 1 391 ? -1.982 32.938 -21.814 1.00 12.63 350 GLN A N 1
ATOM 2726 C CA . GLN A 1 391 ? -0.643 32.361 -21.789 1.00 13.25 350 GLN A CA 1
ATOM 2727 C C . GLN A 1 391 ? 0.322 33.370 -22.378 1.00 14.58 350 GLN A C 1
ATOM 2728 O O . GLN A 1 391 ? 0.083 33.889 -23.474 1.00 15.70 350 GLN A O 1
ATOM 2734 N N . VAL A 1 392 ? 1.402 33.664 -21.657 1.00 14.67 351 VAL A N 1
ATOM 2735 C CA . VAL A 1 392 ? 2.361 34.669 -22.110 1.00 12.62 351 VAL A CA 1
ATOM 2736 C C . VAL A 1 392 ? 3.750 34.055 -22.079 1.00 13.57 351 VAL A C 1
ATOM 2737 O O . VAL A 1 392 ? 4.143 33.434 -21.081 1.00 15.18 351 VAL A O 1
ATOM 2741 N N . LEU A 1 393 ? 4.475 34.201 -23.185 1.00 14.91 352 LEU A N 1
ATOM 2742 C CA . LEU A 1 393 ? 5.852 33.745 -23.294 1.00 13.33 352 LEU A CA 1
ATOM 2743 C C . LEU A 1 393 ? 6.753 34.966 -23.263 1.00 14.86 352 LEU A C 1
ATOM 2744 O O . LEU A 1 393 ? 6.581 35.881 -24.075 1.00 17.21 352 LEU A O 1
ATOM 2749 N N . PHE A 1 394 ? 7.706 34.975 -22.340 1.00 13.65 353 PHE A N 1
ATOM 2750 C CA . PHE A 1 394 ? 8.583 36.119 -22.119 1.00 16.50 353 PHE A CA 1
ATOM 2751 C C . PHE A 1 394 ? 10.028 35.703 -22.352 1.00 17.38 353 PHE A C 1
ATOM 2752 O O . PHE A 1 394 ? 10.417 34.555 -22.078 1.00 16.66 353 PHE A O 1
ATOM 2760 N N . LYS A 1 395 ? 10.827 36.656 -22.817 1.00 14.83 354 LYS A N 1
ATOM 2761 C CA . LYS A 1 395 ? 12.278 36.554 -22.808 1.00 15.32 354 LYS A CA 1
ATOM 2762 C C . LYS A 1 395 ? 12.842 37.619 -21.874 1.00 19.05 354 LYS A C 1
ATOM 2763 O O . LYS A 1 395 ? 12.134 38.538 -21.448 1.00 21.59 354 LYS A O 1
ATOM 2769 N N . LYS A 1 396 ? 14.117 37.466 -21.521 1.00 17.40 355 LYS A N 1
ATOM 2770 C CA . LYS A 1 396 ? 14.746 38.386 -20.587 1.00 26.44 355 LYS A CA 1
ATOM 2771 C C . LYS A 1 396 ? 15.033 39.728 -21.259 1.00 26.52 355 LYS A C 1
ATOM 2772 O O . LYS A 1 396 ? 15.135 39.830 -22.487 1.00 26.71 355 LYS A O 1
ATOM 2778 N N . LYS A 1 397 ? 15.142 40.765 -20.425 1.00 25.96 356 LYS A N 1
ATOM 2779 C CA . LYS A 1 397 ? 15.468 42.130 -20.848 1.00 35.22 356 LYS A CA 1
ATOM 2780 C C . LYS A 1 397 ? 14.296 42.694 -21.629 1.00 38.14 356 LYS A C 1
ATOM 2781 O O . LYS A 1 397 ? 13.173 42.700 -21.133 1.00 36.51 356 LYS A O 1
ATOM 2787 N N . GLU B 1 50 ? -10.849 49.809 -63.382 1.00 60.89 9 GLU B N 1
ATOM 2788 C CA . GLU B 1 50 ? -11.991 49.749 -64.288 1.00 60.48 9 GLU B CA 1
ATOM 2789 C C . GLU B 1 50 ? -12.974 50.874 -63.973 1.00 62.50 9 GLU B C 1
ATOM 2790 O O . GLU B 1 50 ? -12.784 52.019 -64.393 1.00 57.07 9 GLU B O 1
ATOM 2796 N N . ALA B 1 51 ? -14.034 50.537 -63.234 1.00 62.81 10 ALA B N 1
ATOM 2797 C CA . ALA B 1 51 ? -14.902 51.567 -62.679 1.00 63.31 10 ALA B CA 1
ATOM 2798 C C . ALA B 1 51 ? -14.223 52.284 -61.522 1.00 60.56 10 ALA B C 1
ATOM 2799 O O . ALA B 1 51 ? -14.516 53.457 -61.263 1.00 59.17 10 ALA B O 1
ATOM 2801 N N . VAL B 1 52 ? -13.313 51.594 -60.825 1.00 63.47 11 VAL B N 1
ATOM 2802 C CA . VAL B 1 52 ? -12.570 52.206 -59.725 1.00 61.30 11 VAL B CA 1
ATOM 2803 C C . VAL B 1 52 ? -11.804 53.423 -60.208 1.00 59.90 11 VAL B C 1
ATOM 2804 O O . VAL B 1 52 ? -11.683 54.418 -59.486 1.00 61.91 11 VAL B O 1
ATOM 2808 N N . ALA B 1 53 ? -11.259 53.367 -61.417 1.00 62.55 12 ALA B N 1
ATOM 2809 C CA . ALA B 1 53 ? -10.723 54.583 -61.994 1.00 61.47 12 ALA B CA 1
ATOM 2810 C C . ALA B 1 53 ? -11.834 55.527 -62.447 1.00 62.51 12 ALA B C 1
ATOM 2811 O O . ALA B 1 53 ? -11.723 56.736 -62.226 1.00 65.01 12 ALA B O 1
ATOM 2813 N N . ASN B 1 54 ? -12.935 55.002 -62.993 1.00 60.09 13 ASN B N 1
ATOM 2814 C CA . ASN B 1 54 ? -13.957 55.856 -63.596 1.00 60.13 13 ASN B CA 1
ATOM 2815 C C . ASN B 1 54 ? -14.837 56.573 -62.575 1.00 58.01 13 ASN B C 1
ATOM 2816 O O . ASN B 1 54 ? -15.274 57.700 -62.836 1.00 54.83 13 ASN B O 1
ATOM 2821 N N . LEU B 1 55 ? -15.114 55.946 -61.428 1.00 59.81 14 LEU B N 1
ATOM 2822 C CA . LEU B 1 55 ? -15.944 56.575 -60.400 1.00 59.16 14 LEU B CA 1
ATOM 2823 C C . LEU B 1 55 ? -15.291 57.835 -59.849 1.00 54.21 14 LEU B C 1
ATOM 2824 O O . LEU B 1 55 ? -15.975 58.819 -59.533 1.00 47.39 14 LEU B O 1
ATOM 2829 N N . ILE B 1 56 ? -13.965 57.810 -59.711 1.00 56.89 15 ILE B N 1
ATOM 2830 C CA . ILE B 1 56 ? -13.231 58.961 -59.200 1.00 55.04 15 ILE B CA 1
ATOM 2831 C C . ILE B 1 56 ? -13.483 60.181 -60.068 1.00 55.90 15 ILE B C 1
ATOM 2832 O O . ILE B 1 56 ? -13.885 61.242 -59.573 1.00 52.50 15 ILE B O 1
ATOM 2837 N N . LYS B 1 57 ? -13.240 60.057 -61.378 1.00 57.99 16 LYS B N 1
ATOM 2838 C CA . LYS B 1 57 ? -13.446 61.217 -62.237 1.00 54.87 16 LYS B CA 1
ATOM 2839 C C . LYS B 1 57 ? -14.847 61.798 -62.065 1.00 50.28 16 LYS B C 1
ATOM 2840 O O . LYS B 1 57 ? -14.985 63.018 -62.005 1.00 54.95 16 LYS B O 1
ATOM 2846 N N . ARG B 1 58 ? -15.877 60.967 -61.874 1.00 52.12 17 ARG B N 1
ATOM 2847 C CA . ARG B 1 58 ? -17.209 61.508 -61.592 1.00 51.56 17 ARG B CA 1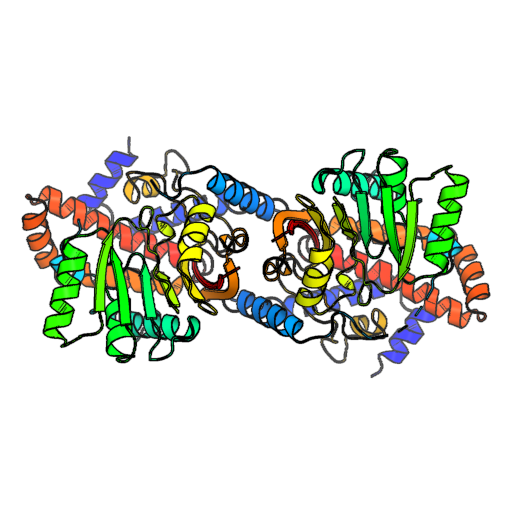
ATOM 2848 C C . ARG B 1 58 ? -17.195 62.401 -60.353 1.00 51.35 17 ARG B C 1
ATOM 2849 O O . ARG B 1 58 ? -17.757 63.503 -60.358 1.00 53.12 17 ARG B O 1
ATOM 2857 N N . ILE B 1 59 ? -16.540 61.944 -59.282 1.00 53.85 18 ILE B N 1
ATOM 2858 C CA . ILE B 1 59 ? -16.461 62.740 -58.058 1.00 49.91 18 ILE B CA 1
ATOM 2859 C C . ILE B 1 59 ? -15.779 64.073 -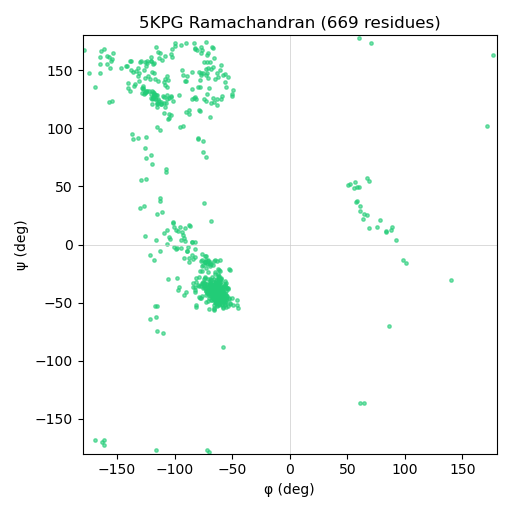58.339 1.00 46.90 18 ILE B C 1
ATOM 2860 O O . ILE B 1 59 ? -16.246 65.134 -57.906 1.00 49.91 18 ILE B O 1
ATOM 2865 N N . GLU B 1 60 ? -14.664 64.033 -59.075 1.00 47.68 19 GLU B N 1
ATOM 2866 C CA . GLU B 1 60 ? -13.928 65.254 -59.389 1.00 52.91 19 GLU B CA 1
ATOM 2867 C C . GLU B 1 60 ? -14.769 66.240 -60.195 1.00 54.08 19 GLU B C 1
ATOM 2868 O O . GLU B 1 60 ? -14.561 67.455 -60.093 1.00 55.22 19 GLU B O 1
ATOM 2874 N N . HIS B 1 61 ? -15.726 65.749 -60.987 1.00 52.14 20 HIS B N 1
ATOM 2875 C CA . HIS B 1 61 ? -16.630 66.631 -61.718 1.00 52.73 20 HIS B CA 1
ATOM 2876 C C . HIS B 1 61 ? -17.800 67.124 -60.873 1.00 53.12 20 HIS B C 1
ATOM 2877 O O . HIS B 1 61 ? -18.604 67.923 -61.367 1.00 57.77 20 HIS B O 1
ATOM 2884 N N . GLY B 1 62 ? -17.932 66.666 -59.630 1.00 51.03 21 GLY B N 1
ATOM 2885 C CA . GLY B 1 62 ? -19.073 67.036 -58.822 1.00 40.64 21 GLY B CA 1
ATOM 2886 C C . GLY B 1 62 ? -20.313 66.209 -59.058 1.00 42.29 21 GLY B C 1
ATOM 2887 O O . GLY B 1 62 ? -21.388 66.588 -58.580 1.00 48.26 21 GLY B O 1
ATOM 2888 N N . GLU B 1 63 ? -20.201 65.088 -59.777 1.00 48.05 22 GLU B N 1
ATOM 2889 C CA . GLU B 1 63 ? -21.337 64.203 -60.011 1.00 50.94 22 GLU B CA 1
ATOM 2890 C C . GLU B 1 63 ? -21.726 63.390 -58.776 1.00 47.79 22 GLU B C 1
ATOM 2891 O O . GLU B 1 63 ? -22.823 62.820 -58.744 1.00 43.33 22 GLU B O 1
ATOM 2897 N N . VAL B 1 64 ? -20.861 63.323 -57.768 1.00 42.22 23 VAL B N 1
ATOM 2898 C CA . VAL B 1 64 ? -21.101 62.537 -56.562 1.00 42.55 23 VAL B CA 1
ATOM 2899 C C . VAL B 1 64 ? -21.196 63.500 -55.386 1.00 34.30 23 VAL B C 1
ATOM 2900 O O . VAL B 1 64 ? -20.236 64.218 -55.085 1.00 37.25 23 VAL B O 1
ATOM 2904 N N . SER B 1 65 ? -22.352 63.522 -54.731 1.00 33.21 24 SER B N 1
ATOM 2905 C CA . SER B 1 65 ? -22.554 64.417 -53.607 1.00 34.11 24 SER B CA 1
ATOM 2906 C C . SER B 1 65 ? -21.757 63.945 -52.396 1.00 39.22 24 SER B C 1
ATOM 2907 O O . SER B 1 65 ? -21.310 62.798 -52.315 1.00 38.30 24 SER B O 1
ATOM 2910 N N . ASP B 1 66 ? -21.584 64.858 -51.441 1.00 38.23 25 ASP B N 1
ATOM 2911 C CA . ASP B 1 66 ? -20.845 64.525 -50.229 1.00 39.68 25 ASP B CA 1
ATOM 2912 C C . ASP B 1 66 ? -21.491 63.359 -49.493 1.00 33.89 25 ASP B C 1
ATOM 2913 O O . ASP B 1 66 ? -20.791 62.478 -48.976 1.00 36.83 25 ASP B O 1
ATOM 2918 N N . GLU B 1 67 ? -22.824 63.327 -49.440 1.00 35.31 26 GLU B N 1
ATOM 2919 C CA . GLU B 1 67 ? -23.502 62.249 -48.728 1.00 37.90 26 GLU B CA 1
ATOM 2920 C C . GLU B 1 67 ? -23.297 60.908 -49.421 1.00 40.54 26 GLU B C 1
ATOM 2921 O O . GLU B 1 67 ? -23.161 59.878 -48.751 1.00 31.70 26 GLU B O 1
ATOM 2927 N N . GLU B 1 68 ? -23.267 60.896 -50.760 1.00 35.98 27 GLU B N 1
ATOM 2928 C CA . GLU B 1 68 ? -22.963 59.658 -51.475 1.00 34.79 27 GLU B CA 1
ATOM 2929 C C . GLU B 1 68 ? -21.549 59.189 -51.171 1.00 34.22 27 GLU B C 1
ATOM 2930 O O . GLU B 1 68 ? -21.289 57.983 -51.074 1.00 34.81 27 GLU B O 1
ATOM 2936 N N . ILE B 1 69 ? -20.619 60.133 -51.027 1.00 36.08 28 ILE B N 1
ATOM 2937 C CA . ILE B 1 69 ? -19.265 59.800 -50.599 1.00 32.90 28 ILE B CA 1
ATOM 2938 C C . ILE B 1 69 ? -19.301 59.142 -49.226 1.00 33.25 28 ILE B C 1
ATOM 2939 O O . ILE B 1 69 ? -18.687 58.090 -49.005 1.00 32.54 28 ILE B O 1
ATOM 2944 N N . ARG B 1 70 ? -20.049 59.738 -48.292 1.00 31.35 29 ARG B N 1
ATOM 2945 C CA . ARG B 1 70 ? -20.210 59.131 -46.971 1.00 31.39 29 ARG B CA 1
ATOM 2946 C C . ARG B 1 70 ? -20.806 57.736 -47.071 1.00 34.03 29 ARG B C 1
ATOM 2947 O O . ARG B 1 70 ? -20.358 56.812 -46.381 1.00 32.27 29 ARG B O 1
ATOM 2955 N N . GLY B 1 71 ? -21.835 57.572 -47.905 1.00 30.89 30 GLY B N 1
ATOM 2956 C CA . GLY B 1 71 ? -22.430 56.258 -48.083 1.00 29.58 30 GLY B CA 1
ATOM 2957 C C . GLY B 1 71 ? -21.441 55.240 -48.612 1.00 34.52 30 GLY B C 1
ATOM 2958 O O . GLY B 1 71 ? -21.439 54.081 -48.185 1.00 30.56 30 GLY B O 1
ATOM 2959 N N . MET B 1 72 ? -20.583 55.658 -49.544 1.00 29.59 31 MET B N 1
ATOM 2960 C CA . MET B 1 72 ? -19.544 54.766 -50.040 1.00 32.17 31 MET B CA 1
ATOM 2961 C C . MET B 1 72 ? -18.574 54.385 -48.929 1.00 35.26 31 MET B C 1
ATOM 2962 O O . MET B 1 72 ? -18.272 53.202 -48.738 1.00 33.14 31 MET B O 1
ATOM 2967 N N . MET B 1 73 ? -18.079 55.373 -48.172 1.00 31.75 32 MET B N 1
ATOM 2968 C CA . MET B 1 73 ? -17.129 55.050 -47.111 1.00 27.96 32 MET B CA 1
ATOM 2969 C C . MET B 1 73 ? -17.765 54.197 -46.020 1.00 26.10 32 MET B C 1
ATOM 2970 O O . MET B 1 73 ? -17.077 53.371 -45.410 1.00 29.39 32 MET B O 1
ATOM 2975 N N . LYS B 1 74 ? -19.059 54.381 -45.749 1.00 26.50 33 LYS B N 1
ATOM 2976 C CA . LYS B 1 74 ? -19.733 53.502 -44.798 1.00 28.36 33 LYS B CA 1
ATOM 2977 C C . LYS B 1 74 ? -19.635 52.051 -45.243 1.00 29.43 33 LYS B C 1
ATOM 2978 O O . LYS B 1 74 ? -19.410 51.154 -44.423 1.00 28.13 33 LYS B O 1
ATOM 2984 N N . ILE B 1 75 ? -19.801 51.802 -46.545 1.00 29.71 34 ILE B N 1
ATOM 2985 C CA . ILE B 1 75 ? -19.622 50.456 -47.083 1.00 28.95 34 ILE B CA 1
ATOM 2986 C C . ILE B 1 75 ? -18.193 49.989 -46.860 1.00 33.40 34 ILE B C 1
ATOM 2987 O O . ILE B 1 75 ? -17.947 48.846 -46.450 1.00 31.17 34 ILE B O 1
ATOM 2992 N N . GLN B 1 76 ? -17.231 50.866 -47.154 1.00 28.04 35 GLN B N 1
ATOM 2993 C CA . GLN B 1 76 ? -15.828 50.548 -46.933 1.00 28.21 35 GLN B CA 1
ATOM 2994 C C . GLN B 1 76 ? -15.583 50.204 -45.471 1.00 28.82 35 GLN B C 1
ATOM 2995 O O . GLN B 1 76 ? -14.924 49.207 -45.165 1.00 28.99 35 GLN B O 1
ATOM 3001 N N . VAL B 1 77 ? -16.134 51.013 -44.558 1.00 25.99 36 VAL B N 1
ATOM 3002 C CA . VAL B 1 77 ? -15.944 50.791 -43.122 1.00 24.85 36 VAL B CA 1
ATOM 3003 C C . VAL B 1 77 ? -16.434 49.407 -42.720 1.00 29.44 36 VAL B C 1
ATOM 3004 O O . VAL B 1 77 ? -15.714 48.641 -42.067 1.00 24.75 36 VAL B O 1
ATOM 3008 N N . GLN B 1 78 ? -17.683 49.082 -43.062 1.00 25.89 37 GLN B N 1
ATOM 3009 C CA . GLN B 1 78 ? -18.240 47.811 -42.607 1.00 33.86 37 GLN B CA 1
ATOM 3010 C C . GLN B 1 78 ? -17.451 46.628 -43.152 1.00 32.11 37 GLN B C 1
ATOM 3011 O O . GLN B 1 78 ? -17.284 45.618 -42.455 1.00 26.53 37 GLN B O 1
ATOM 3017 N N . LYS B 1 79 ? -16.918 46.745 -44.367 1.00 29.17 38 LYS B N 1
ATOM 3018 C CA . LYS B 1 79 ? -16.100 45.671 -44.918 1.00 29.66 38 LYS B CA 1
ATOM 3019 C C . LYS B 1 79 ? -14.782 45.535 -44.164 1.00 29.24 38 LYS B C 1
ATOM 3020 O O . LYS B 1 79 ? -14.349 44.420 -43.855 1.00 28.12 38 LYS B O 1
ATOM 3026 N N . ARG B 1 80 ? -14.139 46.657 -43.843 1.00 26.25 39 ARG B N 1
ATOM 3027 C CA . ARG B 1 80 ? -12.918 46.605 -43.045 1.00 23.26 39 ARG B CA 1
ATOM 3028 C C . ARG B 1 80 ? -13.183 45.994 -41.673 1.00 22.12 39 ARG B C 1
ATOM 3029 O O . ARG B 1 80 ? -12.380 45.191 -41.186 1.00 22.28 39 ARG B O 1
ATOM 3037 N N . LEU B 1 81 ? -14.303 46.366 -41.038 1.00 23.54 40 LEU B N 1
ATOM 3038 C CA . LEU B 1 81 ? -14.599 45.868 -39.695 1.00 23.45 40 LEU B CA 1
ATOM 3039 C C . LEU B 1 81 ? -14.915 44.385 -39.730 1.00 25.84 40 LEU B C 1
ATOM 3040 O O . LEU B 1 81 ? -14.469 43.627 -38.862 1.00 21.36 40 LEU B O 1
ATOM 3045 N N . LYS B 1 82 ? -15.688 43.950 -40.724 1.00 21.40 41 LYS B N 1
ATOM 3046 C CA . LYS B 1 82 ? -15.966 42.517 -40.830 1.00 23.45 41 LYS B CA 1
ATOM 3047 C C . LYS B 1 82 ? -14.700 41.729 -41.143 1.00 25.29 41 LYS B C 1
ATOM 3048 O O . LYS B 1 82 ? -14.537 40.602 -40.654 1.00 25.42 41 LYS B O 1
ATOM 3054 N N . TRP B 1 83 ? -13.794 42.308 -41.937 1.00 23.49 42 TRP B N 1
ATOM 3055 C CA . TRP B 1 83 ? -12.492 41.697 -42.190 1.00 21.11 42 TRP B CA 1
ATOM 3056 C C . TRP B 1 83 ? -11.674 41.566 -40.910 1.00 26.19 42 TRP B C 1
ATOM 3057 O O . TRP B 1 83 ? -11.018 40.541 -40.688 1.00 26.62 42 TRP B O 1
ATOM 3068 N N . GLY B 1 84 ? -11.692 42.594 -40.061 1.00 24.10 43 GLY B N 1
ATOM 3069 C CA . GLY B 1 84 ? -10.791 42.632 -38.922 1.00 21.90 43 GLY B CA 1
ATOM 3070 C C . GLY B 1 84 ? -11.252 41.837 -37.719 1.00 19.71 43 GLY B C 1
ATOM 3071 O O . GLY B 1 84 ? -10.433 41.210 -37.031 1.00 20.94 43 GLY B O 1
ATOM 3072 N N . TYR B 1 85 ? -12.548 41.877 -37.434 1.00 19.46 44 TYR B N 1
ATOM 3073 C CA . TYR B 1 85 ? -13.054 41.196 -36.252 1.00 18.48 44 TYR B CA 1
ATOM 3074 C C . TYR B 1 85 ? -13.109 39.689 -36.473 1.00 22.74 44 TYR B C 1
ATOM 3075 O O . TYR B 1 85 ? -13.319 39.197 -37.586 1.00 21.33 44 TYR B O 1
ATOM 3084 N N . LYS B 1 86 ? -12.895 38.958 -35.393 1.00 17.53 45 LYS B N 1
ATOM 3085 C CA . LYS B 1 86 ? -12.960 37.508 -35.372 1.00 17.49 45 LYS B CA 1
ATOM 3086 C C . LYS B 1 86 ? -13.954 37.073 -34.307 1.00 21.27 45 LYS B C 1
ATOM 3087 O O . LYS B 1 86 ? -14.247 37.832 -33.374 1.00 20.92 45 LYS B O 1
ATOM 3093 N N . PRO B 1 87 ? -14.501 35.853 -34.414 1.00 25.32 46 PRO B N 1
ATOM 3094 C CA . PRO B 1 87 ? -15.581 35.447 -33.505 1.00 23.21 46 PRO B CA 1
ATOM 3095 C C . PRO B 1 87 ? -15.109 35.059 -32.110 1.00 18.01 46 PRO B C 1
ATOM 3096 O O . PRO B 1 87 ? -15.942 34.971 -31.203 1.00 25.98 46 PRO B O 1
ATOM 3100 N N . THR B 1 88 ? -13.814 34.842 -31.910 1.00 19.10 47 THR B N 1
ATOM 3101 C CA . THR B 1 88 ? -13.301 34.470 -30.599 1.00 21.57 47 THR B CA 1
ATOM 3102 C C . THR B 1 88 ? -12.102 35.335 -30.248 1.00 18.51 47 THR B C 1
ATOM 3103 O O . THR B 1 88 ? -11.344 35.763 -31.125 1.00 17.62 47 THR B O 1
ATOM 3107 N N . HIS B 1 89 ? -11.905 35.540 -28.942 1.00 17.24 48 HIS B N 1
ATOM 3108 C CA . HIS B 1 89 ? -10.719 36.264 -28.509 1.00 13.22 48 HIS B CA 1
ATOM 3109 C C . HIS B 1 89 ? -9.443 35.530 -28.890 1.00 16.26 48 HIS B C 1
ATOM 3110 O O . HIS B 1 89 ? -8.437 36.160 -29.221 1.00 16.50 48 HIS B O 1
ATOM 3117 N N . GLU B 1 90 ? -9.444 34.195 -28.816 1.00 15.08 49 GLU B N 1
ATOM 3118 C CA A GLU B 1 90 ? -8.272 33.437 -29.244 0.49 15.88 49 GLU B CA 1
ATOM 3119 C CA B GLU B 1 90 ? -8.267 33.445 -29.237 0.51 15.87 49 GLU B CA 1
ATOM 3120 C C . GLU B 1 90 ? -7.813 33.874 -30.628 1.00 15.61 49 GLU B C 1
ATOM 3121 O O . GLU B 1 90 ? -6.625 34.145 -30.849 1.00 15.43 49 GLU B O 1
ATOM 3132 N N . GLN B 1 91 ? -8.754 33.933 -31.576 1.00 15.99 50 GLN B N 1
ATOM 3133 C CA . GLN B 1 91 ? -8.424 34.298 -32.952 1.00 18.23 50 GLN B CA 1
ATOM 3134 C C . GLN B 1 91 ? -8.074 35.769 -33.066 1.00 17.89 50 GLN B C 1
ATOM 3135 O O . GLN B 1 91 ? -7.153 36.136 -33.803 1.00 19.64 50 GLN B O 1
ATOM 3141 N N . GLN B 1 92 ? -8.791 36.615 -32.335 1.00 15.43 51 GLN B N 1
ATOM 3142 C CA . GLN B 1 92 ? -8.553 38.055 -32.424 1.00 14.54 51 GLN B CA 1
ATOM 3143 C C . GLN B 1 92 ? -7.148 38.393 -31.948 1.00 18.22 51 GLN B C 1
ATOM 3144 O O . GLN B 1 92 ? -6.412 39.153 -32.595 1.00 17.01 51 GLN B O 1
ATOM 3150 N N . LEU B 1 93 ? -6.741 37.807 -30.819 1.00 14.11 52 LEU B N 1
ATOM 3151 C CA . LEU B 1 93 ? -5.392 38.044 -30.324 1.00 15.41 52 LEU B CA 1
ATOM 3152 C C . LEU B 1 93 ? -4.340 37.473 -31.268 1.00 17.50 52 LEU B C 1
ATOM 3153 O O . LEU B 1 93 ? -3.335 38.133 -31.547 1.00 18.04 52 LEU B O 1
ATOM 3158 N N . ALA B 1 94 ? -4.541 36.242 -31.766 1.00 15.33 53 ALA B N 1
ATOM 3159 C CA . ALA B 1 94 ? -3.545 35.652 -32.658 1.00 18.20 53 ALA B CA 1
ATOM 3160 C C . ALA B 1 94 ? -3.330 36.524 -33.886 1.00 16.36 53 ALA B C 1
ATOM 3161 O O . ALA B 1 94 ? -2.197 36.696 -34.350 1.00 16.71 53 ALA B O 1
ATOM 3163 N N . GLN B 1 95 ? -4.411 37.076 -34.412 1.00 16.94 54 GLN B N 1
ATOM 3164 C CA . GLN B 1 95 ? -4.313 37.973 -35.556 1.00 17.10 54 GLN B CA 1
ATOM 3165 C C . GLN B 1 95 ? -3.416 39.169 -35.253 1.00 21.96 54 GLN B C 1
ATOM 3166 O O . GLN B 1 95 ? -2.589 39.560 -36.086 1.00 20.07 54 GLN B O 1
ATOM 3172 N N . LEU B 1 96 ? -3.546 39.748 -34.054 1.00 19.25 55 LEU B N 1
ATOM 3173 C CA . LEU B 1 96 ? -2.708 40.883 -33.681 1.00 19.20 55 LEU B CA 1
ATOM 3174 C C . LEU B 1 96 ? -1.251 40.469 -33.513 1.00 18.11 55 LEU B C 1
ATOM 3175 O O . LEU B 1 96 ? -0.343 41.140 -34.017 1.00 17.92 55 LEU B O 1
ATOM 3180 N N . VAL B 1 97 ? -0.996 39.380 -32.777 1.00 16.30 56 VAL B N 1
ATOM 3181 C CA . VAL B 1 97 ? 0.386 38.984 -32.523 1.00 16.38 56 VAL B CA 1
ATOM 3182 C C . VAL B 1 97 ? 1.078 38.640 -33.835 1.00 18.64 56 VAL B C 1
ATOM 3183 O O . VAL B 1 97 ? 2.247 38.986 -34.053 1.00 19.37 56 VAL B O 1
ATOM 3187 N N . THR B 1 98 ? 0.365 37.955 -34.727 1.00 20.88 57 THR B N 1
ATOM 3188 C CA . THR B 1 98 ? 0.944 37.585 -36.012 1.00 19.02 57 THR B CA 1
ATOM 3189 C C . THR B 1 98 ? 1.250 38.829 -36.833 1.00 22.14 57 THR B C 1
ATOM 3190 O O . THR B 1 98 ? 2.311 38.921 -37.465 1.00 21.44 57 THR B O 1
ATOM 3194 N N . PHE B 1 99 ? 0.360 39.822 -36.781 1.00 19.29 58 PHE B N 1
ATOM 3195 C CA . PHE B 1 99 ? 0.617 41.083 -37.479 1.00 19.92 58 PHE B CA 1
ATOM 3196 C C . PHE B 1 99 ? 1.841 41.790 -36.912 1.00 24.64 58 PHE B C 1
ATOM 3197 O O . PHE B 1 99 ? 2.710 42.256 -37.665 1.00 22.28 58 PHE B O 1
ATOM 3205 N N . ALA B 1 100 ? 1.928 41.887 -35.579 1.00 19.12 59 ALA B N 1
ATOM 3206 C CA . ALA B 1 100 ? 3.086 42.509 -34.954 1.00 21.46 59 ALA B CA 1
ATOM 3207 C C . ALA B 1 100 ? 4.380 41.803 -35.339 1.00 21.75 59 ALA B C 1
ATOM 3208 O O . ALA B 1 100 ? 5.392 42.457 -35.607 1.00 22.34 59 ALA B O 1
ATOM 3210 N N . GLN B 1 101 ? 4.382 40.460 -35.360 1.00 18.93 60 GLN B N 1
ATOM 3211 C CA . GLN B 1 101 ? 5.616 39.774 -35.728 1.00 23.93 60 GLN B CA 1
ATOM 3212 C C . GLN B 1 101 ? 6.001 40.086 -37.163 1.00 21.44 60 GLN B C 1
ATOM 3213 O O . GLN B 1 101 ? 7.193 40.177 -37.479 1.00 24.36 60 GLN B O 1
ATOM 3219 N N . SER B 1 102 ? 5.010 40.282 -38.030 1.00 18.99 61 SER B N 1
ATOM 3220 C CA . SER B 1 102 ? 5.320 40.541 -39.432 1.00 27.51 61 SER B CA 1
ATOM 3221 C C . SER B 1 102 ? 6.044 41.870 -39.594 1.00 29.36 61 SER B C 1
ATOM 3222 O O . SER B 1 102 ? 6.980 41.979 -40.395 1.00 27.17 61 SER B O 1
ATOM 3225 N N . LEU B 1 103 ? 5.658 42.881 -38.806 1.00 23.71 62 LEU B N 1
ATOM 3226 C CA . LEU B 1 103 ? 6.354 44.160 -38.877 1.00 22.46 62 LEU B CA 1
ATOM 3227 C C . LEU B 1 103 ? 7.840 44.014 -38.553 1.00 23.09 62 LEU B C 1
ATOM 3228 O O . LEU B 1 103 ? 8.664 44.784 -39.057 1.00 23.21 62 LEU B O 1
ATOM 3233 N N . LYS B 1 104 ? 8.210 43.042 -37.718 1.00 21.48 63 LYS B N 1
ATOM 3234 C CA . LYS B 1 104 ? 9.611 42.905 -37.341 1.00 23.71 63 LYS B CA 1
ATOM 3235 C C . LYS B 1 104 ? 10.473 42.357 -38.468 1.00 24.83 63 LYS B C 1
ATOM 3236 O O . LYS B 1 104 ? 11.701 42.356 -38.337 1.00 29.12 63 LYS B O 1
ATOM 3242 N N . GLY B 1 105 ? 9.863 41.892 -39.552 1.00 25.24 64 GLY B N 1
ATOM 3243 C CA . GLY B 1 105 ? 10.610 41.439 -40.705 1.00 28.92 64 GLY B CA 1
ATOM 3244 C C . GLY B 1 105 ? 10.628 42.478 -41.804 1.00 32.70 64 GLY B C 1
ATOM 3245 O O . GLY B 1 105 ? 10.899 42.164 -42.967 1.00 29.80 64 GLY B O 1
ATOM 3246 N N . MET B 1 106 ? 10.344 43.732 -41.460 1.00 26.20 65 MET B N 1
ATOM 3247 C CA . MET B 1 106 ? 10.332 44.786 -42.459 1.00 27.12 65 MET B CA 1
ATOM 3248 C C . MET B 1 106 ? 11.416 45.817 -42.169 1.00 27.28 65 MET B C 1
ATOM 3249 O O . MET B 1 106 ? 12.076 45.803 -41.125 1.00 25.61 65 MET B O 1
ATOM 3254 N N . GLU B 1 107 ? 11.614 46.697 -43.145 1.00 28.81 66 GLU B N 1
ATOM 3255 C CA . GLU B 1 107 ? 12.449 47.865 -42.948 1.00 28.17 66 GLU B CA 1
ATOM 3256 C C . GLU B 1 107 ? 11.763 48.826 -41.984 1.00 30.16 66 GLU B C 1
ATOM 3257 O O . GLU B 1 107 ? 10.535 48.822 -41.839 1.00 29.36 66 GLU B O 1
ATOM 3263 N N . MET B 1 108 ? 12.565 49.680 -41.343 1.00 25.75 67 MET B N 1
ATOM 3264 C CA . MET B 1 108 ? 11.977 50.628 -40.397 1.00 25.72 67 MET B CA 1
ATOM 3265 C C . MET B 1 108 ? 10.962 51.526 -41.093 1.00 24.74 67 MET B C 1
ATOM 3266 O O . MET B 1 108 ? 9.890 51.811 -40.549 1.00 27.31 67 MET B O 1
ATOM 3271 N N . ALA B 1 109 ? 11.264 51.948 -42.319 1.00 26.56 68 ALA B N 1
ATOM 3272 C CA . ALA B 1 109 ? 10.318 52.703 -43.120 1.00 24.72 68 ALA B CA 1
ATOM 3273 C C . ALA B 1 109 ? 10.665 52.501 -44.585 1.00 30.03 68 ALA B C 1
ATOM 3274 O O . ALA B 1 109 ? 11.800 52.155 -44.929 1.00 32.67 68 ALA B O 1
ATOM 3276 N N . GLU B 1 110 ? 9.674 52.730 -45.441 1.00 27.49 69 GLU B N 1
ATOM 3277 C CA . GLU B 1 110 ? 9.882 52.757 -46.887 1.00 39.34 69 GLU B CA 1
ATOM 3278 C C . GLU B 1 110 ? 10.919 53.808 -47.279 1.00 37.23 69 GLU B C 1
ATOM 3279 O O . GLU B 1 110 ? 10.701 55.007 -47.100 1.00 40.75 69 GLU B O 1
ATOM 3285 N N . GLU B 1 121 ? 5.711 69.496 -50.185 1.00 50.33 80 GLU B N 1
ATOM 3286 C CA . GLU B 1 121 ? 4.831 68.903 -51.184 1.00 56.84 80 GLU B CA 1
ATOM 3287 C C . GLU B 1 121 ? 3.449 69.555 -51.187 1.00 51.37 80 GLU B C 1
ATOM 3288 O O . GLU B 1 121 ? 2.792 69.614 -52.222 1.00 55.92 80 GLU B O 1
ATOM 3294 N N . ILE B 1 122 ? 3.004 70.032 -50.036 1.00 50.96 81 ILE B N 1
ATOM 3295 C CA . ILE B 1 122 ? 1.705 70.687 -49.895 1.00 47.29 81 ILE B CA 1
ATOM 3296 C C . ILE B 1 122 ? 1.948 72.169 -49.636 1.00 43.28 81 ILE B C 1
ATOM 3297 O O . ILE B 1 122 ? 2.711 72.509 -48.723 1.00 44.07 81 ILE B O 1
ATOM 3302 N N . PRO B 1 123 ? 1.328 73.069 -50.399 1.00 39.31 82 PRO B N 1
ATOM 3303 C CA . PRO B 1 123 ? 1.689 74.493 -50.314 1.00 41.02 82 PRO B CA 1
ATOM 3304 C C . PRO B 1 123 ? 1.318 75.094 -48.965 1.00 33.20 82 PRO B C 1
ATOM 3305 O O . PRO B 1 123 ? 0.168 75.020 -48.530 1.00 35.31 82 PRO B O 1
ATOM 3309 N N . LEU B 1 124 ? 2.307 75.703 -48.316 1.00 36.90 83 LEU B N 1
ATOM 3310 C CA . LEU B 1 124 ? 2.075 76.415 -47.060 1.00 34.63 83 LEU B CA 1
ATOM 3311 C C . LEU B 1 124 ? 0.846 77.320 -47.092 1.00 32.73 83 LEU B C 1
ATOM 3312 O O . LEU B 1 124 ? 0.039 77.256 -46.149 1.00 30.84 83 LEU B O 1
ATOM 3317 N N . PRO B 1 125 ? 0.627 78.159 -48.115 1.00 33.50 84 PRO B N 1
ATOM 3318 C CA . PRO B 1 125 ? -0.616 78.949 -48.143 1.00 30.65 84 PRO B CA 1
ATOM 3319 C C . PRO B 1 125 ? -1.879 78.114 -48.075 1.00 28.78 84 PRO B C 1
ATOM 3320 O O . PRO B 1 125 ? -2.886 78.580 -47.522 1.00 27.99 84 PRO B O 1
ATOM 3324 N N . PHE B 1 126 ? -1.863 76.891 -48.619 1.00 28.02 85 PHE B N 1
ATOM 3325 C CA . PHE B 1 126 ? -3.025 76.014 -48.489 1.00 25.81 85 PHE B CA 1
ATOM 3326 C C . PHE B 1 126 ? -3.184 75.520 -47.055 1.00 25.95 85 PHE B C 1
ATOM 3327 O O . PHE B 1 126 ? -4.303 75.479 -46.529 1.00 22.51 85 PHE B O 1
ATOM 3335 N N . LEU B 1 127 ? -2.077 75.156 -46.407 1.00 27.71 86 LEU B N 1
ATOM 3336 C CA . LEU B 1 127 ? -2.157 74.677 -45.029 1.00 26.36 86 LEU B CA 1
ATOM 3337 C C . LEU B 1 127 ? -2.672 75.763 -44.093 1.00 28.11 86 LEU B C 1
ATOM 3338 O O . LEU B 1 127 ? -3.427 75.474 -43.159 1.00 25.56 86 LEU B O 1
ATOM 3343 N N . HIS B 1 128 ? -2.289 77.025 -44.331 1.00 21.40 87 HIS B N 1
ATOM 3344 C CA . HIS B 1 128 ? -2.818 78.113 -43.513 1.00 23.13 87 HIS B CA 1
ATOM 3345 C C . HIS B 1 128 ? -4.338 78.201 -43.605 1.00 24.16 87 HIS B C 1
ATOM 3346 O O . HIS B 1 128 ? -4.995 78.655 -42.660 1.00 28.41 87 HIS B O 1
ATOM 3353 N N . ILE B 1 129 ? -4.917 77.788 -44.730 1.00 21.49 88 ILE B N 1
ATOM 3354 C CA . ILE B 1 129 ? -6.366 77.837 -44.875 1.00 21.73 88 ILE B CA 1
ATOM 3355 C C . ILE B 1 129 ? -7.021 76.641 -44.198 1.00 24.40 88 ILE B C 1
ATOM 3356 O O . ILE B 1 129 ? -7.972 76.788 -43.421 1.00 24.03 88 ILE B O 1
ATOM 3361 N N . MET B 1 130 ? -6.556 75.438 -44.525 1.00 24.77 89 MET B N 1
ATOM 3362 C CA . MET B 1 130 ? -7.263 74.241 -44.087 1.00 27.02 89 MET B CA 1
ATOM 3363 C C . MET B 1 130 ? -7.000 73.942 -42.618 1.00 24.40 89 MET B C 1
ATOM 3364 O O . MET B 1 130 ? -7.932 73.658 -41.858 1.00 25.64 89 MET B O 1
ATOM 3369 N N . CYS B 1 131 ? -5.744 74.015 -42.203 1.00 25.46 90 CYS B N 1
ATOM 3370 C CA . CYS B 1 131 ? -5.397 73.695 -40.829 1.00 21.49 90 CYS B CA 1
ATOM 3371 C C . CYS B 1 131 ? -5.651 74.892 -39.918 1.00 26.22 90 CYS B C 1
ATOM 3372 O O . CYS B 1 131 ? -5.878 76.025 -40.367 1.00 27.37 90 CYS B O 1
ATOM 3375 N N . GLY B 1 132 ? -5.608 74.633 -38.617 1.00 23.85 91 GLY B N 1
ATOM 3376 C CA . GLY B 1 132 ? -5.745 75.685 -37.640 1.00 24.98 91 GLY B CA 1
ATOM 3377 C C . GLY B 1 132 ? -4.513 76.565 -37.600 1.00 23.06 91 GLY B C 1
ATOM 3378 O O . GLY B 1 132 ? -3.545 76.391 -38.341 1.00 22.97 91 GLY B O 1
ATOM 3379 N N . LYS B 1 133 ? -4.543 77.520 -36.671 1.00 23.67 92 LYS B N 1
ATOM 3380 C CA . LYS B 1 133 ? -3.524 78.558 -36.639 1.00 24.24 92 LYS B CA 1
ATOM 3381 C C . LYS B 1 133 ? -2.113 78.010 -36.419 1.00 27.96 92 LYS B C 1
ATOM 3382 O O . LYS B 1 133 ? -1.151 78.629 -36.887 1.00 25.84 92 LYS B O 1
ATOM 3388 N N . THR B 1 134 ? -1.955 76.849 -35.766 1.00 21.53 93 THR B N 1
ATOM 3389 C CA . THR B 1 134 ? -0.620 76.306 -35.537 1.00 19.69 93 THR B CA 1
ATOM 3390 C C . THR B 1 134 ? -0.203 75.310 -36.613 1.00 22.91 93 THR B C 1
ATOM 3391 O O . THR B 1 134 ? 0.899 74.747 -36.533 1.00 22.76 93 THR B O 1
ATOM 3395 N N . LEU B 1 135 ? -1.044 75.121 -37.630 1.00 20.79 94 LEU B N 1
ATOM 3396 C CA . LEU B 1 135 ? -0.803 74.204 -38.744 1.00 19.78 94 LEU B CA 1
ATOM 3397 C C . LEU B 1 135 ? -0.600 72.779 -38.246 1.00 24.09 94 LEU B C 1
ATOM 3398 O O . LEU B 1 135 ? 0.221 72.038 -38.780 1.00 22.75 94 LEU B O 1
ATOM 3403 N N . LYS B 1 136 ? -1.353 72.403 -37.217 1.00 18.97 95 LYS B N 1
ATOM 3404 C CA . LYS B 1 136 ? -1.234 71.060 -36.646 1.00 20.56 95 LYS B CA 1
ATOM 3405 C C . LYS B 1 136 ? -1.748 70.037 -37.651 1.00 19.77 95 LYS B C 1
ATOM 3406 O O . LYS B 1 136 ? -2.903 70.114 -38.077 1.00 21.58 95 LYS B O 1
ATOM 3412 N N . PHE B 1 137 ? -0.903 69.081 -38.033 1.00 20.42 96 PHE B N 1
ATOM 3413 C CA . PHE B 1 137 ? -1.285 68.076 -39.013 1.00 21.20 96 PHE B CA 1
ATOM 3414 C C . PHE B 1 137 ? -1.480 66.746 -38.291 1.00 20.80 96 PHE B C 1
ATOM 3415 O O . PHE B 1 137 ? -0.758 65.764 -38.501 1.00 22.76 96 PHE B O 1
ATOM 3423 N N . SER B 1 138 ? -2.485 66.742 -37.433 1.00 20.12 97 SER B N 1
ATOM 3424 C CA . SER B 1 138 ? -2.761 65.714 -36.434 1.00 21.32 97 SER B CA 1
ATOM 3425 C C . SER B 1 138 ? -3.963 66.226 -35.645 1.00 20.23 97 SER B C 1
ATOM 3426 O O . SER B 1 138 ? -4.279 67.427 -35.708 1.00 18.43 97 SER B O 1
ATOM 3429 N N . PRO B 1 139 ? -4.654 65.377 -34.891 1.00 21.64 98 PRO B N 1
ATOM 3430 C CA . PRO B 1 139 ? -5.967 65.765 -34.357 1.00 16.34 98 PRO B CA 1
ATOM 3431 C C . PRO B 1 139 ? -5.889 66.800 -33.246 1.00 16.84 98 PRO B C 1
ATOM 3432 O O . PRO B 1 139 ? -4.880 66.954 -32.554 1.00 19.18 98 PRO B O 1
ATOM 3436 N N . GLY B 1 140 ? -7.003 67.512 -33.086 1.00 17.91 99 GLY B N 1
ATOM 3437 C CA . GLY B 1 140 ? -7.200 68.390 -31.955 1.00 16.95 99 GLY B CA 1
ATOM 3438 C C . GLY B 1 140 ? -8.066 67.681 -30.931 1.00 20.67 99 GLY B C 1
ATOM 3439 O O . GLY B 1 140 ? -8.608 66.604 -31.178 1.00 21.40 99 GLY B O 1
ATOM 3440 N N . TYR B 1 141 ? -8.175 68.297 -29.764 1.00 16.19 100 TYR B N 1
ATOM 3441 C CA . TYR B 1 141 ? -9.014 67.802 -28.686 1.00 19.61 100 TYR B CA 1
ATOM 3442 C C . TYR B 1 141 ? -10.225 68.712 -28.571 1.00 21.26 100 TYR B C 1
ATOM 3443 O O . TYR B 1 141 ? -10.078 69.918 -28.335 1.00 20.57 100 TYR B O 1
ATOM 3452 N N . PHE B 1 142 ? -11.407 68.143 -28.717 1.00 21.25 101 PHE B N 1
ATOM 3453 C CA . PHE B 1 142 ? -12.653 68.908 -28.693 1.00 22.67 101 PHE B CA 1
ATOM 3454 C C . PHE B 1 142 ? -13.339 68.661 -27.354 1.00 24.06 101 PHE B C 1
ATOM 3455 O O . PHE B 1 142 ? -13.775 67.541 -27.076 1.00 26.30 101 PHE B O 1
ATOM 3463 N N . LYS B 1 143 ? -13.414 69.706 -26.520 1.00 26.47 102 LYS B N 1
ATOM 3464 C CA . LYS B 1 143 ? -14.061 69.598 -25.210 1.00 27.95 102 LYS B CA 1
ATOM 3465 C C . LYS B 1 143 ? -15.578 69.553 -25.335 1.00 35.80 102 LYS B C 1
ATOM 3466 O O . LYS B 1 143 ? -16.255 68.852 -24.574 1.00 39.52 102 LYS B O 1
ATOM 3472 N N . ASP B 1 144 ? -16.115 70.309 -26.282 1.00 36.06 103 ASP B N 1
ATOM 3473 C CA . ASP B 1 144 ? -17.514 70.371 -26.672 1.00 39.99 103 ASP B CA 1
ATOM 3474 C C . ASP B 1 144 ? -17.518 71.169 -27.958 1.00 45.85 103 ASP B C 1
ATOM 3475 O O . ASP B 1 144 ? -16.808 72.172 -28.048 1.00 49.17 103 ASP B O 1
ATOM 3480 N N . GLU B 1 145 ? -18.260 70.725 -28.964 1.00 53.37 104 GLU B N 1
ATOM 3481 C CA . GLU B 1 145 ? -18.049 71.382 -30.253 1.00 48.06 104 GLU B CA 1
ATOM 3482 C C . GLU B 1 145 ? -18.664 72.778 -30.330 1.00 49.11 104 GLU B C 1
ATOM 3483 O O . GLU B 1 145 ? -19.157 73.191 -31.381 1.00 52.04 104 GLU B O 1
ATOM 3489 N N . SER B 1 146 ? -18.648 73.520 -29.220 1.00 47.77 105 SER B N 1
ATOM 3490 C CA . SER B 1 146 ? -18.288 74.926 -29.316 1.00 42.63 105 SER B CA 1
ATOM 3491 C C . SER B 1 146 ? -16.782 75.084 -29.480 1.00 41.63 105 SER B C 1
ATOM 3492 O O . SER B 1 146 ? -16.316 76.180 -29.816 1.00 37.69 105 SER B O 1
ATOM 3495 N N . THR B 1 147 ? -16.016 74.011 -29.237 1.00 38.00 106 THR B N 1
ATOM 3496 C CA . THR B 1 147 ? -14.573 74.045 -29.433 1.00 29.88 106 THR B CA 1
ATOM 3497 C C . THR B 1 147 ? -14.261 74.294 -30.896 1.00 28.67 106 THR B C 1
ATOM 3498 O O . THR B 1 147 ? -14.641 73.511 -31.774 1.00 27.03 106 THR B O 1
ATOM 3502 N N . THR B 1 148 ? -13.561 75.385 -31.149 1.00 25.04 107 THR B N 1
ATOM 3503 C CA . THR B 1 148 ? -13.109 75.707 -32.485 1.00 27.46 107 THR B CA 1
ATOM 3504 C C . THR B 1 148 ? -11.897 74.864 -32.871 1.00 25.53 107 THR B C 1
ATOM 3505 O O . THR B 1 148 ? -11.228 74.243 -32.030 1.00 23.02 107 THR B O 1
ATOM 3509 N N . LEU B 1 149 ? -11.605 74.862 -34.173 1.00 22.02 108 LEU B N 1
ATOM 3510 C CA . LEU B 1 149 ? -10.421 74.160 -34.656 1.00 21.46 108 LEU B CA 1
ATOM 3511 C C . LEU B 1 149 ? -9.164 74.697 -33.983 1.00 22.06 108 LEU B C 1
ATOM 3512 O O . LEU B 1 149 ? -8.328 73.929 -33.499 1.00 19.49 108 LEU B O 1
ATOM 3517 N N . ASP B 1 150 ? -9.023 76.024 -33.916 1.00 20.55 109 ASP B N 1
ATOM 3518 C CA . ASP B 1 150 ? -7.875 76.596 -33.225 1.00 17.91 109 ASP B CA 1
ATOM 3519 C C . ASP B 1 150 ? -7.825 76.166 -31.765 1.00 20.64 109 ASP B C 1
ATOM 3520 O O . ASP B 1 150 ? -6.746 75.876 -31.237 1.00 20.45 109 ASP B O 1
ATOM 3525 N N . GLU B 1 151 ? -8.973 76.163 -31.080 1.00 19.93 110 GLU B N 1
ATOM 3526 C CA . GLU B 1 151 ? -8.971 75.764 -29.676 1.00 19.10 110 GLU B CA 1
ATOM 3527 C C . GLU B 1 151 ? -8.556 74.310 -29.534 1.00 19.28 110 GLU B C 1
ATOM 3528 O O . GLU B 1 151 ? -7.808 73.954 -28.614 1.00 19.87 110 GLU B O 1
ATOM 3534 N N . SER B 1 152 ? -9.001 73.468 -30.466 1.00 21.37 111 SER B N 1
ATOM 3535 C CA . SER B 1 152 ? -8.721 72.041 -30.369 1.00 18.25 111 SER B CA 1
ATOM 3536 C C . SER B 1 152 ? -7.228 71.760 -30.482 1.00 20.08 111 SER B C 1
ATOM 3537 O O . SER B 1 152 ? -6.720 70.831 -29.840 1.00 18.78 111 SER B O 1
ATOM 3540 N N . GLU B 1 153 ? -6.514 72.522 -31.315 1.00 16.19 112 GLU B N 1
ATOM 3541 C CA . GLU B 1 153 ? -5.072 72.337 -31.439 1.00 18.36 112 GLU B CA 1
ATOM 3542 C C . GLU B 1 153 ? -4.373 72.616 -30.113 1.00 19.15 112 GLU B C 1
ATOM 3543 O O . GLU B 1 153 ? -3.509 71.845 -29.676 1.00 16.88 112 GLU B O 1
ATOM 3549 N N . VAL B 1 154 ? -4.717 73.740 -29.474 1.00 16.65 113 VAL B N 1
ATOM 3550 C CA . VAL B 1 154 ? -4.087 74.112 -28.209 1.00 17.98 113 VAL B CA 1
ATOM 3551 C C . VAL B 1 154 ? -4.445 73.119 -27.103 1.00 17.58 113 VAL B C 1
ATOM 3552 O O . VAL B 1 154 ? -3.573 72.691 -26.338 1.00 17.88 113 VAL B O 1
ATOM 3556 N N . TYR B 1 155 ? -5.737 72.770 -26.978 1.00 18.60 114 TYR B N 1
ATOM 3557 C CA . TYR B 1 155 ? -6.160 71.776 -25.992 1.00 16.74 114 TYR B CA 1
ATOM 3558 C C . TYR B 1 155 ? -5.353 70.498 -26.135 1.00 17.30 114 TYR B C 1
ATOM 3559 O O . TYR B 1 155 ? -4.881 69.933 -25.141 1.00 17.31 114 TYR B O 1
ATOM 3568 N N . MET B 1 156 ? -5.189 70.021 -27.373 1.00 16.45 115 MET B N 1
ATOM 3569 C CA . MET B 1 156 ? -4.478 68.761 -27.563 1.00 15.21 115 MET B CA 1
ATOM 3570 C C . MET B 1 156 ? -3.002 68.900 -27.216 1.00 16.30 115 MET B C 1
ATOM 3571 O O . MET B 1 156 ? -2.416 68.008 -26.593 1.00 15.98 115 MET B O 1
ATOM 3576 N N . MET B 1 157 ? -2.378 70.013 -27.611 1.00 15.23 116 MET B N 1
ATOM 3577 C CA . MET B 1 157 ? -0.961 70.151 -27.323 1.00 12.87 116 MET B CA 1
ATOM 3578 C C . MET B 1 157 ? -0.715 70.326 -25.831 1.00 15.28 116 MET B C 1
ATOM 3579 O O . MET B 1 157 ? 0.285 69.812 -25.314 1.00 17.34 116 MET B O 1
ATOM 3584 N N . ASP B 1 158 ? -1.623 70.998 -25.114 1.00 15.91 117 ASP B N 1
ATOM 3585 C CA . ASP B 1 158 ? -1.453 71.049 -23.668 1.00 16.11 117 ASP B CA 1
ATOM 3586 C C . ASP B 1 158 ? -1.640 69.667 -23.052 1.00 14.65 117 ASP B C 1
ATOM 3587 O O . ASP B 1 158 ? -0.989 69.352 -22.048 1.00 15.30 117 ASP B O 1
ATOM 3592 N N . LEU B 1 159 ? -2.505 68.837 -23.649 1.00 17.35 118 LEU B N 1
ATOM 3593 C CA . LEU B 1 159 ? -2.678 67.470 -23.163 1.00 15.80 118 LEU B CA 1
ATOM 3594 C C . LEU B 1 159 ? -1.413 66.649 -23.380 1.00 14.79 118 LEU B C 1
ATOM 3595 O O . LEU B 1 159 ? -0.986 65.910 -22.479 1.00 14.92 118 LEU B O 1
ATOM 3600 N N . TYR B 1 160 ? -0.785 66.783 -24.556 1.00 15.18 119 TYR B N 1
ATOM 3601 C CA . TYR B 1 160 ? 0.522 66.176 -24.770 1.00 14.84 119 TYR B CA 1
ATOM 3602 C C . TYR B 1 160 ? 1.517 66.613 -23.701 1.00 15.90 119 TYR B C 1
ATOM 3603 O O . TYR B 1 160 ? 2.296 65.805 -23.194 1.00 16.86 119 TYR B O 1
ATOM 3612 N N . CYS B 1 161 ? 1.535 67.910 -23.373 1.00 16.09 120 CYS B N 1
ATOM 3613 C CA . CYS B 1 161 ? 2.518 68.382 -22.405 1.00 14.75 120 CYS B CA 1
ATOM 3614 C C . CYS B 1 161 ? 2.245 67.822 -21.021 1.00 16.19 120 CYS B C 1
ATOM 3615 O O . CYS B 1 161 ? 3.182 67.458 -20.297 1.00 16.99 120 CYS B O 1
ATOM 3618 N N . GLU B 1 162 ? 0.972 67.738 -20.634 1.00 15.52 121 GLU B N 1
ATOM 3619 C CA . GLU B 1 162 ? 0.643 67.158 -19.337 1.00 14.58 121 GLU B CA 1
ATOM 3620 C C . GLU B 1 162 ? 0.977 65.672 -19.311 1.00 14.76 121 GLU B C 1
ATOM 3621 O O . GLU B 1 162 ? 1.612 65.184 -18.373 1.00 16.27 121 GLU B O 1
ATOM 3627 N N . ARG B 1 163 ? 0.589 64.947 -20.355 1.00 13.76 122 ARG B N 1
ATOM 3628 C CA . ARG B 1 163 ? 0.766 63.505 -20.302 1.00 13.60 122 ARG B CA 1
ATOM 3629 C C . ARG B 1 163 ? 2.222 63.111 -20.496 1.00 14.65 122 ARG B C 1
ATOM 3630 O O . ARG B 1 163 ? 2.652 62.081 -19.965 1.00 16.15 122 ARG B O 1
ATOM 3638 N N . ALA B 1 164 ? 2.992 63.906 -21.245 1.00 14.60 123 ALA B N 1
ATOM 3639 C CA . ALA B 1 164 ? 4.422 63.657 -21.349 1.00 15.11 123 ALA B CA 1
ATOM 3640 C C . ALA B 1 164 ? 5.210 64.228 -20.170 1.00 18.05 123 ALA B C 1
ATOM 3641 O O . ALA B 1 164 ? 6.440 64.111 -20.154 1.00 16.09 123 ALA B O 1
ATOM 3643 N N . GLN B 1 165 ? 4.537 64.823 -19.182 1.00 16.41 124 GLN B N 1
ATOM 3644 C CA . GLN B 1 165 ? 5.187 65.313 -17.968 1.00 15.85 124 GLN B CA 1
ATOM 3645 C C . GLN B 1 165 ? 6.315 66.291 -18.299 1.00 16.33 124 GLN B C 1
ATOM 3646 O O . GLN B 1 165 ? 7.438 66.182 -17.791 1.00 17.59 124 GLN B O 1
ATOM 3652 N N . ILE B 1 166 ? 6.000 67.264 -19.161 1.00 16.55 125 ILE B N 1
ATOM 3653 C CA . ILE B 1 166 ? 6.967 68.291 -19.538 1.00 18.41 125 ILE B CA 1
ATOM 3654 C C . ILE B 1 166 ? 7.224 69.210 -18.349 1.00 19.84 125 ILE B C 1
ATOM 3655 O O . ILE B 1 166 ? 6.292 69.607 -17.637 1.00 18.90 125 ILE B O 1
ATOM 3660 N N . LYS B 1 167 ? 8.498 69.505 -18.099 1.00 17.33 126 LYS B N 1
ATOM 3661 C CA . LYS B 1 167 ? 8.899 70.441 -17.057 1.00 23.30 126 LYS B CA 1
ATOM 3662 C C . LYS B 1 167 ? 9.815 71.484 -17.676 1.00 18.93 126 LYS B C 1
ATOM 3663 O O . LYS B 1 167 ? 10.700 71.156 -18.473 1.00 20.76 126 LYS B O 1
ATOM 3669 N N . ASP B 1 168 ? 9.596 72.749 -17.315 1.00 19.85 127 ASP B N 1
ATOM 3670 C CA . ASP B 1 168 ? 10.420 73.814 -17.854 1.00 20.67 127 ASP B CA 1
ATOM 3671 C C . ASP B 1 168 ? 11.892 73.533 -17.578 1.00 20.53 127 ASP B C 1
ATOM 3672 O O . ASP B 1 168 ? 12.269 73.122 -16.476 1.00 21.87 127 ASP B O 1
ATOM 3677 N N . GLY B 1 169 ? 12.724 73.741 -18.594 1.00 18.98 128 GLY B N 1
ATOM 3678 C CA . GLY B 1 169 ? 14.144 73.484 -18.512 1.00 20.87 128 GLY B CA 1
ATOM 3679 C C . GLY B 1 169 ? 14.577 72.183 -19.161 1.00 23.32 128 GLY B C 1
ATOM 3680 O O . GLY B 1 169 ? 15.772 72.002 -19.420 1.00 22.53 128 GLY B O 1
ATOM 3681 N N . GLN B 1 170 ? 13.643 71.285 -19.442 1.00 20.48 129 GLN B N 1
ATOM 3682 C CA . GLN B 1 170 ? 14.001 70.021 -20.081 1.00 19.92 129 GLN B CA 1
ATOM 3683 C C . GLN B 1 170 ? 14.457 70.237 -21.519 1.00 22.60 129 GLN B C 1
ATOM 3684 O O . GLN B 1 170 ? 14.014 71.161 -22.206 1.00 19.62 129 GLN B O 1
ATOM 3690 N N . SER B 1 171 ? 15.330 69.349 -21.989 1.00 17.86 130 SER B N 1
ATOM 3691 C CA . SER B 1 171 ? 15.583 69.245 -23.420 1.00 19.29 130 SER B CA 1
ATOM 3692 C C . SER B 1 171 ? 14.463 68.444 -24.078 1.00 20.88 130 SER B C 1
ATOM 3693 O O . SER B 1 171 ? 14.056 67.391 -23.568 1.00 21.04 130 SER B O 1
ATOM 3696 N N . ILE B 1 172 ? 13.971 68.931 -25.213 1.00 17.72 131 ILE B N 1
ATOM 3697 C CA . ILE B 1 172 ? 12.790 68.387 -25.875 1.00 18.76 131 ILE B CA 1
ATOM 3698 C C . ILE B 1 172 ? 13.152 68.058 -27.316 1.00 21.93 131 ILE B C 1
ATOM 3699 O O . ILE B 1 172 ? 13.719 68.902 -28.017 1.00 19.60 131 ILE B O 1
ATOM 3704 N N . LEU B 1 173 ? 12.798 66.850 -27.769 1.00 15.25 132 LEU B N 1
ATOM 3705 C CA . LEU B 1 173 ? 12.976 66.447 -29.157 1.00 18.08 132 LEU B CA 1
ATOM 3706 C C . LEU B 1 173 ? 11.618 66.134 -29.777 1.00 19.87 132 LEU B C 1
ATOM 3707 O O . LEU B 1 173 ? 10.865 65.306 -29.249 1.00 18.14 132 LEU B O 1
ATOM 3712 N N . ASP B 1 174 ? 11.312 66.777 -30.902 1.00 16.54 133 ASP B N 1
ATOM 3713 C CA . ASP B 1 174 ? 10.030 66.637 -31.592 1.00 15.76 133 ASP B CA 1
ATOM 3714 C C . ASP B 1 174 ? 10.294 65.939 -32.929 1.00 19.16 133 ASP B C 1
ATOM 3715 O O . ASP B 1 174 ? 10.705 66.582 -33.896 1.00 19.36 133 ASP B O 1
ATOM 3720 N N . LEU B 1 175 ? 10.068 64.617 -32.986 1.00 16.42 134 LEU B N 1
ATOM 3721 C CA . LEU B 1 175 ? 10.390 63.850 -34.194 1.00 18.73 134 LEU B CA 1
ATOM 3722 C C . LEU B 1 175 ? 9.281 63.937 -35.234 1.00 17.58 134 LEU B C 1
ATOM 3723 O O . LEU B 1 175 ? 8.122 63.602 -34.960 1.00 19.63 134 LEU B O 1
ATOM 3728 N N . GLY B 1 176 ? 9.641 64.341 -36.452 1.00 18.26 135 GLY B N 1
ATOM 3729 C CA . GLY B 1 176 ? 8.625 64.562 -37.457 1.00 19.40 135 GLY B CA 1
ATOM 3730 C C . GLY B 1 176 ? 7.792 65.770 -37.078 1.00 22.50 135 GLY B C 1
ATOM 3731 O O . GLY B 1 176 ? 6.559 65.693 -36.998 1.00 20.02 135 GLY B O 1
ATOM 3732 N N . CYS B 1 177 ? 8.464 66.903 -36.850 1.00 20.96 136 CYS B N 1
ATOM 3733 C CA . CYS B 1 177 ? 7.807 68.057 -36.247 1.00 21.42 136 CYS B CA 1
ATOM 3734 C C . CYS B 1 177 ? 6.866 68.780 -37.204 1.00 22.67 136 CYS B C 1
ATOM 3735 O O . CYS B 1 177 ? 6.095 69.632 -36.755 1.00 21.62 136 CYS B O 1
ATOM 3738 N N . GLY B 1 178 ? 6.885 68.451 -38.495 1.00 20.99 137 GLY B N 1
ATOM 3739 C CA . GLY B 1 178 ? 5.961 69.095 -39.412 1.00 19.45 137 GLY B CA 1
ATOM 3740 C C . GLY B 1 178 ? 6.254 70.581 -39.506 1.00 20.78 137 GLY B C 1
ATOM 3741 O O . GLY B 1 178 ? 7.414 71.013 -39.543 1.00 23.57 137 GLY B O 1
ATOM 3742 N N . HIS B 1 179 ? 5.197 71.384 -39.486 1.00 20.28 138 HIS B N 1
ATOM 3743 C CA . HIS B 1 179 ? 5.361 72.832 -39.463 1.00 23.68 138 HIS B CA 1
ATOM 3744 C C . HIS B 1 179 ? 5.500 73.398 -38.051 1.00 23.91 138 HIS B C 1
ATOM 3745 O O . HIS B 1 179 ? 5.345 74.611 -37.859 1.00 21.45 138 HIS B O 1
ATOM 3752 N N . GLY B 1 180 ? 5.808 72.559 -37.066 1.00 21.14 139 GLY B N 1
ATOM 3753 C CA . GLY B 1 180 ? 6.258 73.056 -35.786 1.00 22.46 139 GLY B CA 1
ATOM 3754 C C . GLY B 1 180 ? 5.191 73.386 -34.767 1.00 19.02 139 GLY B C 1
ATOM 3755 O O . GLY B 1 180 ? 5.520 74.015 -33.754 1.00 20.80 139 GLY B O 1
ATOM 3756 N N . SER B 1 181 ? 3.934 72.976 -34.990 1.00 18.86 140 SER B N 1
ATOM 3757 C CA . SER B 1 181 ? 2.858 73.247 -34.035 1.00 20.11 140 SER B CA 1
ATOM 3758 C C . SER B 1 181 ? 3.290 72.954 -32.603 1.00 20.13 140 SER B C 1
ATOM 3759 O O . SER B 1 181 ? 3.194 73.813 -31.720 1.00 18.65 140 SER B O 1
ATOM 3762 N N . LEU B 1 182 ? 3.774 71.743 -32.355 1.00 18.80 141 LEU B N 1
ATOM 3763 C CA . LEU B 1 182 ? 4.152 71.396 -30.990 1.00 16.85 141 LEU B CA 1
ATOM 3764 C C . LEU B 1 182 ? 5.510 71.972 -30.624 1.00 17.10 141 LEU B C 1
ATOM 3765 O O . LEU B 1 182 ? 5.730 72.349 -29.471 1.00 17.33 141 LEU B O 1
ATOM 3770 N N . THR B 1 183 ? 6.443 72.031 -31.580 1.00 19.04 142 THR B N 1
ATOM 3771 C CA . THR B 1 183 ? 7.758 72.598 -31.286 1.00 16.20 142 THR B CA 1
ATOM 3772 C C . THR B 1 183 ? 7.620 74.029 -30.799 1.00 17.12 142 THR B C 1
ATOM 3773 O O . THR B 1 183 ? 8.187 74.411 -29.767 1.00 20.36 142 THR B O 1
ATOM 3777 N N . LEU B 1 184 ? 6.816 74.809 -31.507 1.00 18.53 143 LEU B N 1
ATOM 3778 C CA . LEU B 1 184 ? 6.619 76.211 -31.158 1.00 19.38 143 LEU B CA 1
ATOM 3779 C C . LEU B 1 184 ? 5.723 76.363 -29.941 1.00 23.27 143 LEU B C 1
ATOM 3780 O O . LEU B 1 184 ? 5.889 77.314 -29.169 1.00 19.82 143 LEU B O 1
ATOM 3785 N N . HIS B 1 185 ? 4.768 75.450 -29.755 1.00 18.35 144 HIS B N 1
ATOM 3786 C CA . HIS B 1 185 ? 3.923 75.510 -28.566 1.00 19.57 144 HIS B CA 1
ATOM 3787 C C . HIS B 1 185 ? 4.752 75.327 -27.304 1.00 19.10 144 HIS B C 1
ATOM 3788 O O . HIS B 1 185 ? 4.637 76.110 -26.348 1.00 17.16 144 HIS B O 1
ATOM 3795 N N . VAL B 1 186 ? 5.609 74.300 -27.293 1.00 17.87 145 VAL B N 1
ATOM 3796 C CA . VAL B 1 186 ? 6.427 73.998 -26.122 1.00 18.34 145 VAL B CA 1
ATOM 3797 C C . VAL B 1 186 ? 7.463 75.088 -25.903 1.00 18.76 145 VAL B C 1
ATOM 3798 O O . VAL B 1 186 ? 7.714 75.509 -24.764 1.00 19.37 145 VAL B O 1
ATOM 3802 N N . ALA B 1 187 ? 8.061 75.583 -26.994 1.00 19.04 146 ALA B N 1
ATOM 3803 C CA . ALA B 1 187 ? 9.123 76.573 -26.876 1.00 19.75 146 ALA B CA 1
ATOM 3804 C C . ALA B 1 187 ? 8.606 77.853 -26.248 1.00 18.62 146 ALA B C 1
ATOM 3805 O O . ALA B 1 187 ? 9.304 78.480 -25.442 1.00 18.71 146 ALA B O 1
ATOM 3807 N N . GLN B 1 188 ? 7.377 78.249 -26.600 1.00 19.28 147 GLN B N 1
ATOM 3808 C CA . GLN B 1 188 ? 6.813 79.483 -26.054 1.00 21.51 147 GLN B CA 1
ATOM 3809 C C . GLN B 1 188 ? 6.268 79.284 -24.647 1.00 20.91 147 GLN B C 1
ATOM 3810 O O . GLN B 1 188 ? 6.357 80.192 -23.811 1.00 22.12 147 GLN B O 1
ATOM 3816 N N . LYS B 1 189 ? 5.711 78.104 -24.365 1.00 18.59 148 LYS B N 1
ATOM 3817 C CA . LYS B 1 189 ? 5.134 77.845 -23.053 1.00 18.87 148 LYS B CA 1
ATOM 3818 C C . LYS B 1 189 ? 6.208 77.623 -21.995 1.00 20.66 148 LYS B C 1
ATOM 3819 O O . LYS B 1 189 ? 6.019 78.012 -20.834 1.00 18.42 148 LYS B O 1
ATOM 3825 N N . TYR B 1 190 ? 7.341 76.999 -22.371 1.00 18.04 149 TYR B N 1
ATOM 3826 C CA . TYR B 1 190 ? 8.409 76.634 -21.437 1.00 14.69 149 TYR B CA 1
ATOM 3827 C C . TYR B 1 190 ? 9.698 77.239 -21.970 1.00 18.92 149 TYR B C 1
ATOM 3828 O O . TYR B 1 190 ? 10.489 76.585 -22.654 1.00 15.91 149 TYR B O 1
ATOM 3837 N N . ARG B 1 191 ? 9.908 78.517 -21.658 1.00 16.90 150 ARG B N 1
ATOM 3838 C CA . ARG B 1 191 ? 11.001 79.251 -22.269 1.00 18.02 150 ARG B CA 1
ATOM 3839 C C . ARG B 1 191 ? 12.369 78.781 -21.804 1.00 17.80 150 ARG B C 1
ATOM 3840 O O . ARG B 1 191 ? 13.371 79.110 -22.452 1.00 21.22 150 ARG B O 1
ATOM 3848 N N . GLY B 1 192 ? 12.437 78.038 -20.692 1.00 17.22 151 GLY B N 1
ATOM 3849 C CA . GLY B 1 192 ? 13.677 77.436 -20.236 1.00 21.64 151 GLY B CA 1
ATOM 3850 C C . GLY B 1 192 ? 14.032 76.125 -20.925 1.00 21.17 151 GLY B C 1
ATOM 3851 O O . GLY B 1 192 ? 15.157 75.642 -20.763 1.00 22.63 151 GLY B O 1
ATOM 3852 N N . CYS B 1 193 ? 13.102 75.558 -21.690 1.00 19.44 152 CYS B N 1
ATOM 3853 C CA . CYS B 1 193 ? 13.374 74.352 -22.465 1.00 20.01 152 CYS B CA 1
ATOM 3854 C C . CYS B 1 193 ? 14.181 74.705 -23.705 1.00 23.65 152 CYS B C 1
ATOM 3855 O O . CYS B 1 193 ? 14.032 75.788 -24.275 1.00 20.01 152 CYS B O 1
ATOM 3858 N N . LYS B 1 194 ? 15.042 73.782 -24.130 1.00 20.98 153 LYS B N 1
ATOM 3859 C CA . LYS B 1 194 ? 15.579 73.801 -25.485 1.00 20.67 153 LYS B CA 1
ATOM 3860 C C . LYS B 1 194 ? 14.822 72.769 -26.307 1.00 20.50 153 LYS B C 1
ATOM 3861 O O . LYS B 1 194 ? 14.828 71.577 -25.960 1.00 19.63 153 LYS B O 1
ATOM 3867 N N . VAL B 1 195 ? 14.214 73.208 -27.405 1.00 21.38 154 VAL B N 1
ATOM 3868 C CA . VAL B 1 195 ? 13.348 72.362 -28.222 1.00 20.48 154 VAL B CA 1
ATOM 3869 C C . VAL B 1 195 ? 14.031 72.110 -29.561 1.00 21.29 154 VAL B C 1
ATOM 3870 O O . VAL B 1 195 ? 14.384 73.048 -30.287 1.00 22.86 154 VAL B O 1
ATOM 3874 N N . THR B 1 196 ? 14.231 70.840 -29.888 1.00 18.97 155 THR B N 1
ATOM 3875 C CA . THR B 1 196 ? 14.785 70.434 -31.170 1.00 19.77 155 THR B CA 1
ATOM 3876 C C . THR B 1 196 ? 13.702 69.692 -31.944 1.00 22.33 155 THR B C 1
ATOM 3877 O O . THR B 1 196 ? 13.154 68.699 -31.450 1.00 20.95 155 THR B O 1
ATOM 3881 N N . GLY B 1 197 ? 13.395 70.164 -33.145 1.00 21.47 156 GLY B N 1
ATOM 3882 C CA . GLY B 1 197 ? 12.474 69.481 -34.046 1.00 20.03 156 GLY B CA 1
ATOM 3883 C C . GLY B 1 197 ? 13.260 68.841 -35.175 1.00 23.61 156 GLY B C 1
ATOM 3884 O O . GLY B 1 197 ? 14.285 69.380 -35.600 1.00 20.31 156 GLY B O 1
ATOM 3885 N N . ILE B 1 198 ? 12.807 67.669 -35.633 1.00 19.66 157 ILE B N 1
ATOM 3886 C CA . ILE B 1 198 ? 13.422 66.994 -36.774 1.00 20.57 157 ILE B CA 1
ATOM 3887 C C . ILE B 1 198 ? 12.371 66.841 -37.856 1.00 23.75 157 ILE B C 1
ATOM 3888 O O . ILE B 1 198 ? 11.300 66.272 -37.615 1.00 20.72 157 ILE B O 1
ATOM 3893 N N . THR B 1 199 ? 12.680 67.334 -39.054 1.00 21.30 158 THR B N 1
ATOM 3894 C CA . THR B 1 199 ? 11.818 67.135 -40.203 1.00 21.78 158 THR B CA 1
ATOM 3895 C C . THR B 1 199 ? 12.696 66.897 -41.421 1.00 21.50 158 THR B C 1
ATOM 3896 O O . THR B 1 199 ? 13.853 67.315 -41.454 1.00 24.94 158 THR B O 1
ATOM 3900 N N . ASN B 1 200 ? 12.147 66.193 -42.401 1.00 22.29 159 ASN B N 1
ATOM 3901 C CA . ASN B 1 200 ? 12.834 65.951 -43.660 1.00 26.46 159 ASN B CA 1
ATOM 3902 C C . ASN B 1 200 ? 12.382 66.903 -44.758 1.00 31.02 159 ASN B C 1
ATOM 3903 O O . ASN B 1 200 ? 12.701 66.674 -45.930 1.00 32.20 159 ASN B O 1
ATOM 3908 N N . SER B 1 201 ? 11.655 67.966 -44.408 1.00 31.07 160 SER B N 1
ATOM 3909 C CA . SER B 1 201 ? 11.117 68.914 -45.378 1.00 28.69 160 SER B CA 1
ATOM 3910 C C . SER B 1 201 ? 11.809 70.265 -45.241 1.00 30.49 160 SER B C 1
ATOM 3911 O O . SER B 1 201 ? 11.734 70.904 -44.187 1.00 26.80 160 SER B O 1
ATOM 3914 N N . VAL B 1 202 ? 12.445 70.714 -46.327 1.00 28.29 161 VAL B N 1
ATOM 3915 C CA . VAL B 1 202 ? 13.122 72.011 -46.321 1.00 34.01 161 VAL B CA 1
ATOM 3916 C C . VAL B 1 202 ? 12.131 73.132 -46.042 1.00 25.93 161 VAL B C 1
ATOM 3917 O O . VAL B 1 202 ? 12.408 74.041 -45.250 1.00 27.24 161 VAL B O 1
ATOM 3921 N N . SER B 1 203 ? 10.969 73.102 -46.698 1.00 28.15 162 SER B N 1
ATOM 3922 C CA . SER B 1 203 ? 10.027 74.199 -46.509 1.00 28.79 162 SER B CA 1
ATOM 3923 C C . SER B 1 203 ? 9.452 74.201 -45.102 1.00 27.00 162 SER B C 1
ATOM 3924 O O . SER B 1 203 ? 9.127 75.266 -44.568 1.00 25.91 162 SER B O 1
ATOM 3927 N N . GLN B 1 204 ? 9.321 73.028 -44.479 1.00 26.62 163 GLN B N 1
ATOM 3928 C CA . GLN B 1 204 ? 8.879 73.007 -43.089 1.00 25.61 163 GLN B CA 1
ATOM 3929 C C . GLN B 1 204 ? 9.919 73.642 -42.178 1.00 22.13 163 GLN B C 1
ATOM 3930 O O . GLN B 1 204 ? 9.579 74.460 -41.313 1.00 23.91 163 GLN B O 1
ATOM 3936 N N . LYS B 1 205 ? 11.195 73.289 -42.360 1.00 21.40 164 LYS B N 1
ATOM 3937 C CA . LYS B 1 205 ? 12.238 73.883 -41.539 1.00 23.14 164 LYS B CA 1
ATOM 3938 C C . LYS B 1 205 ? 12.279 75.394 -41.725 1.00 23.85 164 LYS B C 1
ATOM 3939 O O . LYS B 1 205 ? 12.425 76.147 -40.754 1.00 26.27 164 LYS B O 1
ATOM 3945 N N . GLU B 1 206 ? 12.150 75.848 -42.971 1.00 26.99 165 GLU B N 1
ATOM 3946 C CA . GLU B 1 206 ? 12.212 77.279 -43.249 1.00 25.22 165 GLU B CA 1
ATOM 3947 C C . GLU B 1 206 ? 11.042 78.017 -42.623 1.00 27.55 165 GLU B C 1
ATOM 3948 O O . GLU B 1 206 ? 11.215 79.118 -42.079 1.00 26.89 165 GLU B O 1
ATOM 3954 N N . PHE B 1 207 ? 9.844 77.438 -42.696 1.00 27.32 166 PHE B N 1
ATOM 3955 C CA . PHE B 1 207 ? 8.700 78.050 -42.034 1.00 28.73 166 PHE B CA 1
ATOM 3956 C C . PHE B 1 207 ? 8.937 78.178 -40.532 1.00 26.76 166 PHE B C 1
ATOM 3957 O O . PHE B 1 207 ? 8.658 79.227 -39.939 1.00 23.67 166 PHE B O 1
ATOM 3965 N N . ILE B 1 208 ? 9.433 77.112 -39.890 1.00 23.05 167 ILE B N 1
ATOM 3966 C CA . ILE B 1 208 ? 9.617 77.167 -38.441 1.00 25.02 167 ILE B CA 1
ATOM 3967 C C . ILE B 1 208 ? 10.652 78.220 -38.070 1.00 26.47 167 ILE B C 1
ATOM 3968 O O . ILE B 1 208 ? 10.446 79.018 -37.145 1.00 26.97 167 ILE B O 1
ATOM 3973 N N . MET B 1 209 ? 11.796 78.219 -38.760 1.00 25.94 168 MET B N 1
ATOM 3974 C CA . MET B 1 209 ? 12.825 79.206 -38.451 1.00 28.64 168 MET B CA 1
ATOM 3975 C C . MET B 1 209 ? 12.317 80.621 -38.683 1.00 29.19 168 MET B C 1
ATOM 3976 O O . MET B 1 209 ? 12.713 81.545 -37.965 1.00 32.27 168 MET B O 1
ATOM 3981 N N . ASP B 1 210 ? 11.419 80.805 -39.649 1.00 25.30 169 ASP B N 1
ATOM 3982 C CA . ASP B 1 210 ? 10.831 82.125 -39.842 1.00 30.55 169 ASP B CA 1
ATOM 3983 C C . ASP B 1 210 ? 9.879 82.473 -38.702 1.00 33.41 169 ASP B C 1
ATOM 3984 O O . ASP B 1 210 ? 9.826 83.631 -38.259 1.00 29.35 169 ASP B O 1
ATOM 3989 N N . GLN B 1 211 ? 9.137 81.480 -38.195 1.00 27.68 170 GLN B N 1
ATOM 3990 C CA . GLN B 1 211 ? 8.270 81.718 -37.043 1.00 29.29 170 GLN B CA 1
ATOM 3991 C C . GLN B 1 211 ? 9.081 82.116 -35.818 1.00 29.76 170 GLN B C 1
ATOM 3992 O O . GLN B 1 211 ? 8.663 82.987 -35.043 1.00 27.87 170 GLN B O 1
ATOM 3998 N N . CYS B 1 212 ? 10.238 81.477 -35.617 1.00 27.46 171 CYS B N 1
ATOM 3999 C CA . CYS B 1 212 ? 11.081 81.826 -34.480 1.00 27.01 171 CYS B CA 1
ATOM 4000 C C . CYS B 1 212 ? 11.476 83.298 -34.524 1.00 28.56 171 CYS B C 1
ATOM 4001 O O . CYS B 1 212 ? 11.542 83.962 -33.482 1.00 30.20 171 CYS B O 1
ATOM 4004 N N . LYS B 1 213 ? 11.724 83.826 -35.725 1.00 28.05 172 LYS B N 1
ATOM 4005 C CA . LYS B 1 213 ? 12.004 85.254 -35.876 1.00 28.08 172 LYS B CA 1
ATOM 4006 C C . LYS B 1 213 ? 10.786 86.094 -35.511 1.00 33.52 172 LYS B C 1
ATOM 4007 O O . LYS B 1 213 ? 10.858 86.972 -34.641 1.00 34.51 172 LYS B O 1
ATOM 4013 N N . LYS B 1 214 ? 9.648 85.833 -36.163 1.00 33.00 173 LYS B N 1
ATOM 4014 C CA . LYS B 1 214 ? 8.436 86.600 -35.878 1.00 35.28 173 LYS B CA 1
ATOM 4015 C C . LYS B 1 214 ? 8.065 86.560 -34.406 1.00 37.41 173 LYS B C 1
ATOM 4016 O O . LYS B 1 214 ? 7.516 87.533 -33.881 1.00 40.64 173 LYS B O 1
ATOM 4022 N N . LEU B 1 215 ? 8.345 85.449 -33.724 1.00 32.68 174 LEU B N 1
ATOM 4023 C CA . LEU B 1 215 ? 7.892 85.254 -32.354 1.00 32.03 174 LEU B CA 1
ATOM 4024 C C . LEU B 1 215 ? 8.979 85.532 -31.326 1.00 32.45 174 LEU B C 1
ATOM 4025 O O . LEU B 1 215 ? 8.712 85.427 -30.122 1.00 36.27 174 LEU B O 1
ATOM 4030 N N . ASP B 1 216 ? 10.190 85.874 -31.772 1.00 27.78 175 ASP B N 1
ATOM 4031 C CA . ASP B 1 216 ? 11.325 86.140 -30.889 1.00 33.56 175 ASP B CA 1
ATOM 4032 C C . ASP B 1 216 ? 11.612 84.951 -29.975 1.00 33.46 175 ASP B C 1
ATOM 4033 O O . ASP B 1 216 ? 11.684 85.077 -28.749 1.00 31.31 175 ASP B O 1
ATOM 4038 N N . LEU B 1 217 ? 11.783 83.783 -30.592 1.00 28.46 176 LEU B N 1
ATOM 4039 C CA . LEU B 1 217 ? 12.132 82.559 -29.882 1.00 25.98 176 LEU B CA 1
ATOM 4040 C C . LEU B 1 217 ? 13.609 82.256 -30.081 1.00 24.15 176 LEU B C 1
ATOM 4041 O O . LEU B 1 217 ? 14.084 82.181 -31.217 1.00 34.47 176 LEU B O 1
ATOM 4046 N N . SER B 1 218 ? 14.326 82.064 -28.977 1.00 25.02 177 SER B N 1
ATOM 4047 C CA . SER B 1 218 ? 15.746 81.756 -29.018 1.00 25.75 177 SER B CA 1
ATOM 4048 C C . SER B 1 218 ? 16.048 80.307 -28.668 1.00 26.07 177 SER B C 1
ATOM 4049 O O . SER B 1 218 ? 17.221 79.913 -28.658 1.00 26.87 177 SER B O 1
ATOM 4052 N N . ASN B 1 219 ? 15.029 79.507 -28.379 1.00 22.68 178 ASN B N 1
ATOM 4053 C CA . ASN B 1 219 ? 15.235 78.181 -27.808 1.00 19.95 178 ASN B CA 1
ATOM 4054 C C . ASN B 1 219 ? 14.772 77.065 -28.743 1.00 21.17 178 ASN B C 1
ATOM 4055 O O . ASN B 1 219 ? 14.450 75.966 -28.281 1.00 22.21 178 ASN B O 1
ATOM 4060 N N . VAL B 1 220 ? 14.769 77.308 -30.053 1.00 20.23 179 VAL B N 1
ATOM 4061 C CA . VAL B 1 220 ? 14.354 76.316 -31.044 1.00 19.80 179 VAL B CA 1
ATOM 4062 C C . VAL B 1 220 ? 15.507 76.025 -31.997 1.00 23.87 179 VAL B C 1
ATOM 4063 O O . VAL B 1 220 ? 16.133 76.952 -32.523 1.00 26.10 179 VAL B O 1
ATOM 4067 N N . GLU B 1 221 ? 15.770 74.736 -32.237 1.00 20.31 180 GLU B N 1
ATOM 4068 C CA . GLU B 1 221 ? 16.668 74.291 -33.293 1.00 24.01 180 GLU B CA 1
ATOM 4069 C C . GLU B 1 221 ? 15.918 73.267 -34.131 1.00 25.78 180 GLU B C 1
ATOM 4070 O O . GLU B 1 221 ? 15.241 72.396 -33.577 1.00 24.05 180 GLU B O 1
ATOM 4076 N N . ILE B 1 222 ? 15.995 73.392 -35.456 1.00 23.95 181 ILE B N 1
ATOM 4077 C CA . ILE B 1 222 ? 15.365 72.446 -36.368 1.00 26.45 181 ILE B CA 1
ATOM 4078 C C . ILE B 1 222 ? 16.469 71.727 -37.131 1.00 29.26 181 ILE B C 1
ATOM 4079 O O . ILE B 1 222 ? 17.353 72.367 -37.717 1.00 28.61 181 ILE B O 1
ATOM 4084 N N . ILE B 1 223 ? 16.446 70.398 -37.076 1.00 23.40 182 ILE B N 1
ATOM 4085 C CA . ILE B 1 223 ? 17.405 69.553 -37.773 1.00 26.35 182 ILE B CA 1
ATOM 4086 C C . ILE B 1 223 ? 16.709 68.980 -38.994 1.00 25.50 182 ILE B C 1
ATOM 4087 O O . ILE B 1 223 ? 15.605 68.433 -38.885 1.00 24.04 182 ILE B O 1
ATOM 4092 N N . LEU B 1 224 ? 17.328 69.140 -40.166 1.00 24.18 183 LEU B N 1
ATOM 4093 C CA . LEU B 1 224 ? 16.768 68.636 -41.414 1.00 26.35 183 LEU B CA 1
ATOM 4094 C C . LEU B 1 224 ? 17.389 67.270 -41.668 1.00 26.69 183 LEU B C 1
ATOM 4095 O O . LEU B 1 224 ? 18.545 67.170 -42.085 1.00 29.72 183 LEU B O 1
ATOM 4100 N N . GLU B 1 225 ? 16.639 66.211 -41.366 1.00 22.96 184 GLU B N 1
ATOM 4101 C CA . GLU B 1 225 ? 17.147 64.851 -41.478 1.00 28.39 184 GLU B CA 1
ATOM 4102 C C . GLU B 1 225 ? 16.002 63.879 -41.692 1.00 28.22 184 GLU B C 1
ATOM 4103 O O . GLU B 1 225 ? 14.843 64.162 -41.375 1.00 26.81 184 GLU B O 1
ATOM 4109 N N . ASP B 1 226 ? 16.359 62.713 -42.229 1.00 29.34 185 ASP B N 1
ATOM 4110 C CA . ASP B 1 226 ? 15.512 61.527 -42.198 1.00 26.83 185 ASP B CA 1
ATOM 4111 C C . ASP B 1 226 ? 15.632 60.890 -40.817 1.00 25.51 185 ASP B C 1
ATOM 4112 O O . ASP B 1 226 ? 16.722 60.457 -40.422 1.00 23.67 185 ASP B O 1
ATOM 4117 N N . VAL B 1 227 ? 14.524 60.870 -40.068 1.00 25.95 186 VAL B N 1
ATOM 4118 C CA . VAL B 1 227 ? 14.551 60.322 -38.709 1.00 23.63 186 VAL B CA 1
ATOM 4119 C C . VAL B 1 227 ? 15.081 58.891 -38.713 1.00 21.79 186 VAL B C 1
ATOM 4120 O O . VAL B 1 227 ? 15.822 58.484 -37.806 1.00 26.79 186 VAL B O 1
ATOM 4124 N N . THR B 1 228 ? 14.737 58.113 -39.745 1.00 26.06 187 THR B N 1
ATOM 4125 C CA . THR B 1 228 ? 15.151 56.710 -39.771 1.00 25.20 187 THR B CA 1
ATOM 4126 C C . THR B 1 228 ? 16.651 56.544 -39.965 1.00 28.50 187 THR B C 1
ATOM 4127 O O . THR B 1 228 ? 17.182 55.468 -39.677 1.00 32.56 187 THR B O 1
ATOM 4131 N N . LYS B 1 229 ? 17.350 57.573 -40.450 1.00 30.17 188 LYS B N 1
ATOM 4132 C CA . LYS B 1 229 ? 18.791 57.487 -40.633 1.00 31.42 188 LYS B CA 1
ATOM 4133 C C . LYS B 1 229 ? 19.563 58.394 -39.692 1.00 37.00 188 LYS B C 1
ATOM 4134 O O . LYS B 1 229 ? 20.796 58.312 -39.650 1.00 38.35 188 LYS B O 1
ATOM 4140 N N . PHE B 1 230 ? 18.868 59.225 -38.921 1.00 34.25 189 PHE B N 1
ATOM 4141 C CA . PHE B 1 230 ? 19.518 60.193 -38.056 1.00 33.81 189 PHE B CA 1
ATOM 4142 C C . PHE B 1 230 ? 20.323 59.496 -36.965 1.00 34.52 189 PHE B C 1
ATOM 4143 O O . PHE B 1 230 ? 19.923 58.452 -36.443 1.00 33.81 189 PHE B O 1
ATOM 4151 N N . GLU B 1 231 ? 21.483 60.066 -36.644 1.00 35.54 190 GLU B N 1
ATOM 4152 C CA . GLU B 1 231 ? 22.337 59.548 -35.585 1.00 36.92 190 GLU B CA 1
ATOM 4153 C C . GLU B 1 231 ? 22.92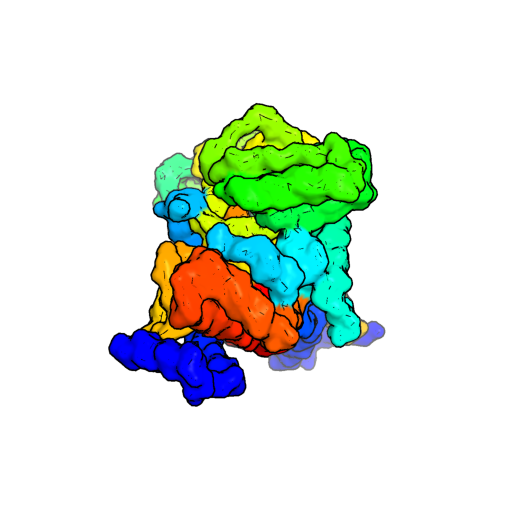6 60.717 -34.809 1.00 36.70 190 GLU B C 1
ATOM 4154 O O . GLU B 1 231 ? 23.313 61.732 -35.396 1.00 36.05 190 GLU B O 1
ATOM 4160 N N . THR B 1 232 ? 22.978 60.573 -33.489 1.00 32.53 191 THR B N 1
ATOM 4161 C CA . THR B 1 232 ? 23.471 61.633 -32.625 1.00 27.35 191 THR B CA 1
ATOM 4162 C C . THR B 1 232 ? 23.965 61.018 -31.328 1.00 33.58 191 THR B C 1
ATOM 4163 O O . THR B 1 232 ? 23.491 59.958 -30.908 1.00 34.05 191 THR B O 1
ATOM 4167 N N . GLU B 1 233 ? 24.930 61.685 -30.708 1.00 29.91 192 GLU B N 1
ATOM 4168 C CA . GLU B 1 233 ? 25.303 61.352 -29.346 1.00 33.70 192 GLU B CA 1
ATOM 4169 C C . GLU B 1 233 ? 24.492 62.138 -28.326 1.00 27.10 192 GLU B C 1
ATOM 4170 O O . GLU B 1 233 ? 24.609 61.872 -27.129 1.00 29.22 192 GLU B O 1
ATOM 4176 N N . ILE B 1 234 ? 23.664 63.076 -28.772 1.00 30.47 193 ILE B N 1
ATOM 4177 C CA . ILE B 1 234 ? 22.876 63.900 -27.859 1.00 25.39 193 ILE B CA 1
ATOM 4178 C C . ILE B 1 234 ? 21.682 63.090 -27.372 1.00 22.92 193 ILE B C 1
ATOM 4179 O O . ILE B 1 234 ? 21.105 62.300 -28.131 1.00 26.53 193 ILE B O 1
ATOM 4184 N N . THR B 1 235 ? 21.325 63.255 -26.096 1.00 25.43 194 THR B N 1
ATOM 4185 C CA . THR B 1 235 ? 20.122 62.652 -25.538 1.00 24.20 194 THR B CA 1
ATOM 4186 C C . THR B 1 235 ? 19.201 63.743 -25.013 1.00 22.35 194 THR B C 1
ATOM 4187 O O . THR B 1 235 ? 19.630 64.866 -24.719 1.00 24.55 194 THR B O 1
ATOM 4191 N N . TYR B 1 236 ? 17.920 63.400 -24.905 1.00 22.62 195 TYR B N 1
ATOM 4192 C CA . TYR B 1 236 ? 16.868 64.377 -24.640 1.00 18.70 195 TYR B CA 1
ATOM 4193 C C . TYR B 1 236 ? 15.979 63.896 -23.501 1.00 19.90 195 TYR B C 1
ATOM 4194 O O . TYR B 1 236 ? 15.665 62.706 -23.412 1.00 19.20 195 TYR B O 1
ATOM 4203 N N . ASP B 1 237 ? 15.566 64.833 -22.637 1.00 19.69 196 ASP B N 1
ATOM 4204 C CA . ASP B 1 237 ? 14.707 64.497 -21.504 1.00 16.46 196 ASP B CA 1
ATOM 4205 C C . ASP B 1 237 ? 13.328 64.024 -21.948 1.00 18.81 196 ASP B C 1
ATOM 4206 O O . ASP B 1 237 ? 12.713 63.185 -21.286 1.00 17.75 196 ASP B O 1
ATOM 4211 N N . ARG B 1 238 ? 12.802 64.591 -23.023 1.00 16.66 197 ARG B N 1
ATOM 4212 C CA . ARG B 1 238 ? 11.471 64.277 -23.516 1.00 16.23 197 ARG B CA 1
ATOM 4213 C C . ARG B 1 238 ? 11.507 64.187 -25.028 1.00 19.41 197 ARG B C 1
ATOM 4214 O O . ARG B 1 238 ? 12.060 65.070 -25.691 1.00 18.60 197 ARG B O 1
ATOM 4222 N N . ILE B 1 239 ? 10.918 63.126 -25.575 1.00 16.05 198 ILE B N 1
ATOM 4223 C CA . ILE B 1 239 ? 10.806 62.951 -27.016 1.00 16.23 198 ILE B CA 1
ATOM 4224 C C . ILE B 1 239 ? 9.332 62.804 -27.367 1.00 16.32 198 ILE B C 1
ATOM 4225 O O . ILE B 1 239 ? 8.609 62.029 -26.729 1.00 16.31 198 ILE B O 1
ATOM 4230 N N . PHE B 1 240 ? 8.885 63.551 -28.376 1.00 14.61 199 PHE B N 1
ATOM 4231 C CA . PHE B 1 240 ? 7.536 63.442 -28.913 1.00 15.65 199 PHE B CA 1
ATOM 4232 C C . PHE B 1 240 ? 7.586 62.802 -30.295 1.00 17.84 199 PHE B C 1
ATOM 4233 O O . PHE B 1 240 ? 8.468 63.128 -31.100 1.00 19.17 199 PHE B O 1
ATOM 4241 N N . ALA B 1 241 ? 6.626 61.915 -30.580 1.00 14.36 200 ALA B N 1
ATOM 4242 C CA . ALA B 1 241 ? 6.414 61.371 -31.928 1.00 15.37 200 ALA B CA 1
ATOM 4243 C C . ALA B 1 241 ? 4.901 61.392 -32.150 1.00 16.65 200 ALA B C 1
ATOM 4244 O O . ALA B 1 241 ? 4.203 60.429 -31.801 1.00 16.23 200 ALA B O 1
ATOM 4246 N N . VAL B 1 242 ? 4.405 62.492 -32.714 1.00 15.74 201 VAL B N 1
ATOM 4247 C CA . VAL B 1 242 ? 2.976 62.733 -32.868 1.00 12.37 201 VAL B CA 1
ATOM 4248 C C . VAL B 1 242 ? 2.615 62.512 -34.327 1.00 19.46 201 VAL B C 1
ATOM 4249 O O . VAL B 1 242 ? 2.996 63.300 -35.197 1.00 18.31 201 VAL B O 1
ATOM 4253 N N . ALA B 1 243 ? 1.899 61.415 -34.584 1.00 19.21 202 ALA B N 1
ATOM 4254 C CA . ALA B 1 243 ? 1.450 61.045 -35.918 1.00 20.45 202 ALA B CA 1
ATOM 4255 C C . ALA B 1 243 ? 2.612 60.679 -36.830 1.00 25.03 202 ALA B C 1
ATOM 4256 O O . ALA B 1 243 ? 2.499 60.797 -38.061 1.00 26.01 202 ALA B O 1
ATOM 4258 N N . LEU B 1 244 ? 3.727 60.228 -36.253 1.00 20.16 203 LEU B N 1
ATOM 4259 C CA . LEU B 1 244 ? 4.905 59.812 -37.007 1.00 22.25 203 LEU B CA 1
ATOM 4260 C C . LEU B 1 244 ? 4.968 58.306 -37.222 1.00 25.14 203 LEU B C 1
ATOM 4261 O O . LEU B 1 244 ? 5.365 57.851 -38.302 1.00 22.05 203 LEU B O 1
ATOM 4266 N N . ILE B 1 245 ? 4.591 57.503 -36.225 1.00 19.70 204 ILE B N 1
ATOM 4267 C CA . ILE B 1 245 ? 4.726 56.065 -36.438 1.00 19.91 204 ILE B CA 1
ATOM 4268 C C . ILE B 1 245 ? 3.767 55.583 -37.522 1.00 24.74 204 ILE B C 1
ATOM 4269 O O . ILE B 1 245 ? 3.961 54.493 -38.081 1.00 23.47 204 ILE B O 1
ATOM 4274 N N . GLU B 1 246 ? 2.738 56.376 -37.842 1.00 22.09 205 GLU B N 1
ATOM 4275 C CA . GLU B 1 246 ? 1.914 56.147 -39.020 1.00 22.45 205 GLU B CA 1
ATOM 4276 C C . GLU B 1 246 ? 2.745 56.012 -40.299 1.00 25.63 205 GLU B C 1
ATOM 4277 O O . GLU B 1 246 ? 2.263 55.431 -41.279 1.00 29.07 205 GLU B O 1
ATOM 4283 N N . HIS B 1 247 ? 3.981 56.512 -40.309 1.00 23.83 206 HIS B N 1
ATOM 4284 C CA . HIS B 1 247 ? 4.848 56.429 -41.480 1.00 24.97 206 HIS B CA 1
ATOM 4285 C C . HIS B 1 247 ? 5.932 55.377 -41.329 1.00 26.88 206 HIS B C 1
ATOM 4286 O O . HIS B 1 247 ? 6.817 55.278 -42.190 1.00 26.40 206 HIS B O 1
ATOM 4293 N N . MET B 1 248 ? 5.888 54.597 -40.256 1.00 22.27 207 MET B N 1
ATOM 4294 C CA . MET B 1 248 ? 6.867 53.562 -39.985 1.00 22.42 207 MET B CA 1
ATOM 4295 C C . MET B 1 248 ? 6.219 52.208 -40.197 1.00 25.44 207 MET B C 1
ATOM 4296 O O . MET B 1 248 ? 4.992 52.083 -40.251 1.00 23.22 207 MET B O 1
ATOM 4301 N N . LYS B 1 249 ? 7.072 51.201 -40.341 1.00 26.17 208 LYS B N 1
ATOM 4302 C CA . LYS B 1 249 ? 6.605 49.831 -40.484 1.00 26.87 208 LYS B CA 1
ATOM 4303 C C . LYS B 1 249 ? 7.174 48.942 -39.392 1.00 18.53 208 LYS B C 1
ATOM 4304 O O . LYS B 1 249 ? 6.406 48.421 -38.574 1.00 25.35 208 LYS B O 1
ATOM 4310 N N . ASN B 1 250 ? 8.490 48.754 -39.344 1.00 20.89 209 ASN B N 1
ATOM 4311 C CA . ASN B 1 250 ? 9.114 47.964 -38.288 1.00 25.02 209 ASN B CA 1
ATOM 4312 C C . ASN B 1 250 ? 9.217 48.829 -37.037 1.00 24.62 209 ASN B C 1
ATOM 4313 O O . ASN B 1 250 ? 10.219 49.507 -36.808 1.00 21.95 209 ASN B O 1
ATOM 4318 N N . TYR B 1 251 ? 8.181 48.767 -36.194 1.00 22.79 210 TYR B N 1
ATOM 4319 C CA . TYR B 1 251 ? 8.198 49.527 -34.943 1.00 22.03 210 TYR B CA 1
ATOM 4320 C C . TYR B 1 251 ? 9.349 49.115 -34.034 1.00 22.27 210 TYR B C 1
ATOM 4321 O O . TYR B 1 251 ? 9.811 49.925 -33.226 1.00 20.68 210 TYR B O 1
ATOM 4330 N N . GLU B 1 252 ? 9.788 47.846 -34.100 1.00 17.60 211 GLU B N 1
ATOM 4331 C CA . GLU B 1 252 ? 10.920 47.417 -33.280 1.00 18.66 211 GLU B CA 1
ATOM 4332 C C . GLU B 1 252 ? 12.166 48.230 -33.608 1.00 20.64 211 GLU B C 1
ATOM 4333 O O . GLU B 1 252 ? 12.860 48.710 -32.707 1.00 20.11 211 GLU B O 1
ATOM 4339 N N . LEU B 1 253 ? 12.487 48.369 -34.896 1.00 23.19 212 LEU B N 1
ATOM 4340 C CA . LEU B 1 253 ? 13.688 49.117 -35.242 1.00 21.50 212 LEU B CA 1
ATOM 4341 C C . LEU B 1 253 ? 13.495 50.594 -34.941 1.00 22.97 212 LEU B C 1
ATOM 4342 O O . LEU B 1 253 ? 14.428 51.264 -34.489 1.00 24.77 212 LEU B O 1
ATOM 4347 N N . PHE B 1 254 ? 12.284 51.104 -35.172 1.00 17.90 213 PHE B N 1
ATOM 4348 C CA . PHE B 1 254 ? 12.012 52.515 -34.880 1.00 20.22 213 PHE B CA 1
ATOM 4349 C C . PHE B 1 254 ? 12.199 52.816 -33.399 1.00 22.43 213 PHE B C 1
ATOM 4350 O O . PHE B 1 254 ? 12.906 53.765 -33.026 1.00 22.27 213 PHE B O 1
ATOM 4358 N N . LEU B 1 255 ? 11.575 52.018 -32.530 1.00 22.73 214 LEU B N 1
ATOM 4359 C CA . LEU B 1 255 ? 11.692 52.301 -31.105 1.00 20.02 214 LEU B CA 1
ATOM 4360 C C . LEU B 1 255 ? 13.087 51.991 -30.579 1.00 20.44 214 LEU B C 1
ATOM 4361 O O . LEU B 1 255 ? 13.541 52.638 -29.631 1.00 20.97 214 LEU B O 1
ATOM 4366 N N . LYS B 1 256 ? 13.797 51.021 -31.174 1.00 19.51 215 LYS B N 1
ATOM 4367 C CA . LYS B 1 256 ? 15.165 50.759 -30.737 1.00 20.99 215 LYS B CA 1
ATOM 4368 C C . LYS B 1 256 ? 16.057 51.974 -30.975 1.00 22.55 215 LYS B C 1
ATOM 4369 O O . LYS B 1 256 ? 16.833 52.375 -30.098 1.00 27.62 215 LYS B O 1
ATOM 4375 N N . LYS B 1 257 ? 15.954 52.569 -32.161 1.00 23.02 216 LYS B N 1
ATOM 4376 C CA . LYS B 1 257 ? 16.754 53.745 -32.493 1.00 23.34 216 LYS B CA 1
ATOM 4377 C C . LYS B 1 257 ? 16.394 54.927 -31.601 1.00 24.10 216 LYS B C 1
ATOM 4378 O O . LYS B 1 257 ? 17.279 55.578 -31.030 1.00 25.63 216 LYS B O 1
ATOM 4384 N N . VAL B 1 258 ? 15.097 55.213 -31.471 1.00 20.85 217 VAL B N 1
ATOM 4385 C CA . VAL B 1 258 ? 14.659 56.350 -30.656 1.00 19.41 217 VAL B CA 1
ATOM 4386 C C . VAL B 1 258 ? 15.069 56.157 -29.206 1.00 23.12 217 VAL B C 1
ATOM 4387 O O . VAL B 1 258 ? 15.436 57.113 -28.518 1.00 20.23 217 VAL B O 1
ATOM 4391 N N . SER B 1 259 ? 15.030 54.908 -28.716 1.00 18.72 218 SER B N 1
ATOM 4392 C CA . SER B 1 259 ? 15.371 54.663 -27.323 1.00 18.40 218 SER B CA 1
ATOM 4393 C C . SER B 1 259 ? 16.761 55.183 -26.987 1.00 20.44 218 SER B C 1
ATOM 4394 O O . SER B 1 259 ? 16.981 55.690 -25.880 1.00 21.28 218 SER B O 1
ATOM 4397 N N . THR B 1 260 ? 17.702 55.099 -27.936 1.00 22.87 219 THR B N 1
ATOM 4398 C CA . THR B 1 260 ? 19.061 55.542 -27.648 1.00 21.28 219 THR B CA 1
ATOM 4399 C C . THR B 1 260 ? 19.136 57.054 -27.468 1.00 21.97 219 THR B C 1
ATOM 4400 O O . THR B 1 260 ? 20.100 57.539 -26.875 1.00 25.06 219 THR B O 1
ATOM 4404 N N . TRP B 1 261 ? 18.117 57.789 -27.910 1.00 22.09 220 TRP B N 1
ATOM 4405 C CA . TRP B 1 261 ? 18.093 59.240 -27.764 1.00 22.46 220 TRP B CA 1
ATOM 4406 C C . TRP B 1 261 ? 17.471 59.709 -26.452 1.00 25.61 220 TRP B C 1
ATOM 4407 O O . TRP B 1 261 ? 17.506 60.914 -26.162 1.00 21.87 220 TRP B O 1
ATOM 4418 N N . ILE B 1 262 ? 16.919 58.802 -25.646 1.00 21.82 221 ILE B N 1
ATOM 4419 C CA . ILE B 1 262 ? 16.271 59.185 -24.395 1.00 21.06 221 ILE B CA 1
ATOM 4420 C C . ILE B 1 262 ? 17.325 59.371 -23.314 1.00 20.99 221 ILE B C 1
ATOM 4421 O O . ILE B 1 262 ? 18.131 58.472 -23.048 1.00 22.96 221 ILE B O 1
ATOM 4426 N N . ALA B 1 263 ? 17.326 60.544 -22.687 1.00 18.25 222 ALA B N 1
ATOM 4427 C CA . ALA B 1 263 ? 18.239 60.801 -21.586 1.00 19.08 222 ALA B CA 1
ATOM 4428 C C . ALA B 1 263 ? 17.884 59.943 -20.372 1.00 23.87 222 ALA B C 1
ATOM 4429 O O . ALA B 1 263 ? 16.826 59.305 -20.307 1.00 23.50 222 ALA B O 1
ATOM 4431 N N . GLN B 1 264 ? 18.783 59.954 -19.390 1.00 27.91 223 GLN B N 1
ATOM 4432 C CA . GLN B 1 264 ? 18.531 59.253 -18.141 1.00 27.10 223 GLN B CA 1
ATOM 4433 C C . GLN B 1 264 ? 17.266 59.805 -17.493 1.00 26.97 223 GLN B C 1
ATOM 4434 O O . GLN B 1 264 ? 17.106 61.027 -17.347 1.00 25.38 223 GLN B O 1
ATOM 4440 N N . ASP B 1 265 ? 16.353 58.896 -17.146 1.00 28.02 224 ASP B N 1
ATOM 4441 C CA . ASP B 1 265 ? 15.048 59.224 -16.578 1.00 26.70 224 ASP B CA 1
ATOM 4442 C C . ASP B 1 265 ? 14.178 60.026 -17.547 1.00 24.05 224 ASP B C 1
ATOM 4443 O O . ASP B 1 265 ? 13.231 60.695 -17.127 1.00 24.29 224 ASP B O 1
ATOM 4448 N N . GLY B 1 266 ? 14.464 59.952 -18.854 1.00 18.38 225 GLY B N 1
ATOM 4449 C CA . GLY B 1 266 ? 13.631 60.612 -19.836 1.00 18.72 225 GLY B CA 1
ATOM 4450 C C . GLY B 1 266 ? 12.398 59.808 -20.226 1.00 18.19 225 GLY B C 1
ATOM 4451 O O . GLY B 1 266 ? 12.226 58.630 -19.870 1.00 20.40 225 GLY B O 1
ATOM 4452 N N . LEU B 1 267 ? 11.540 60.451 -21.020 1.00 15.63 226 LEU B N 1
ATOM 4453 C CA . LEU B 1 267 ? 10.281 59.872 -21.467 1.00 15.23 226 LEU B CA 1
ATOM 4454 C C . LEU B 1 267 ? 10.057 60.141 -22.955 1.00 16.95 226 LEU B C 1
ATOM 4455 O O . LEU B 1 267 ? 10.467 61.176 -23.492 1.00 18.02 226 LEU B O 1
ATOM 4460 N N . LEU B 1 268 ? 9.378 59.189 -23.605 1.00 15.36 227 LEU B N 1
ATOM 4461 C CA . LEU B 1 268 ? 8.980 59.238 -25.006 1.00 12.12 227 LEU B CA 1
ATOM 4462 C C . LEU B 1 268 ? 7.461 59.171 -25.080 1.00 17.57 227 LEU B C 1
ATOM 4463 O O . LEU B 1 268 ? 6.855 58.243 -24.533 1.00 16.45 227 LEU B O 1
ATOM 4468 N N . PHE B 1 269 ? 6.846 60.133 -25.764 1.00 14.10 228 PHE B N 1
ATOM 4469 C CA . PHE B 1 269 ? 5.389 60.197 -25.905 1.00 12.94 228 PHE B CA 1
ATOM 4470 C C . PHE B 1 269 ? 5.024 60.003 -27.368 1.00 17.70 228 PHE B C 1
ATOM 4471 O O . PHE B 1 269 ? 5.448 60.791 -28.220 1.00 16.57 228 PHE B O 1
ATOM 4479 N N . VAL B 1 270 ? 4.216 58.980 -27.646 1.00 14.15 229 VAL B N 1
ATOM 4480 C CA . VAL B 1 270 ? 3.806 58.617 -28.999 1.00 12.75 229 VAL B CA 1
ATOM 4481 C C . VAL B 1 270 ? 2.299 58.747 -29.095 1.00 16.64 229 VAL B C 1
ATOM 4482 O O . VAL B 1 270 ? 1.576 58.199 -28.258 1.00 19.17 229 VAL B O 1
ATOM 4486 N N . GLU B 1 271 ? 1.810 59.435 -30.124 1.00 13.89 230 GLU B N 1
ATOM 4487 C CA . GLU B 1 271 ? 0.386 59.418 -30.416 1.00 13.48 230 GLU B CA 1
ATOM 4488 C C . GLU B 1 271 ? 0.206 58.815 -31.796 1.00 16.94 230 GLU B C 1
ATOM 4489 O O . GLU B 1 271 ? 0.855 59.260 -32.750 1.00 19.20 230 GLU B O 1
ATOM 4495 N N . HIS B 1 272 ? -0.669 57.817 -31.910 1.00 17.88 231 HIS B N 1
ATOM 4496 C CA . HIS B 1 272 ? -0.929 57.227 -33.218 1.00 18.33 231 HIS B CA 1
ATOM 4497 C C . HIS B 1 272 ? -2.420 57.033 -33.447 1.00 19.85 231 HIS B C 1
ATOM 4498 O O . HIS B 1 272 ? -3.148 56.609 -32.546 1.00 17.04 231 HIS B O 1
ATOM 4505 N N . HIS B 1 273 ? -2.876 57.373 -34.655 1.00 18.67 232 HIS B N 1
ATOM 4506 C CA . HIS B 1 273 ? -4.181 56.923 -35.104 1.00 17.83 232 HIS B CA 1
ATOM 4507 C C . HIS B 1 273 ? -4.179 55.401 -35.125 1.00 17.12 232 HIS B C 1
ATOM 4508 O O . HIS B 1 273 ? -3.150 54.776 -35.379 1.00 17.14 232 HIS B O 1
ATOM 4515 N N . CYS B 1 274 ? -5.344 54.810 -34.897 1.00 13.76 233 CYS B N 1
ATOM 4516 C CA . CYS B 1 274 ? -5.407 53.353 -34.809 1.00 15.47 233 CYS B CA 1
ATOM 4517 C C . CYS B 1 274 ? -6.847 52.882 -34.944 1.00 15.34 233 CYS B C 1
ATOM 4518 O O . CYS B 1 274 ? -7.790 53.657 -34.818 1.00 17.09 233 CYS B O 1
ATOM 4521 N N . HIS B 1 275 ? -7.010 51.573 -35.168 1.00 15.45 234 HIS B N 1
ATOM 4522 C CA . HIS B 1 275 ? -8.262 50.940 -34.809 1.00 16.02 234 HIS B CA 1
ATOM 4523 C C . HIS B 1 275 ? -8.122 50.366 -33.397 1.00 14.38 234 HIS B C 1
ATOM 4524 O O . HIS B 1 275 ? -7.030 50.010 -32.969 1.00 17.66 234 HIS B O 1
ATOM 4531 N N . LYS B 1 276 ? -9.244 50.318 -32.686 1.00 13.66 235 LYS B N 1
ATOM 4532 C CA . LYS B 1 276 ? -9.265 49.898 -31.283 1.00 16.37 235 LYS B CA 1
ATOM 4533 C C . LYS B 1 276 ? -8.682 48.503 -31.094 1.00 19.98 235 LYS B C 1
ATOM 4534 O O . LYS B 1 276 ? -7.977 48.243 -30.110 1.00 19.49 235 LYS B O 1
ATOM 4540 N N . VAL B 1 277 ? -8.958 47.591 -32.026 1.00 17.80 236 VAL B N 1
ATOM 4541 C CA . VAL B 1 277 ? -8.748 46.163 -31.819 1.00 18.83 236 VAL B CA 1
ATOM 4542 C C . VAL B 1 277 ? -7.686 45.603 -32.762 1.00 23.07 236 VAL B C 1
ATOM 4543 O O . VAL B 1 277 ? -6.714 44.984 -32.318 1.00 25.04 236 VAL B O 1
ATOM 4547 N N . PHE B 1 278 ? -7.831 45.841 -34.072 1.00 19.07 237 PHE B N 1
ATOM 4548 C CA . PHE B 1 278 ? -6.977 45.165 -35.036 1.00 17.78 237 PHE B CA 1
ATOM 4549 C C . PHE B 1 278 ? -6.171 46.145 -35.885 1.00 17.35 237 PHE B C 1
ATOM 4550 O O . PHE B 1 278 ? -6.478 47.345 -35.966 1.00 20.64 237 PHE B O 1
ATOM 4558 N N . ALA B 1 279 ? -5.112 45.602 -36.484 1.00 19.15 238 ALA B N 1
ATOM 4559 C CA . ALA B 1 279 ? -4.179 46.328 -37.330 1.00 19.59 238 ALA B CA 1
ATOM 4560 C C . ALA B 1 279 ? -4.195 45.757 -38.748 1.00 24.07 238 ALA B C 1
ATOM 4561 O O . ALA B 1 279 ? -4.547 44.592 -38.964 1.00 22.52 238 ALA B O 1
ATOM 4563 N N . TYR B 1 280 ? -3.805 46.583 -39.719 1.00 23.26 239 TYR B N 1
ATOM 4564 C CA . TYR B 1 280 ? -3.865 46.132 -41.108 1.00 24.14 239 TYR B CA 1
ATOM 4565 C C . TYR B 1 280 ? -3.053 47.059 -41.997 1.00 27.16 239 TYR B C 1
ATOM 4566 O O . TYR B 1 280 ? -2.969 48.265 -41.745 1.00 23.76 239 TYR B O 1
ATOM 4575 N N . GLN B 1 281 ? -2.471 46.478 -43.045 1.00 26.74 240 GLN B N 1
ATOM 4576 C CA . GLN B 1 281 ? -1.870 47.255 -44.117 1.00 27.78 240 GLN B CA 1
ATOM 4577 C C . GLN B 1 281 ? -2.952 47.768 -45.060 1.00 32.53 240 GLN B C 1
ATOM 4578 O O . GLN B 1 281 ? -3.999 47.138 -45.247 1.00 29.80 240 GLN B O 1
ATOM 4584 N N . TYR B 1 282 ? -2.701 48.936 -45.646 1.00 30.07 241 TYR B N 1
ATOM 4585 C CA . TYR B 1 282 ? -3.677 49.540 -46.553 1.00 30.75 241 TYR B CA 1
ATOM 4586 C C . TYR B 1 282 ? -3.633 48.798 -47.879 1.00 37.13 241 TYR B C 1
ATOM 4587 O O . TYR B 1 282 ? -2.891 49.149 -48.798 1.00 43.80 241 TYR B O 1
ATOM 4596 N N . GLU B 1 283 ? -4.448 47.756 -47.969 1.00 36.15 242 GLU B N 1
ATOM 4597 C CA . GLU B 1 283 ? -4.609 46.944 -49.158 1.00 37.44 242 GLU B CA 1
ATOM 4598 C C . GLU B 1 283 ? -6.096 46.847 -49.464 1.00 37.87 242 GLU B C 1
ATOM 4599 O O . GLU B 1 283 ? -6.906 46.657 -48.545 1.00 32.89 242 GLU B O 1
ATOM 4605 N N . PRO B 1 284 ? -6.493 47.017 -50.728 1.00 38.16 243 PRO B N 1
ATOM 4606 C CA . PRO B 1 284 ? -7.925 47.016 -51.054 1.00 35.81 243 PRO B CA 1
ATOM 4607 C C . PRO B 1 284 ? -8.589 45.718 -50.624 1.00 34.56 243 PRO B C 1
ATOM 4608 O O . PRO B 1 284 ? -7.986 44.643 -50.669 1.00 35.86 243 PRO B O 1
ATOM 4612 N N . LEU B 1 285 ? -9.851 45.836 -50.205 1.00 32.08 244 LEU B N 1
ATOM 4613 C CA . LEU B 1 285 ? -10.572 44.698 -49.645 1.00 36.47 244 LEU B CA 1
ATOM 4614 C C . LEU B 1 285 ? -11.148 43.790 -50.719 1.00 39.40 244 LEU B C 1
ATOM 4615 O O . LEU B 1 285 ? -11.312 42.590 -50.479 1.00 37.91 244 LEU B O 1
ATOM 4620 N N . ASP B 1 286 ? -11.470 44.336 -51.882 1.00 41.49 245 ASP B N 1
ATOM 4621 C CA . ASP B 1 286 ? -11.959 43.558 -53.018 1.00 41.40 245 ASP B CA 1
ATOM 4622 C C . ASP B 1 286 ? -11.966 44.474 -54.239 1.00 50.36 245 ASP B C 1
ATOM 4623 O O . ASP B 1 286 ? -11.424 45.586 -54.203 1.00 46.17 245 ASP B O 1
ATOM 4628 N N . GLU B 1 287 ? -12.604 44.006 -55.318 1.00 51.31 246 GLU B N 1
ATOM 4629 C CA . GLU B 1 287 ? -12.670 44.781 -56.554 1.00 54.39 246 GLU B CA 1
ATOM 4630 C C . GLU B 1 287 ? -13.440 46.085 -56.376 1.00 52.10 246 GLU B C 1
ATOM 4631 O O . GLU B 1 287 ? -13.138 47.078 -57.048 1.00 56.49 246 GLU B O 1
ATOM 4637 N N . ASP B 1 288 ? -14.416 46.113 -55.472 1.00 48.28 247 ASP B N 1
ATOM 4638 C CA . ASP B 1 288 ? -15.248 47.289 -55.264 1.00 46.62 247 ASP B CA 1
ATOM 4639 C C . ASP B 1 288 ? -14.632 48.311 -54.312 1.00 47.89 247 ASP B C 1
ATOM 4640 O O . ASP B 1 288 ? -15.272 49.331 -54.031 1.00 47.06 247 ASP B O 1
ATOM 4645 N N . ASP B 1 289 ? -13.418 48.068 -53.819 1.00 43.31 248 ASP B N 1
ATOM 4646 C CA . ASP B 1 289 ? -12.727 48.996 -52.927 1.00 44.72 248 ASP B CA 1
ATOM 4647 C C . ASP B 1 289 ? -11.950 49.994 -53.775 1.00 41.42 248 ASP B C 1
ATOM 4648 O O . ASP B 1 289 ? -10.958 49.635 -54.417 1.00 44.82 248 ASP B O 1
ATOM 4653 N N . TRP B 1 290 ? -12.379 51.253 -53.749 1.00 38.05 249 TRP B N 1
ATOM 4654 C CA . TRP B 1 290 ? -11.617 52.330 -54.366 1.00 40.72 249 TRP B CA 1
ATOM 4655 C C . TRP B 1 290 ? -10.910 53.214 -53.348 1.00 39.81 249 TRP B C 1
ATOM 4656 O O . TRP B 1 290 ? -9.850 53.765 -53.662 1.00 38.88 249 TRP B O 1
ATOM 4667 N N . TYR B 1 291 ? -11.471 53.350 -52.140 1.00 39.38 250 TYR B N 1
ATOM 4668 C CA . TYR B 1 291 ? -10.904 54.238 -51.123 1.00 36.27 250 TYR B CA 1
ATOM 4669 C C . TYR B 1 291 ? -9.420 53.986 -50.923 1.00 34.90 250 TYR B C 1
ATOM 4670 O O . TYR B 1 291 ? -8.616 54.923 -50.864 1.00 32.82 250 TYR B O 1
ATOM 4679 N N . THR B 1 292 ? -9.039 52.716 -50.815 1.00 34.22 251 THR B N 1
ATOM 4680 C CA . THR B 1 292 ? -7.722 52.376 -50.294 1.00 36.57 251 THR B CA 1
ATOM 4681 C C . THR B 1 292 ? -6.609 52.916 -51.182 1.00 39.36 251 THR B C 1
ATOM 4682 O O . THR B 1 292 ? -5.706 53.615 -50.707 1.00 38.61 251 THR B O 1
ATOM 4686 N N . GLU B 1 293 ? -6.658 52.620 -52.478 1.00 40.76 252 GLU B N 1
ATOM 4687 C CA . GLU B 1 293 ? -5.594 53.096 -53.350 1.00 42.30 252 GLU B CA 1
ATOM 4688 C C . GLU B 1 293 ? -5.824 54.516 -53.852 1.00 42.02 252 GLU B C 1
ATOM 4689 O O . GLU B 1 293 ? -4.911 55.093 -54.450 1.00 45.52 252 GLU B O 1
ATOM 4695 N N . TYR B 1 294 ? -7.001 55.098 -53.620 1.00 36.30 253 TYR B N 1
ATOM 4696 C CA . TYR B 1 294 ? -7.182 56.510 -53.943 1.00 39.06 253 TYR B CA 1
ATOM 4697 C C . TYR B 1 294 ? -6.567 57.399 -52.870 1.00 40.87 253 TYR B C 1
ATOM 4698 O O . TYR B 1 294 ? -5.859 58.363 -53.181 1.00 39.09 253 TYR B O 1
ATOM 4707 N N . ILE B 1 295 ? -6.817 57.081 -51.598 1.00 37.87 254 ILE B N 1
ATOM 4708 C CA . ILE B 1 295 ? -6.249 57.871 -50.512 1.00 36.52 254 ILE B CA 1
ATOM 4709 C C . ILE B 1 295 ? -4.780 57.528 -50.308 1.00 39.64 254 ILE B C 1
ATOM 4710 O O . ILE B 1 295 ? -3.962 58.404 -50.002 1.00 43.29 254 ILE B O 1
ATOM 4715 N N . PHE B 1 296 ? -4.413 56.256 -50.491 1.00 43.35 255 PHE B N 1
ATOM 4716 C CA . PHE B 1 296 ? -3.037 55.787 -50.336 1.00 44.82 255 PHE B CA 1
ATOM 4717 C C . PHE B 1 296 ? -2.583 55.191 -51.662 1.00 48.79 255 PHE B C 1
ATOM 4718 O O . PHE B 1 296 ? -2.526 53.961 -51.812 1.00 52.87 255 PHE B O 1
ATOM 4726 N N . PRO B 1 297 ? -2.249 56.029 -52.647 1.00 51.14 256 PRO B N 1
ATOM 4727 C CA . PRO B 1 297 ? -1.884 55.504 -53.970 1.00 54.47 256 PRO B CA 1
ATOM 4728 C C . PRO B 1 297 ? -0.602 54.692 -53.941 1.00 59.55 256 PRO B C 1
ATOM 4729 O O . PRO B 1 297 ? -0.565 53.550 -54.412 1.00 58.74 256 PRO B O 1
ATOM 4733 N N . SER B 1 298 ? 0.454 55.274 -53.387 1.00 59.96 257 SER B N 1
ATOM 4734 C CA . SER B 1 298 ? 1.767 54.650 -53.371 1.00 61.00 257 SER B CA 1
ATOM 4735 C C . SER B 1 298 ? 2.058 54.050 -52.001 1.00 62.49 257 SER B C 1
ATOM 4736 O O . SER B 1 298 ? 1.357 54.297 -51.015 1.00 63.42 257 SER B O 1
ATOM 4739 N N . GLY B 1 299 ? 3.117 53.246 -51.955 1.00 63.60 258 GLY B N 1
ATOM 4740 C CA . GLY B 1 299 ? 3.556 52.618 -50.726 1.00 59.51 258 GLY B CA 1
ATOM 4741 C C . GLY B 1 299 ? 2.517 51.711 -50.102 1.00 58.03 258 GLY B C 1
ATOM 4742 O O . GLY B 1 299 ? 1.400 51.574 -50.613 1.00 56.76 258 GLY B O 1
ATOM 4743 N N . THR B 1 300 ? 2.878 51.072 -48.994 1.00 54.52 259 THR B N 1
ATOM 4744 C CA . THR B 1 300 ? 1.935 50.253 -48.236 1.00 51.11 259 THR B CA 1
ATOM 4745 C C . THR B 1 300 ? 2.152 50.570 -46.758 1.00 48.87 259 THR B C 1
ATOM 4746 O O . THR B 1 300 ? 3.039 50.008 -46.107 1.00 52.01 259 THR B O 1
ATOM 4750 N N . LEU B 1 301 ? 1.349 51.486 -46.238 1.00 41.82 260 LEU B N 1
ATOM 4751 C CA . LEU B 1 301 ? 1.454 51.876 -44.844 1.00 34.01 260 LEU B CA 1
ATOM 4752 C C . LEU B 1 301 ? 0.558 50.993 -43.979 1.00 35.19 260 LEU B C 1
ATOM 4753 O O . LEU B 1 301 ? -0.227 50.177 -44.472 1.00 31.29 260 LEU B O 1
ATOM 4758 N N . VAL B 1 302 ? 0.681 51.178 -42.667 1.00 28.51 261 VAL B N 1
ATOM 4759 C CA . VAL B 1 302 ? 0.048 50.331 -41.663 1.00 26.28 261 VAL B CA 1
ATOM 4760 C C . VAL B 1 302 ? -0.916 51.179 -40.843 1.00 24.90 261 VAL B C 1
ATOM 4761 O O . VAL B 1 302 ? -0.549 52.269 -40.387 1.00 26.05 261 VAL B O 1
ATOM 4765 N N . MET B 1 303 ? -2.153 50.707 -40.695 1.00 23.34 262 MET B N 1
ATOM 4766 C CA . MET B 1 303 ? -3.055 51.203 -39.656 1.00 21.90 262 MET B CA 1
ATOM 4767 C C . MET B 1 303 ? -2.796 50.380 -38.396 1.00 23.17 262 MET B C 1
ATOM 4768 O O . MET B 1 303 ? -3.013 49.162 -38.379 1.00 19.65 262 MET B O 1
ATOM 4773 N N . SER B 1 304 ? -2.311 51.038 -37.347 1.00 20.79 263 SER B N 1
ATOM 4774 C CA . SER B 1 304 ? -1.989 50.322 -36.123 1.00 21.46 263 SER B CA 1
ATOM 4775 C C . SER B 1 304 ? -3.267 49.984 -35.355 1.00 18.90 263 SER B C 1
ATOM 4776 O O . SER B 1 304 ? -4.353 50.476 -35.660 1.00 16.67 263 SER B O 1
ATOM 4779 N N . SER B 1 305 ? -3.138 49.101 -34.356 1.00 17.62 264 SER B N 1
ATOM 4780 C CA . SER B 1 305 ? -4.192 48.929 -33.363 1.00 16.41 264 SER B CA 1
ATOM 4781 C C . SER B 1 305 ? -3.803 49.648 -32.069 1.00 12.64 264 SER B C 1
ATOM 4782 O O . SER B 1 305 ? -2.631 49.948 -31.841 1.00 14.47 264 SER B O 1
ATOM 4785 N N . SER B 1 306 ? -4.805 49.905 -31.223 1.00 15.11 265 SER B N 1
ATOM 4786 C CA . SER B 1 306 ? -4.541 50.645 -29.985 1.00 14.14 265 SER B CA 1
ATOM 4787 C C . SER B 1 306 ? -3.552 49.916 -29.072 1.00 15.58 265 SER B C 1
ATOM 4788 O O . SER B 1 306 ? -2.813 50.559 -28.325 1.00 16.68 265 SER B O 1
ATOM 4791 N N . SER B 1 307 ? -3.494 48.584 -29.115 1.00 16.10 266 SER B N 1
ATOM 4792 C CA A SER B 1 307 ? -2.584 47.883 -28.219 0.57 18.66 266 SER B CA 1
ATOM 4793 C CA B SER B 1 307 ? -2.617 47.814 -28.241 0.43 18.67 266 SER B CA 1
ATOM 4794 C C . SER B 1 307 ? -1.291 47.426 -28.881 1.00 17.59 266 SER B C 1
ATOM 4795 O O . SER B 1 307 ? -0.460 46.810 -28.210 1.00 15.95 266 SER B O 1
ATOM 4800 N N . ILE B 1 308 ? -1.069 47.736 -30.165 1.00 16.36 267 ILE B N 1
ATOM 4801 C CA . ILE B 1 308 ? 0.039 47.088 -30.871 1.00 16.26 267 ILE B CA 1
ATOM 4802 C C . ILE B 1 308 ? 1.397 47.457 -30.284 1.00 16.87 267 ILE B C 1
ATOM 4803 O O . ILE B 1 308 ? 2.316 46.632 -30.265 1.00 16.25 267 ILE B O 1
ATOM 4808 N N . LEU B 1 309 ? 1.572 48.702 -29.814 1.00 14.18 268 LEU B N 1
ATOM 4809 C CA . LEU B 1 309 ? 2.897 49.032 -29.303 1.00 14.82 268 LEU B CA 1
ATOM 4810 C C . LEU B 1 309 ? 3.205 48.329 -27.985 1.00 13.28 268 LEU B C 1
ATOM 4811 O O . LEU B 1 309 ? 4.370 48.270 -27.590 1.00 14.77 268 LEU B O 1
ATOM 4816 N N . LEU B 1 310 ? 2.204 47.750 -27.321 1.00 15.89 269 LEU B N 1
ATOM 4817 C CA . LEU B 1 310 ? 2.498 46.970 -26.127 1.00 14.62 269 LEU B CA 1
ATOM 4818 C C . LEU B 1 310 ? 3.384 45.768 -26.427 1.00 16.47 269 LEU B C 1
ATOM 4819 O O . LEU B 1 310 ? 4.042 45.251 -25.514 1.00 15.43 269 LEU B O 1
ATOM 4824 N N . TYR B 1 311 ? 3.424 45.331 -27.685 1.00 16.51 270 TYR B N 1
ATOM 4825 C CA . TYR B 1 311 ? 4.223 44.195 -28.114 1.00 18.23 270 TYR B CA 1
ATOM 4826 C C . TYR B 1 311 ? 5.597 44.617 -28.625 1.00 19.41 270 TYR B C 1
ATOM 4827 O O . TYR B 1 311 ? 6.325 43.791 -29.193 1.00 18.18 270 TYR B O 1
ATOM 4836 N N . PHE B 1 312 ? 5.980 45.882 -28.412 1.00 15.99 271 PHE B N 1
ATOM 4837 C CA . PHE B 1 312 ? 7.272 46.394 -28.875 1.00 15.80 271 PHE B CA 1
ATOM 4838 C C . PHE B 1 312 ? 8.001 47.082 -27.723 1.00 16.37 271 PHE B C 1
ATOM 4839 O O . PHE B 1 312 ? 8.372 48.254 -27.801 1.00 18.27 271 PHE B O 1
ATOM 4847 N N . GLN B 1 313 ? 8.194 46.346 -26.631 1.00 17.29 272 GLN B N 1
ATOM 4848 C CA . GLN B 1 313 ? 8.823 46.872 -25.428 1.00 19.29 272 GLN B CA 1
ATOM 4849 C C . GLN B 1 313 ? 10.182 46.225 -25.167 1.00 18.41 272 GLN B C 1
ATOM 4850 O O . GLN B 1 313 ? 10.576 46.001 -24.025 1.00 21.51 272 GLN B O 1
ATOM 4856 N N . GLU B 1 314 ? 10.948 45.960 -26.229 1.00 19.19 273 GLU B N 1
ATOM 4857 C CA . GLU B 1 314 ? 12.299 45.454 -26.018 1.00 20.71 273 GLU B CA 1
ATOM 4858 C C . GLU B 1 314 ? 13.242 46.536 -25.500 1.00 21.90 273 GLU B C 1
ATOM 4859 O O . GLU B 1 314 ? 14.116 46.252 -24.674 1.00 21.41 273 GLU B O 1
ATOM 4865 N N . ASP B 1 315 ? 13.071 47.796 -25.950 1.00 19.92 274 ASP B N 1
ATOM 4866 C CA . ASP B 1 315 ? 14.028 48.851 -25.653 1.00 19.66 274 ASP B CA 1
ATOM 4867 C C . ASP B 1 315 ? 13.417 50.031 -24.910 1.00 20.87 274 ASP B C 1
ATOM 4868 O O . ASP B 1 315 ? 14.163 50.900 -24.444 1.00 25.06 274 ASP B O 1
ATOM 4873 N N . VAL B 1 316 ? 12.094 50.072 -24.780 1.00 21.47 275 VAL B N 1
ATOM 4874 C CA . VAL B 1 316 ? 11.388 51.042 -23.954 1.00 20.76 275 VAL B CA 1
ATOM 4875 C C . VAL B 1 316 ? 10.291 50.285 -23.218 1.00 20.59 275 VAL B C 1
ATOM 4876 O O . VAL B 1 316 ? 9.867 49.210 -23.641 1.00 22.14 275 VAL B O 1
ATOM 4880 N N . SER B 1 317 ? 9.827 50.847 -22.102 1.00 19.00 276 SER B N 1
ATOM 4881 C CA . SER B 1 317 ? 8.744 50.213 -21.357 1.00 18.34 276 SER B CA 1
ATOM 4882 C C . SER B 1 317 ? 7.607 51.206 -21.146 1.00 16.93 276 SER B C 1
ATOM 4883 O O . SER B 1 317 ? 7.837 52.403 -20.946 1.00 18.33 276 SER B O 1
ATOM 4886 N N . VAL B 1 318 ? 6.377 50.697 -21.208 1.00 17.12 277 VAL B N 1
ATOM 4887 C CA . VAL B 1 318 ? 5.188 51.540 -21.122 1.00 16.64 277 VAL B CA 1
ATOM 4888 C C . VAL B 1 318 ? 4.991 52.037 -19.691 1.00 19.39 277 VAL B C 1
ATOM 4889 O O . VAL B 1 318 ? 4.891 51.241 -18.749 1.00 19.85 277 VAL B O 1
ATOM 4893 N N . VAL B 1 319 ? 4.921 53.360 -19.534 1.00 14.68 278 VAL B N 1
ATOM 4894 C CA . VAL B 1 319 ? 4.595 54.058 -18.283 1.00 15.47 278 VAL B CA 1
ATOM 4895 C C . VAL B 1 319 ? 3.092 54.279 -18.161 1.00 14.88 278 VAL B C 1
ATOM 4896 O O . VAL B 1 319 ? 2.510 54.167 -17.070 1.00 16.66 278 VAL B O 1
ATOM 4900 N N . ASN B 1 320 ? 2.456 54.634 -19.275 1.00 15.36 279 ASN B N 1
ATOM 4901 C CA . ASN B 1 320 ? 1.032 54.913 -19.274 1.00 14.47 279 ASN B CA 1
ATOM 4902 C C . ASN B 1 320 ? 0.547 54.747 -20.710 1.00 13.28 279 ASN B C 1
ATOM 4903 O O . ASN B 1 320 ? 1.340 54.738 -21.655 1.00 14.61 279 ASN B O 1
ATOM 4908 N N . HIS B 1 321 ? -0.762 54.601 -20.856 1.00 13.10 280 HIS B N 1
ATOM 4909 C CA . HIS B 1 321 ? -1.359 54.306 -22.147 1.00 11.53 280 HIS B CA 1
ATOM 4910 C C . HIS B 1 321 ? -2.781 54.822 -22.102 1.00 15.23 280 HIS B C 1
ATOM 4911 O O . HIS B 1 321 ? -3.520 54.456 -21.181 1.00 15.66 280 HIS B O 1
ATOM 4918 N N . TRP B 1 322 ? -3.147 55.706 -23.039 1.00 15.17 281 TRP B N 1
ATOM 4919 C CA . TRP B 1 322 ? -4.490 56.255 -23.090 1.00 11.11 281 TRP B CA 1
ATOM 4920 C C . TRP B 1 322 ? -5.052 56.106 -24.493 1.00 13.18 281 TRP B C 1
ATOM 4921 O O . TRP B 1 322 ? -4.304 56.031 -25.467 1.00 14.67 281 TRP B O 1
ATOM 4932 N N . THR B 1 323 ? -6.377 56.132 -24.599 1.00 12.15 282 THR B N 1
ATOM 4933 C CA . THR B 1 323 ? -6.988 56.368 -25.900 1.00 16.24 282 THR B CA 1
ATOM 4934 C C . THR B 1 323 ? -7.955 57.548 -25.824 1.00 16.48 282 THR B C 1
ATOM 4935 O O . THR B 1 323 ? -8.457 57.914 -24.748 1.00 16.34 282 THR B O 1
ATOM 4939 N N . LEU B 1 324 ? -8.153 58.197 -26.978 1.00 16.00 283 LEU B N 1
ATOM 4940 C CA . LEU B 1 324 ? -9.196 59.201 -27.153 1.00 15.24 283 LEU B CA 1
ATOM 4941 C C . LEU B 1 324 ? -10.115 58.746 -28.278 1.00 18.30 283 LEU B C 1
ATOM 4942 O O . LEU B 1 324 ? -9.660 58.167 -29.264 1.00 15.41 283 LEU B O 1
ATOM 4947 N N . SER B 1 325 ? -11.406 59.008 -28.114 1.00 18.89 284 SER B N 1
ATOM 4948 C CA . SER B 1 325 ? -12.419 58.560 -29.062 1.00 19.23 284 SER B CA 1
ATOM 4949 C C . SER B 1 325 ? -12.190 59.118 -30.472 1.00 19.81 284 SER B C 1
ATOM 4950 O O . SER B 1 325 ? -11.601 60.189 -30.663 1.00 17.52 284 SER B O 1
ATOM 4953 N N . GLY B 1 326 ? -12.693 58.384 -31.465 1.00 16.50 285 GLY B N 1
ATOM 4954 C CA . GLY B 1 326 ? -12.624 58.859 -32.842 1.00 18.11 285 GLY B CA 1
ATOM 4955 C C . GLY B 1 326 ? -13.391 60.143 -33.097 1.00 21.74 285 GLY B C 1
ATOM 4956 O O . GLY B 1 326 ? -13.213 60.758 -34.158 1.00 21.07 285 GLY B O 1
ATOM 4957 N N . LYS B 1 327 ? -14.262 60.552 -32.169 1.00 17.96 286 LYS B N 1
ATOM 4958 C CA . LYS B 1 327 ? -14.934 61.845 -32.304 1.00 18.77 286 LYS B CA 1
ATOM 4959 C C . LYS B 1 327 ? -13.937 62.979 -32.501 1.00 22.50 286 LYS B C 1
ATOM 4960 O O . LYS B 1 327 ? -14.188 63.903 -33.291 1.00 18.18 286 LYS B O 1
ATOM 4966 N N . HIS B 1 328 ? -12.788 62.933 -31.803 1.00 18.83 287 HIS B N 1
ATOM 4967 C CA . HIS B 1 328 ? -11.848 64.053 -31.909 1.00 18.31 287 HIS B CA 1
ATOM 4968 C C . HIS B 1 328 ? -11.256 64.166 -33.311 1.00 20.14 287 HIS B C 1
ATOM 4969 O O . HIS B 1 328 ? -11.356 65.247 -33.918 1.00 19.10 287 HIS B O 1
ATOM 4976 N N . PRO B 1 329 ? -10.636 63.130 -33.887 1.00 18.78 288 PRO B N 1
ATOM 4977 C CA . PRO B 1 329 ? -10.179 63.272 -35.279 1.00 21.09 288 PRO B CA 1
ATOM 4978 C C . PRO B 1 329 ? -11.318 63.526 -36.253 1.00 22.94 288 PRO B C 1
ATOM 4979 O O . PRO B 1 329 ? -11.121 64.262 -37.229 1.00 20.38 288 PRO B O 1
ATOM 4983 N N . SER B 1 330 ? -12.508 62.969 -36.001 1.00 19.99 289 SER B N 1
ATOM 4984 C CA . SER B 1 330 ? -13.649 63.194 -36.891 1.00 23.38 289 SER B CA 1
ATOM 4985 C C . SER B 1 330 ? -14.029 64.665 -36.943 1.00 23.58 289 SER B C 1
ATOM 4986 O O . SER B 1 330 ? -14.197 65.234 -38.032 1.00 21.89 289 SER B O 1
ATOM 4989 N N . LEU B 1 331 ? -14.190 65.289 -35.767 1.00 21.38 290 LEU B N 1
ATOM 4990 C CA . LEU B 1 331 ? -14.520 66.713 -35.705 1.00 20.63 290 LEU B CA 1
ATOM 4991 C C . LEU B 1 331 ? -13.458 67.561 -36.383 1.00 25.70 290 LEU B C 1
ATOM 4992 O O . LEU B 1 331 ? -13.778 68.564 -37.036 1.00 23.55 290 LEU B O 1
ATOM 4997 N N . GLY B 1 332 ? -12.187 67.191 -36.222 1.00 18.28 291 GLY B N 1
ATOM 4998 C CA . GLY B 1 332 ? -11.124 67.946 -36.862 1.00 20.07 291 GLY B CA 1
ATOM 4999 C C . GLY B 1 332 ? -11.195 67.878 -38.375 1.00 21.50 291 GLY B C 1
ATOM 5000 O O . GLY B 1 332 ? -11.019 68.891 -39.063 1.00 22.11 291 GLY B O 1
ATOM 5001 N N . PHE B 1 333 ? -11.447 66.686 -38.916 1.00 20.50 292 PHE B N 1
ATOM 5002 C CA . PHE B 1 333 ? -11.536 66.561 -40.368 1.00 21.34 292 PHE B CA 1
ATOM 5003 C C . PHE B 1 333 ? -12.725 67.341 -40.903 1.00 22.47 292 PHE B C 1
ATOM 5004 O O . PHE B 1 333 ? -12.657 67.902 -42.005 1.00 23.09 292 PHE B O 1
ATOM 5012 N N . LYS B 1 334 ? -13.828 67.375 -40.140 1.00 21.97 293 LYS B N 1
ATOM 5013 C CA . LYS B 1 334 ? -14.977 68.192 -40.516 1.00 23.61 293 LYS B CA 1
ATOM 5014 C C . LYS B 1 334 ? -14.603 69.663 -40.568 1.00 27.95 293 LYS B C 1
ATOM 5015 O O . LYS B 1 334 ? -15.071 70.397 -41.442 1.00 27.09 293 LYS B O 1
ATOM 5021 N N . GLN B 1 335 ? -13.780 70.120 -39.619 1.00 26.77 294 GLN B N 1
ATOM 5022 C CA . GLN B 1 335 ? -13.365 71.518 -39.630 1.00 22.79 294 GLN B CA 1
ATOM 5023 C C . GLN B 1 335 ? -12.430 71.806 -40.792 1.00 25.21 294 GLN B C 1
ATOM 5024 O O . GLN B 1 335 ? -12.491 72.888 -41.391 1.00 26.82 294 GLN B O 1
ATOM 5030 N N . TRP B 1 336 ? -11.535 70.869 -41.102 1.00 22.89 295 TRP B N 1
ATOM 5031 C CA . TRP B 1 336 ? -10.663 71.033 -42.257 1.00 24.88 295 TRP B CA 1
ATOM 5032 C C . TRP B 1 336 ? -11.487 71.197 -43.527 1.00 28.39 295 TRP B C 1
ATOM 5033 O O . TRP B 1 336 ? -11.229 72.095 -44.338 1.00 25.47 295 TRP B O 1
ATOM 5044 N N . LEU B 1 337 ? -12.505 70.350 -43.696 1.00 25.39 296 LEU B N 1
ATOM 5045 C CA . LEU B 1 337 ? -13.343 70.423 -44.889 1.00 22.45 296 LEU B CA 1
ATOM 5046 C C . LEU B 1 337 ? -14.083 71.757 -44.964 1.00 29.71 296 LEU B C 1
ATOM 5047 O O . LEU B 1 337 ? -14.151 72.376 -46.034 1.00 27.36 296 LEU B O 1
ATOM 5052 N N . LYS B 1 338 ? -14.646 72.212 -43.838 1.00 24.71 297 LYS B N 1
ATOM 5053 C CA . LYS B 1 338 ? -15.361 73.489 -43.813 1.00 24.45 297 LYS B CA 1
ATOM 5054 C C . LYS B 1 338 ? -14.460 74.638 -44.237 1.00 29.46 297 LYS B C 1
ATOM 5055 O O . LYS B 1 338 ? -14.867 75.513 -45.019 1.00 26.74 297 LYS B O 1
ATOM 5061 N N . ARG B 1 339 ? -13.229 74.662 -43.721 1.00 24.16 298 ARG B N 1
ATOM 5062 C CA . ARG B 1 339 ? -12.321 75.753 -44.047 1.00 24.53 298 ARG B CA 1
ATOM 5063 C C . ARG B 1 339 ? -11.924 75.698 -45.511 1.00 27.20 298 ARG B C 1
ATOM 5064 O O . ARG B 1 339 ? -11.891 76.732 -46.190 1.00 27.71 298 ARG B O 1
ATOM 5072 N N . LEU B 1 340 ? -11.646 74.495 -46.016 1.00 24.33 299 LEU B N 1
ATOM 5073 C CA . LEU B 1 340 ? -11.436 74.314 -47.447 1.00 27.48 299 LEU B CA 1
ATOM 5074 C C . LEU B 1 340 ? -12.607 74.877 -48.239 1.00 28.09 299 LEU B C 1
ATOM 5075 O O . LEU B 1 340 ? -12.424 75.692 -49.154 1.00 30.31 299 LEU B O 1
ATOM 5080 N N . ASP B 1 341 ? -13.822 74.453 -47.893 1.00 24.34 300 ASP B N 1
ATOM 5081 C CA . ASP B 1 341 ? -14.987 74.820 -48.684 1.00 30.38 300 ASP B CA 1
ATOM 5082 C C . ASP B 1 341 ? -15.247 76.316 -48.614 1.00 28.85 300 ASP B C 1
ATOM 5083 O O . ASP B 1 341 ? -15.530 76.949 -49.641 1.00 28.99 300 ASP B O 1
ATOM 5088 N N . ASP B 1 342 ? -15.123 76.904 -47.417 1.00 22.21 301 ASP B N 1
ATOM 5089 C CA . ASP B 1 342 ? -15.373 78.333 -47.247 1.00 21.56 301 ASP B CA 1
ATOM 5090 C C . ASP B 1 342 ? -14.365 79.204 -47.977 1.00 27.20 301 ASP B C 1
ATOM 5091 O O . ASP B 1 342 ? -14.610 80.405 -48.126 1.00 28.93 301 ASP B O 1
ATOM 5096 N N . ASN B 1 343 ? -13.241 78.649 -48.422 1.00 28.33 302 ASN B N 1
ATOM 5097 C CA . ASN B 1 343 ? -12.209 79.437 -49.085 1.00 30.49 302 ASN B CA 1
ATOM 5098 C C . ASN B 1 343 ? -11.777 78.789 -50.395 1.00 26.00 302 ASN B C 1
ATOM 5099 O O . ASN B 1 343 ? -10.627 78.933 -50.823 1.00 30.72 302 ASN B O 1
ATOM 5104 N N . ILE B 1 344 ? -12.704 78.093 -51.055 1.00 28.91 303 ILE B N 1
ATOM 5105 C CA . ILE B 1 344 ? -12.352 77.223 -52.173 1.00 29.41 303 ILE B CA 1
ATOM 5106 C C . ILE B 1 344 ? -11.733 78.012 -53.327 1.00 31.89 303 ILE B C 1
ATOM 5107 O O . ILE B 1 344 ? -10.818 77.523 -54.005 1.00 29.11 303 ILE B O 1
ATOM 5112 N N . ASP B 1 345 ? -12.182 79.250 -53.545 1.00 34.62 304 ASP B N 1
ATOM 5113 C CA . ASP B 1 345 ? -11.610 80.045 -54.628 1.00 33.11 304 ASP B CA 1
ATOM 5114 C C . ASP B 1 345 ? -10.139 80.357 -54.375 1.00 33.67 304 ASP B C 1
ATOM 5115 O O . ASP B 1 345 ? -9.317 80.300 -55.299 1.00 33.45 304 ASP B O 1
ATOM 5120 N N . GLU B 1 346 ? -9.784 80.682 -53.129 1.00 29.64 305 GLU B N 1
ATOM 5121 C CA . GLU B 1 346 ? -8.384 80.951 -52.828 1.00 31.39 305 GLU B CA 1
ATOM 5122 C C . GLU B 1 346 ? -7.559 79.677 -52.913 1.00 32.93 305 GLU B C 1
ATOM 5123 O O . GLU B 1 346 ? -6.414 79.695 -53.385 1.00 30.05 305 GLU B O 1
ATOM 5129 N N . VAL B 1 347 ? -8.127 78.563 -52.452 1.00 28.20 306 VAL B N 1
ATOM 5130 C CA . VAL B 1 347 ? -7.466 77.269 -52.584 1.00 29.67 306 VAL B CA 1
ATOM 5131 C C . VAL B 1 347 ? -7.127 76.988 -54.043 1.00 29.51 306 VAL B C 1
ATOM 5132 O O . VAL B 1 347 ? -6.035 76.498 -54.358 1.00 32.59 306 VAL B O 1
ATOM 5136 N N . LYS B 1 348 ? -8.036 77.334 -54.956 1.00 32.16 307 LYS B N 1
ATOM 5137 C CA . LYS B 1 348 ? -7.803 77.097 -56.381 1.00 36.45 307 LYS B CA 1
ATOM 5138 C C . LYS B 1 348 ? -6.593 77.877 -56.896 1.00 33.20 307 LYS B C 1
ATOM 5139 O O . LYS B 1 348 ? -5.748 77.326 -57.614 1.00 34.40 307 LYS B O 1
ATOM 5145 N N . GLU B 1 349 ? -6.492 79.163 -56.542 1.00 34.19 308 GLU B N 1
ATOM 5146 C CA . GLU B 1 349 ? -5.374 79.976 -57.020 1.00 33.08 308 GLU B CA 1
ATOM 5147 C C . GLU B 1 349 ? -4.047 79.479 -56.466 1.00 36.96 308 GLU B C 1
ATOM 5148 O O . GLU B 1 349 ? -3.029 79.486 -57.171 1.00 31.43 308 GLU B O 1
ATOM 5154 N N . ILE B 1 350 ? -4.032 79.054 -55.201 1.00 27.28 309 ILE B N 1
ATOM 5155 C CA . ILE B 1 350 ? -2.806 78.513 -54.626 1.00 28.20 309 ILE B CA 1
ATOM 5156 C C . ILE B 1 350 ? -2.374 77.265 -55.385 1.00 30.28 309 ILE B C 1
ATOM 5157 O O . ILE B 1 350 ? -1.195 77.099 -55.734 1.00 30.15 309 ILE B O 1
ATOM 5162 N N . PHE B 1 351 ? -3.328 76.365 -55.651 1.00 32.00 310 PHE B N 1
ATOM 5163 C CA . PHE B 1 351 ? -2.993 75.080 -56.254 1.00 32.12 310 PHE B CA 1
ATOM 5164 C C . PHE B 1 351 ? -2.629 75.241 -57.724 1.00 33.44 310 PHE B C 1
ATOM 5165 O O . PHE B 1 351 ? -1.705 74.586 -58.220 1.00 34.59 310 PHE B O 1
ATOM 5173 N N . GLU B 1 352 ? -3.353 76.099 -58.442 1.00 33.28 311 GLU B N 1
ATOM 5174 C CA . GLU B 1 352 ? -3.006 76.349 -59.836 1.00 34.93 311 GLU B CA 1
ATOM 5175 C C . GLU B 1 352 ? -1.595 76.908 -59.959 1.00 33.63 311 GLU B C 1
ATOM 5176 O O . GLU B 1 352 ? -0.848 76.529 -60.867 1.00 33.64 311 GLU B O 1
ATOM 5182 N N . SER B 1 353 ? -1.202 77.791 -59.039 1.00 32.72 312 SER B N 1
ATOM 5183 C CA . SER B 1 353 ? 0.167 78.295 -59.058 1.00 32.08 312 SER B CA 1
ATOM 5184 C C . SER B 1 353 ? 1.169 77.188 -58.756 1.00 34.27 312 SER B C 1
ATOM 5185 O O . SER B 1 353 ? 2.201 77.074 -59.429 1.00 33.04 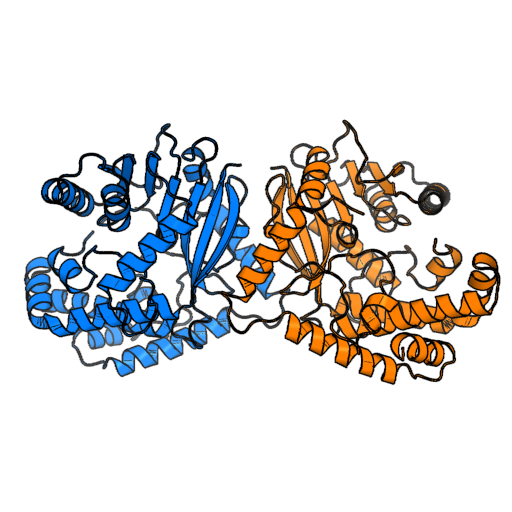312 SER B O 1
ATOM 5188 N N . PHE B 1 354 ? 0.873 76.349 -57.758 1.00 31.64 313 PHE B N 1
ATOM 5189 C CA . PHE B 1 354 ? 1.827 75.334 -57.327 1.00 35.92 313 PHE B CA 1
ATOM 5190 C C . PHE B 1 354 ? 1.852 74.139 -58.274 1.00 37.87 313 PHE B C 1
ATOM 5191 O O . PHE B 1 354 ? 2.933 73.675 -58.658 1.00 36.97 313 PHE B O 1
ATOM 5199 N N . TYR B 1 355 ? 0.681 73.635 -58.667 1.00 33.82 314 TYR B N 1
ATOM 5200 C CA . TYR B 1 355 ? 0.597 72.434 -59.493 1.00 38.06 314 TYR B CA 1
ATOM 5201 C C . TYR B 1 355 ? 0.554 72.731 -60.989 1.00 39.98 314 TYR B C 1
ATOM 5202 O O . TYR B 1 355 ? 0.693 71.802 -61.791 1.00 42.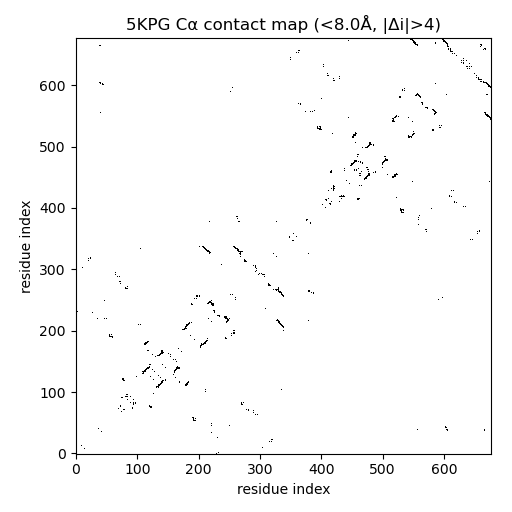03 314 TYR B O 1
ATOM 5211 N N . GLY B 1 356 ? 0.361 73.988 -61.382 1.00 35.68 315 GLY B N 1
ATOM 5212 C CA . GLY B 1 356 ? 0.651 74.409 -62.736 1.00 37.61 315 GLY B CA 1
ATOM 5213 C C . GLY B 1 356 ? -0.492 74.355 -63.727 1.00 40.52 315 GLY B C 1
ATOM 5214 O O . GLY B 1 356 ? -0.265 74.636 -64.911 1.00 36.39 315 GLY B O 1
ATOM 5215 N N . SER B 1 357 ? -1.704 74.003 -63.301 1.00 37.44 316 SER B N 1
ATOM 5216 C CA . SER B 1 357 ? -2.842 73.998 -64.214 1.00 35.76 316 SER B CA 1
ATOM 5217 C C . SER B 1 357 ? -4.121 73.932 -63.394 1.00 39.10 316 SER B C 1
ATOM 5218 O O . SER B 1 357 ? -4.104 73.540 -62.224 1.00 34.33 316 SER B O 1
ATOM 5221 N N . LYS B 1 358 ? -5.235 74.303 -64.030 1.00 37.06 317 LYS B N 1
ATOM 5222 C CA . LYS B 1 358 ? -6.525 74.245 -63.346 1.00 40.14 317 LYS B CA 1
ATOM 5223 C C . LYS B 1 358 ? -6.939 72.810 -63.060 1.00 40.18 317 LYS B C 1
ATOM 5224 O O . LYS B 1 358 ? -7.370 72.485 -61.948 1.00 40.66 317 LYS B O 1
ATOM 5230 N N . GLU B 1 359 ? -6.840 71.939 -64.061 1.00 38.49 318 GLU B N 1
ATOM 5231 C CA . GLU B 1 359 ? -7.294 70.566 -63.887 1.00 42.38 318 GLU B CA 1
ATOM 5232 C C . GLU B 1 359 ? -6.489 69.850 -62.804 1.00 39.37 318 GLU B C 1
ATOM 5233 O O . GLU B 1 359 ? -7.054 69.149 -61.956 1.00 36.26 318 GLU B O 1
ATOM 5239 N N . LYS B 1 360 ? -5.167 70.044 -62.795 1.00 40.45 319 LYS B N 1
ATOM 5240 C CA . LYS B 1 360 ? -4.339 69.423 -61.767 1.00 41.68 319 LYS B CA 1
ATOM 5241 C C . LYS B 1 360 ? -4.651 70.000 -60.392 1.00 40.55 319 LYS B C 1
ATOM 5242 O O . LYS B 1 360 ? -4.626 69.279 -59.387 1.00 38.68 319 LYS B O 1
ATOM 5248 N N . ALA B 1 361 ? -4.957 71.298 -60.332 1.00 39.03 320 ALA B N 1
ATOM 5249 C CA . ALA B 1 361 ? -5.365 71.906 -59.070 1.00 36.33 320 ALA B CA 1
ATOM 5250 C C . ALA B 1 361 ? -6.658 71.288 -58.554 1.00 38.98 320 ALA B C 1
ATOM 5251 O O . ALA B 1 361 ? -6.794 71.027 -57.351 1.00 37.78 320 ALA B O 1
ATOM 5253 N N . MET B 1 362 ? -7.620 71.036 -59.444 1.00 36.07 321 MET B N 1
ATOM 5254 C CA . MET B 1 362 ? -8.891 70.496 -58.980 1.00 33.84 321 MET B CA 1
ATOM 5255 C C . MET B 1 362 ? -8.803 69.015 -58.633 1.00 37.75 321 MET B C 1
ATOM 5256 O O . MET B 1 362 ? -9.622 68.529 -57.843 1.00 35.06 321 MET B O 1
ATOM 5261 N N . LYS B 1 363 ? -7.830 68.286 -59.184 1.00 35.23 322 LYS B N 1
ATOM 5262 C CA . LYS B 1 363 ? -7.633 66.910 -58.738 1.00 38.38 322 LYS B CA 1
ATOM 5263 C C . LYS B 1 363 ? -7.154 66.873 -57.291 1.00 36.75 322 LYS B C 1
ATOM 5264 O O . LYS B 1 363 ? -7.614 66.040 -56.501 1.00 31.52 322 LYS B O 1
ATOM 5270 N N . PHE B 1 364 ? -6.249 67.786 -56.923 1.00 37.39 323 PHE B N 1
ATOM 5271 C CA . PHE B 1 364 ? -5.753 67.827 -55.550 1.00 37.26 323 PHE B CA 1
ATOM 5272 C C . PHE B 1 364 ? -6.816 68.347 -54.589 1.00 39.48 323 PHE B C 1
ATOM 5273 O O . PHE B 1 364 ? -6.888 67.899 -53.434 1.00 31.55 323 PHE B O 1
ATOM 5281 N N . ILE B 1 365 ? -7.641 69.296 -55.041 1.00 34.60 324 ILE B N 1
ATOM 5282 C CA . ILE B 1 365 ? -8.759 69.758 -54.224 1.00 32.03 324 ILE B CA 1
ATOM 5283 C C . ILE B 1 365 ? -9.703 68.605 -53.927 1.00 33.40 324 ILE B C 1
ATOM 5284 O O . ILE B 1 365 ? -10.100 68.384 -52.776 1.00 31.29 324 ILE B O 1
ATOM 5289 N N . THR B 1 366 ? -10.080 67.855 -54.966 1.00 31.20 325 THR B N 1
ATOM 5290 C CA . THR B 1 366 ? -10.974 66.719 -54.780 1.00 29.45 325 THR B CA 1
ATOM 5291 C C . THR B 1 366 ? -10.365 65.702 -53.825 1.00 27.19 325 THR B C 1
ATOM 5292 O O . THR B 1 366 ? -11.070 65.137 -52.980 1.00 30.58 325 THR B O 1
ATOM 5296 N N . TYR B 1 367 ? -9.053 65.472 -53.936 1.00 27.37 326 TYR B N 1
ATOM 5297 C CA . TYR B 1 367 ? -8.383 64.565 -53.011 1.00 27.52 326 TYR B CA 1
ATOM 5298 C C . TYR B 1 367 ? -8.622 64.992 -51.570 1.00 28.66 326 TYR B C 1
ATOM 5299 O O . TYR B 1 367 ? -9.098 64.203 -50.748 1.00 27.45 326 TYR B O 1
ATOM 5308 N N . TRP B 1 368 ? -8.322 66.253 -51.251 1.00 28.07 327 TRP B N 1
ATOM 5309 C CA . TRP B 1 368 ? -8.431 66.692 -49.862 1.00 24.32 327 TRP B CA 1
ATOM 5310 C C . TRP B 1 368 ? -9.871 66.671 -49.370 1.00 24.61 327 TRP B C 1
ATOM 5311 O O . TRP B 1 368 ? -10.124 66.309 -48.212 1.00 25.90 327 TRP B O 1
ATOM 5322 N N . ARG B 1 369 ? -10.832 67.050 -50.216 1.00 25.48 328 ARG B N 1
ATOM 5323 C CA . ARG B 1 369 ? -12.229 66.976 -49.798 1.00 21.78 328 ARG B CA 1
ATOM 5324 C C . ARG B 1 369 ? -12.619 65.538 -49.476 1.00 27.95 328 ARG B C 1
ATOM 5325 O O . ARG B 1 369 ? -13.229 65.262 -48.437 1.00 26.67 328 ARG B O 1
ATOM 5333 N N . VAL B 1 370 ? -12.294 64.607 -50.375 1.00 26.17 329 VAL B N 1
ATOM 5334 C CA . VAL B 1 370 ? -12.619 63.204 -50.127 1.00 28.14 329 VAL B CA 1
ATOM 5335 C C . VAL B 1 370 ? -11.877 62.699 -48.897 1.00 23.72 329 VAL B C 1
ATOM 5336 O O . VAL B 1 370 ? -12.447 61.996 -48.051 1.00 23.63 329 VAL B O 1
ATOM 5340 N N . PHE B 1 371 ? -10.595 63.049 -48.787 1.00 22.52 330 PHE B N 1
ATOM 5341 C CA . PHE B 1 371 ? -9.800 62.726 -47.608 1.00 26.29 330 PHE B CA 1
ATOM 5342 C C . PHE B 1 371 ? -10.524 63.124 -46.329 1.00 25.39 330 PHE B C 1
ATOM 5343 O O . PHE B 1 371 ? -10.679 62.314 -45.410 1.00 24.61 330 PHE B O 1
ATOM 5351 N N . CYS B 1 372 ? -10.969 64.382 -46.253 1.00 21.64 331 CYS B N 1
ATOM 5352 C CA . CYS B 1 372 ? -11.661 64.857 -45.059 1.00 22.54 331 CYS B CA 1
ATOM 5353 C C . CYS B 1 372 ? -12.997 64.152 -44.864 1.00 24.90 331 CYS B C 1
ATOM 5354 O O . CYS B 1 372 ? -13.322 63.719 -43.753 1.00 23.67 331 CYS B O 1
ATOM 5357 N N . ILE B 1 373 ? -13.796 64.039 -45.928 1.00 23.45 332 ILE B N 1
ATOM 5358 C CA . ILE B 1 373 ? -15.129 63.454 -45.791 1.00 24.44 332 ILE B CA 1
ATOM 5359 C C . ILE B 1 373 ? -15.030 61.995 -45.384 1.00 21.90 332 ILE B C 1
ATOM 5360 O O . ILE B 1 373 ? -15.750 61.536 -44.490 1.00 26.39 332 ILE B O 1
ATOM 5365 N N . ALA B 1 374 ? -14.132 61.254 -46.031 1.00 22.30 333 ALA B N 1
ATOM 5366 C CA . ALA B 1 374 ? -14.030 59.822 -45.785 1.00 22.49 333 ALA B CA 1
ATOM 5367 C C . ALA B 1 374 ? -13.493 59.561 -44.391 1.00 28.21 333 ALA B C 1
ATOM 5368 O O . ALA B 1 374 ? -14.016 58.705 -43.667 1.00 23.19 333 ALA B O 1
ATOM 5370 N N . HIS B 1 375 ? -12.463 60.306 -43.989 1.00 22.13 334 HIS B N 1
ATOM 5371 C CA . HIS B 1 375 ? -11.861 60.038 -42.687 1.00 26.05 334 HIS B CA 1
ATOM 5372 C C . HIS B 1 375 ? -12.736 60.539 -41.544 1.00 27.78 334 HIS B C 1
ATOM 5373 O O . HIS B 1 375 ? -12.762 59.919 -40.470 1.00 23.34 334 HIS B O 1
ATOM 5380 N N . SER B 1 376 ? -13.469 61.635 -41.747 1.00 20.01 335 SER B N 1
ATOM 5381 C CA . SER B 1 376 ? -14.454 62.033 -40.749 1.00 20.33 335 SER B CA 1
ATOM 5382 C C . SER B 1 376 ? -15.507 60.940 -40.552 1.00 28.65 335 SER B C 1
ATOM 5383 O O . SER B 1 376 ? -15.883 60.623 -39.414 1.00 25.59 335 SER B O 1
ATOM 5386 N N . GLN B 1 377 ? -15.969 60.322 -41.643 1.00 22.99 336 GLN B N 1
ATOM 5387 C CA . GLN B 1 377 ? -16.927 59.231 -41.513 1.00 22.98 336 GLN B CA 1
ATOM 5388 C C . GLN B 1 377 ? -16.295 58.037 -40.805 1.00 20.61 336 GLN B C 1
ATOM 5389 O O . GLN B 1 377 ? -16.884 57.472 -39.877 1.00 26.72 336 GLN B O 1
ATOM 5395 N N . MET B 1 378 ? -15.081 57.664 -41.217 1.00 20.87 337 MET B N 1
ATOM 5396 C CA . MET B 1 378 ? -14.391 56.508 -40.635 1.00 20.58 337 MET B CA 1
ATOM 5397 C C . MET B 1 378 ? -14.250 56.664 -39.123 1.00 19.34 337 MET B C 1
ATOM 5398 O O . MET B 1 378 ? -14.643 55.780 -38.349 1.00 20.63 337 MET B O 1
ATOM 5403 N N . TYR B 1 379 ? -13.716 57.802 -38.679 1.00 20.96 338 TYR B N 1
ATOM 5404 C CA . TYR B 1 379 ? -13.455 57.951 -37.251 1.00 18.30 338 TYR B CA 1
ATOM 5405 C C . TYR B 1 379 ? -14.732 58.095 -36.441 1.00 20.36 338 TYR B C 1
ATOM 5406 O O . TYR B 1 379 ? -14.726 57.773 -35.247 1.00 20.43 338 TYR B O 1
ATOM 5415 N N . SER B 1 380 ? -15.826 58.553 -37.055 1.00 18.80 339 SER B N 1
ATOM 5416 C CA . SER B 1 380 ? -17.095 58.679 -36.350 1.00 20.00 339 SER B CA 1
ATOM 5417 C C . SER B 1 380 ? -17.778 57.336 -36.098 1.00 22.00 339 SER B C 1
ATOM 5418 O O . SER B 1 380 ? -18.710 57.288 -35.284 1.00 22.89 339 SER B O 1
ATOM 5421 N N . THR B 1 381 ? -17.348 56.270 -36.783 1.00 23.27 340 THR B N 1
ATOM 5422 C CA . THR B 1 381 ? -18.030 54.974 -36.745 1.00 22.70 340 THR B CA 1
ATOM 5423 C C . THR B 1 381 ? -18.298 54.527 -35.313 1.00 24.71 340 THR B C 1
ATOM 5424 O O . THR B 1 381 ? -17.387 54.494 -34.484 1.00 24.51 340 THR B O 1
ATOM 5428 N N . ASN B 1 382 ? -19.556 54.188 -35.038 1.00 23.53 341 ASN B N 1
ATOM 5429 C CA . ASN B 1 382 ? -19.989 53.671 -33.742 1.00 26.88 341 ASN B CA 1
ATOM 5430 C C . ASN B 1 382 ? -19.549 54.594 -32.613 1.00 27.55 341 ASN B C 1
ATOM 5431 O O . ASN B 1 382 ? -18.925 54.174 -31.637 1.00 23.51 341 ASN B O 1
ATOM 5436 N N . ASN B 1 383 ? -19.884 55.875 -32.762 1.00 21.73 342 ASN B N 1
ATOM 5437 C CA . ASN B 1 383 ? -19.628 56.873 -31.726 1.00 25.53 342 ASN B CA 1
ATOM 5438 C C . ASN B 1 383 ? -18.144 57.003 -31.418 1.00 22.35 342 ASN B C 1
ATOM 5439 O O . ASN B 1 383 ? -17.760 57.284 -30.280 1.00 27.17 342 ASN B O 1
ATOM 5444 N N . GLY B 1 384 ? -17.306 56.817 -32.426 1.00 20.76 343 GLY B N 1
ATOM 5445 C CA . GLY B 1 384 ? -15.879 56.963 -32.248 1.00 17.49 343 GLY B CA 1
ATOM 5446 C C . GLY B 1 384 ? -15.208 55.816 -31.536 1.00 22.48 343 GLY B C 1
ATOM 5447 O O . GLY B 1 384 ? -14.047 55.944 -31.143 1.00 19.98 343 GLY B O 1
ATOM 5448 N N . GLU B 1 385 ? -15.881 54.669 -31.414 1.00 18.84 344 GLU B N 1
ATOM 5449 C CA . GLU B 1 385 ? -15.351 53.535 -30.666 1.00 18.49 344 GLU B CA 1
ATOM 5450 C C . GLU B 1 385 ? -14.748 52.457 -31.566 1.00 20.83 344 GLU B C 1
ATOM 5451 O O . GLU B 1 385 ? -14.520 51.327 -31.109 1.00 20.79 344 GLU B O 1
ATOM 5457 N N . GLU B 1 386 ? -14.491 52.772 -32.837 1.00 18.12 345 GLU B N 1
ATOM 5458 C CA . GLU B 1 386 ? -13.739 51.861 -33.689 1.00 22.28 345 GLU B CA 1
ATOM 5459 C C . GLU B 1 386 ? -12.366 52.445 -33.980 1.00 20.21 345 GLU B C 1
ATOM 5460 O O . GLU B 1 386 ? -11.365 52.023 -33.398 1.00 18.69 345 GLU B O 1
ATOM 5466 N N . TRP B 1 387 ? -12.283 53.428 -34.877 1.00 17.73 346 TRP B N 1
ATOM 5467 C CA . TRP B 1 387 ? -11.012 54.086 -35.107 1.00 15.93 346 TRP B CA 1
ATOM 5468 C C . TRP B 1 387 ? -10.909 55.262 -34.155 1.00 17.17 346 TRP B C 1
ATOM 5469 O O . TRP B 1 387 ? -11.897 55.950 -33.894 1.00 19.15 346 TRP B O 1
ATOM 5480 N N . MET B 1 388 ? -9.715 55.464 -33.627 1.00 16.09 347 MET B N 1
ATOM 5481 C CA . MET B 1 388 ? -9.535 56.358 -32.492 1.00 16.57 347 MET B CA 1
ATOM 5482 C C . MET B 1 388 ? -8.060 56.731 -32.414 1.00 16.76 347 MET B C 1
ATOM 5483 O O . MET B 1 388 ? -7.289 56.487 -33.349 1.00 16.79 347 MET B O 1
ATOM 5488 N N . LEU B 1 389 ? -7.662 57.339 -31.295 1.00 14.72 348 LEU B N 1
ATOM 5489 C CA . LEU B 1 389 ? -6.280 57.733 -31.077 1.00 13.86 348 LEU B CA 1
ATOM 5490 C C . LEU B 1 389 ? -5.721 56.969 -29.894 1.00 13.79 348 LEU B C 1
ATOM 5491 O O . LEU B 1 389 ? -6.418 56.776 -28.895 1.00 16.89 348 LEU B O 1
ATOM 5496 N N . SER B 1 390 ? -4.453 56.593 -29.992 1.00 14.81 349 SER B N 1
ATOM 5497 C CA . SER B 1 390 ? -3.730 55.941 -28.912 1.00 14.72 349 SER B CA 1
ATOM 5498 C C . SER B 1 390 ? -2.530 56.799 -28.539 1.00 15.89 349 SER B C 1
ATOM 5499 O O . SER B 1 390 ? -1.763 57.218 -29.413 1.00 16.16 349 SER B O 1
ATOM 5502 N N . GLN B 1 391 ? -2.377 57.077 -27.249 1.00 13.85 350 GLN B N 1
ATOM 5503 C CA . GLN B 1 391 ? -1.216 57.783 -26.729 1.00 12.93 350 GLN B CA 1
ATOM 5504 C C . GLN B 1 391 ? -0.474 56.849 -25.786 1.00 15.55 350 GLN B C 1
ATOM 5505 O O . GLN B 1 391 ? -1.084 56.273 -24.872 1.00 15.92 350 GLN B O 1
ATOM 5511 N N . VAL B 1 392 ? 0.833 56.704 -25.993 1.00 13.69 351 VAL B N 1
ATOM 5512 C CA . VAL B 1 392 ? 1.640 55.806 -25.178 1.00 15.59 351 VAL B CA 1
ATOM 5513 C C . VAL B 1 392 ? 2.825 56.582 -24.619 1.00 17.24 351 VAL B C 1
ATOM 5514 O O . VAL B 1 392 ? 3.539 57.266 -25.357 1.00 15.86 351 VAL B O 1
ATOM 5518 N N . LEU B 1 393 ? 3.029 56.485 -23.313 1.00 15.47 352 LEU B N 1
ATOM 5519 C CA . LEU B 1 393 ? 4.174 57.095 -22.667 1.00 14.69 352 LEU B CA 1
ATOM 5520 C C . LEU B 1 393 ? 5.170 55.996 -22.336 1.00 16.11 352 LEU B C 1
ATOM 5521 O O . LEU B 1 393 ? 4.807 55.018 -21.676 1.00 16.14 352 LEU B O 1
ATOM 5526 N N . PHE B 1 394 ? 6.413 56.157 -22.792 1.00 14.91 353 PHE B N 1
ATOM 5527 C CA . PHE B 1 394 ? 7.470 55.166 -22.602 1.00 17.54 353 PHE B CA 1
ATOM 5528 C C . PHE B 1 394 ? 8.623 55.722 -21.774 1.00 17.16 353 PHE B C 1
ATOM 5529 O O . PHE B 1 394 ? 8.953 56.910 -21.861 1.00 17.75 353 PHE B O 1
ATOM 5537 N N . LYS B 1 395 ? 9.263 54.856 -20.990 1.00 15.96 354 LYS B N 1
ATOM 5538 C CA . LYS B 1 395 ? 10.585 55.151 -20.448 1.00 17.32 354 LYS B CA 1
ATOM 5539 C C . LYS B 1 395 ? 11.612 54.205 -21.060 1.00 20.71 354 LYS B C 1
ATOM 5540 O O . LYS B 1 395 ? 11.262 53.183 -21.651 1.00 19.97 354 LYS B O 1
ATOM 5546 N N . LYS B 1 396 ? 12.890 54.556 -20.912 1.00 19.71 355 LYS B N 1
ATOM 5547 C CA . LYS B 1 396 ? 13.952 53.760 -21.513 1.00 27.45 355 LYS B CA 1
ATOM 5548 C C . LYS B 1 396 ? 14.130 52.445 -20.755 1.00 24.68 355 LYS B C 1
ATOM 5549 O O . LYS B 1 396 ? 13.955 52.376 -19.536 1.00 26.24 355 LYS B O 1
ATOM 5555 N N . LYS B 1 397 ? 14.471 51.390 -21.495 1.00 20.66 356 LYS B N 1
ATOM 5556 C CA . LYS B 1 397 ? 14.573 50.056 -20.912 1.00 26.38 356 LYS B CA 1
ATOM 5557 C C . LYS B 1 397 ? 15.874 49.383 -21.329 1.00 38.49 356 LYS B C 1
ATOM 5558 O O . LYS B 1 397 ? 16.505 49.794 -22.307 1.00 38.04 356 LYS B O 1
#

Nearest PDB structures (foldseek):
  5kpg-assembly1_A  TM=1.003E+00  e=2.430E-65  Thalictrum flavum subsp. glaucum
  5kpg-assembly1_B  TM=9.988E-01  e=6.207E-62  Thalictrum flavum subsp. glaucum
  5kok-assembly1_B  TM=9.988E-01  e=3.686E-60  Thalictrum flavum subsp. glaucum
  6p3m-assembly1_A-2  TM=9.824E-01  e=7.177E-44  Glaucium flavum
  6p3n-assembly1_A-2  TM=9.795E-01  e=3.410E-43  Glaucium flavum